Protein AF-A0A1S1T1Z3-F1 (afdb_monomer)

Secondary structure (DSSP, 8-state):
-EEEEEES-SS-SSTT-GGGGS---S----EEEEEETTEEEEEEEHHHHH--TT--S--HHHHHHHHHHHT--TTTEEEEEESS-HHHHHHHHHHHHHHTT-S----HHHHHHHHHHHHHTSPPPGGGEEE--HHHHHHHHHHHHHT-SEEEEEEE-S-SSSEEEEEEEEETTEEEEEEEEEGGG-HHHHHHHHHHHTT--TT-HHHHHHHGGGS-GGGTHHHHHTTEEE-TTS-EEE--TTHHHHHHHTT--S---TT-TTHHHHHHHHHHHHHHHHHHHHHHHHHHHHHH---EEEEESGGGG-HHHHHHHHHS-SSSEEEE-S--STHHHHHHHHHHHHHHHSS--S-------S--SPBP--HHHHHHHHHTSTTTEEEE--S-HHHHHHHHHHTT--EEEE-SBPPSSSS--SSEEEEE-SSSTTHHHHHIIIII---TT-PPEEEEEGGGHHHHBPPPTT---GGGS-SEEEBPGGGTTTTTTT--TTSEEE-EEE-TTT-HHHHHHHHHHHHHHS--EEEEEESS-TTSPPP-SHHHHHHHHHTS--SEEEETTEEEEE-S-GGGTGGGSEEEE-TTEEEEEEE-SS-EEEEEEETTTEEEE-S-HHHHHHHHHHTTS-EETHHHHTTS-HHHHHHHHHHHHHHHHTTSEEEE-HHHHT--

Radius of gyration: 25.04 Å; Cα contacts (8 Å, |Δi|>4): 1498; chains: 1; bounding box: 64×62×78 Å

Foldseek 3Di:
DKEKFWEAFLAALDCDDPCVLQDLPPAWFTKMWMDDLLFTQFIATLQQVQLFHRHRHHSLVRSVQRCVSVVDDPVPHQAYEYQADQVLVLVVQVVRCVVSVPPDGDGPLVSVQVSNCVSNVHHDDSVRYHYHFNVLLLQQLFLLQVLDQWAWEWEAAQDTSFFRIFTWIRHQLDTHGDDTHGNQQHLHVLLQVLCVQLVHDPVCSVVLLLLQVLEDQVVCLVVLVVQWDADPVLYIGGNSVCVNVSSVVLVNGYHDAPPDPSSHSVNNSSNSSVVNSLVSVLSSLLVVCVVPVGQEYTYAYPCLLSQASVQSNLQPNSHLAYEYRLARYSSSSSSSSRSSVSSVVDDRDGRSNHNDAQLRADFEDDPVVLVVQQCLLPQFKDWDDDPFLLLVVLVCQLVFAWEQAAHTGAGHHQWGQQHLKTKHQQFPLCSLVCCCVFFAVDGPQDAFAKEFEQVCDVVFWPDRNSRYQLQNLSHKTATDPVCCNRRNRAAHPNRIGSYHYDYCVRPVSSQSNLVSNCVVPVGSIMGIGANHYNQGGGHGYSLSQVLSCLLTNHQWYDHHNIIMGTNDNCLVVLQQWWKAFRSQKDKDWDDDPVDIWIWIAGPPGDIDTDPDPLVVVCRVVPRVATDHSNVSPVPPDPVVVSVVSVSVSVCSSNRRMPIGHPVCRPVD

Sequence (668 aa):
MFIVGFSGGPQYSEINDEFAKLSPLYFHDAAAAIVKNGNPIFAIEEERLTRQKHTNRFPALAIRASIDAARCSIDEVEKFAFFFSETFFDVDLAKESAILGLKKREGVRDLLTKNISRALGAEINRQKIEFVPHHHAHAAATYFASGFPEALILVVDGNGESESLSIFSGVNGKINDVYSYPVSVSLGYFYRYATKLLGFSDFDEYKFMGLAPYGQAHKYFGLVSELYKFNVDGSYDLDITRLGDIAYNLGVLGQAEPPAPEWERKANFAAAIQQLLEVVIIDILSWWQSKLDLKHLCLAGGVAQNCVMNGVIAETKIFEKIFVHPSSHDAGAALGAAIYTASRQKSAIASFAVPYTPLLGPKLPQNDDIRREIEAWEGGMSIVECDDIFEAAADKIAQGKIIGWARGRSEFGPRALGNRSILGDPRPRENWQRINLAIKQRESFRPFAPAVLAEDFEAYFIPLPSNPNMDHMVFVARVREEKRAELGAVTHVNGTARVQVVAKSANSDFWRLISAFKKKTGCPVLLNTSFNNRYEPIVDDVADAIRTYLTTDLDCLCVGDNMAEKSVDIRSLIGTYSLKLSDAAWMEEITTVKHQRAVLKRAPSYSRELNSWQLARYLREFGGEFSLVAHLTDSVAARDRDKLMDEVFVLWRERFIDVRPERLAHLI

pLDDT: mean 91.1, std 10.33, range [38.28, 98.81]

Nearest PDB structures (foldseek):
  7vzu-assembly1_A  TM=9.424E-01  e=5.089E-64  Streptomyces hygroscopicus
  7vzn-assembly1_A  TM=9.405E-01  e=9.452E-64  Streptomyces hygroscopicus
  7vzq-assembly1_A  TM=9.388E-01  e=6.255E-64  Streptomyces hygroscopicus
  3vex-assembly1_A  TM=8.674E-01  e=2.593E-43  Streptoalloteichus tenebrarius
  3veo-assembly1_A  TM=8.673E-01  e=5.921E-43  Streptoalloteichus tenebrarius

Structure (mmCIF, N/CA/C/O backbone):
data_AF-A0A1S1T1Z3-F1
#
_entry.id   AF-A0A1S1T1Z3-F1
#
loop_
_atom_site.group_PDB
_atom_site.id
_atom_site.type_symbol
_atom_site.label_atom_id
_atom_site.label_alt_id
_atom_site.label_comp_id
_atom_site.label_asym_id
_atom_site.label_entity_id
_atom_site.label_seq_id
_atom_site.pdbx_PDB_ins_code
_atom_site.Cartn_x
_atom_site.Cartn_y
_atom_site.Cartn_z
_atom_site.occupancy
_atom_site.B_iso_or_equiv
_atom_site.auth_seq_id
_atom_site.auth_comp_id
_atom_site.auth_asym_id
_atom_site.auth_atom_id
_atom_site.pdbx_PDB_model_num
ATOM 1 N N . MET A 1 1 ? -4.651 -26.264 -11.229 1.00 85.38 1 MET A N 1
ATOM 2 C CA . MET A 1 1 ? -3.333 -25.674 -10.984 1.00 85.38 1 MET A CA 1
ATOM 3 C C . MET A 1 1 ? -3.396 -24.580 -9.950 1.00 85.38 1 MET A C 1
ATOM 5 O O . MET A 1 1 ? -3.870 -23.491 -10.264 1.00 85.38 1 MET A O 1
ATOM 9 N N . PHE A 1 2 ? -2.965 -24.892 -8.726 1.00 96.12 2 PHE A N 1
ATOM 10 C CA . PHE A 1 2 ? -2.717 -23.900 -7.683 1.00 96.12 2 PHE A CA 1
ATOM 11 C C . PHE A 1 2 ? -1.240 -23.515 -7.684 1.00 96.12 2 PHE A C 1
ATOM 13 O O . PHE A 1 2 ? -0.372 -24.387 -7.698 1.00 96.12 2 PHE A O 1
ATOM 20 N N . ILE A 1 3 ? -0.968 -22.215 -7.676 1.00 97.81 3 ILE A N 1
ATOM 21 C CA . ILE A 1 3 ? 0.382 -21.671 -7.529 1.00 97.81 3 ILE A CA 1
ATOM 22 C C . ILE A 1 3 ? 0.339 -20.648 -6.407 1.00 97.81 3 ILE A C 1
ATOM 24 O O . ILE A 1 3 ? -0.512 -19.757 -6.423 1.00 97.81 3 ILE A O 1
ATOM 28 N N . VAL A 1 4 ? 1.258 -20.782 -5.457 1.00 98.56 4 VAL A N 1
ATOM 29 C CA . VAL A 1 4 ? 1.488 -19.786 -4.410 1.00 98.56 4 VAL A CA 1
ATOM 30 C C . VAL A 1 4 ? 2.664 -18.931 -4.845 1.00 98.56 4 VAL A C 1
ATOM 32 O O . VAL A 1 4 ? 3.748 -19.461 -5.042 1.00 98.56 4 VAL A O 1
ATOM 35 N N . GLY A 1 5 ? 2.475 -17.631 -5.013 1.00 98.44 5 GLY A N 1
ATOM 36 C CA . GLY A 1 5 ? 3.575 -16.690 -5.186 1.00 98.44 5 GLY A CA 1
ATOM 37 C C . GLY A 1 5 ? 3.847 -15.949 -3.886 1.00 98.44 5 GLY A C 1
ATOM 38 O O . GLY A 1 5 ? 2.921 -15.711 -3.111 1.00 98.44 5 GLY A O 1
ATOM 39 N N . PHE A 1 6 ? 5.106 -15.623 -3.613 1.00 97.94 6 PHE A N 1
ATOM 40 C CA . PHE A 1 6 ? 5.491 -14.997 -2.352 1.00 97.94 6 PHE A CA 1
ATOM 41 C C . PHE A 1 6 ? 6.707 -14.076 -2.494 1.00 97.94 6 PHE A C 1
ATOM 43 O O . PHE A 1 6 ? 7.565 -14.275 -3.360 1.00 97.94 6 PHE A O 1
ATOM 50 N N . SER A 1 7 ? 6.755 -13.069 -1.624 1.00 95.00 7 SER A N 1
ATOM 51 C CA . SER A 1 7 ? 7.818 -12.071 -1.508 1.00 95.00 7 SER A CA 1
ATOM 52 C C . SER A 1 7 ? 8.289 -11.913 -0.063 1.00 95.00 7 SER A C 1
ATOM 54 O O . SER A 1 7 ? 7.624 -12.360 0.870 1.00 95.00 7 SER A O 1
ATOM 56 N N . GLY A 1 8 ? 9.440 -11.271 0.133 1.00 89.25 8 GLY A N 1
ATOM 57 C CA . GLY A 1 8 ? 10.066 -11.082 1.443 1.00 89.25 8 GLY A CA 1
ATOM 58 C C . GLY A 1 8 ? 11.417 -11.779 1.570 1.00 89.25 8 GLY A C 1
ATOM 59 O O . GLY A 1 8 ? 11.862 -12.500 0.675 1.00 89.25 8 GLY A O 1
ATOM 60 N N . GLY A 1 9 ? 12.094 -11.535 2.690 1.00 82.38 9 GLY A N 1
ATOM 61 C CA . GLY A 1 9 ? 13.409 -12.099 2.959 1.00 82.38 9 GLY A CA 1
ATOM 62 C C . GLY A 1 9 ? 13.365 -13.563 3.413 1.00 82.38 9 GLY A C 1
ATOM 63 O O . GLY A 1 9 ? 12.310 -14.115 3.722 1.00 82.38 9 GLY A O 1
ATOM 64 N N . PRO A 1 10 ? 14.531 -14.219 3.500 1.00 75.81 10 PRO A N 1
ATOM 65 C CA . PRO A 1 10 ? 14.637 -15.628 3.848 1.00 75.81 10 PRO A CA 1
ATOM 66 C C . PRO A 1 10 ? 14.724 -15.845 5.368 1.00 75.81 10 PRO A C 1
ATOM 68 O O . PRO A 1 10 ? 14.703 -16.985 5.828 1.00 75.81 10 PRO A O 1
ATOM 71 N N . GLN A 1 11 ? 14.838 -14.768 6.152 1.00 76.12 11 GLN A N 1
ATOM 72 C CA . GLN A 1 11 ? 14.891 -14.826 7.607 1.00 76.12 11 GLN A CA 1
ATOM 73 C C . GLN A 1 11 ? 13.515 -15.212 8.150 1.00 76.12 11 GLN A C 1
ATOM 75 O O . GLN A 1 11 ? 12.552 -14.453 8.024 1.00 76.12 11 GLN A O 1
ATOM 80 N N . TYR A 1 12 ? 13.421 -16.394 8.756 1.00 74.88 12 TYR A N 1
ATOM 81 C CA . TYR A 1 12 ? 12.183 -16.854 9.372 1.00 74.88 12 TYR A CA 1
ATOM 82 C C . TYR A 1 12 ? 11.794 -15.964 10.561 1.00 74.88 12 TYR A C 1
ATOM 84 O O . TYR A 1 12 ? 12.639 -15.341 11.201 1.00 74.88 12 TYR A O 1
ATOM 92 N N . SER A 1 13 ? 10.501 -15.877 10.859 1.00 57.56 13 SER A N 1
ATOM 93 C CA . SER A 1 13 ? 9.948 -14.901 11.803 1.00 57.56 13 SER A CA 1
ATOM 94 C C . SER A 1 13 ? 10.181 -15.205 13.292 1.00 57.56 13 SER A C 1
ATOM 96 O O . SER A 1 13 ? 9.807 -14.388 14.133 1.00 57.56 13 SER A O 1
ATOM 98 N N . GLU A 1 14 ? 10.837 -16.315 13.640 1.00 57.56 14 GLU A N 1
ATOM 99 C CA . GLU A 1 14 ? 11.122 -16.714 15.025 1.00 57.56 14 GLU A CA 1
ATOM 100 C C . GLU A 1 14 ? 12.556 -16.344 15.454 1.00 57.56 14 GLU A C 1
ATOM 102 O O . GLU A 1 14 ? 13.510 -16.475 14.693 1.00 57.56 14 GLU A O 1
ATOM 107 N N . ILE A 1 15 ? 12.713 -15.904 16.708 1.00 45.50 15 ILE A N 1
ATOM 108 C CA . ILE A 1 15 ? 13.933 -15.266 17.249 1.00 45.50 15 ILE A CA 1
ATOM 109 C C . ILE A 1 15 ? 15.144 -16.225 17.381 1.00 45.50 15 ILE A C 1
ATOM 111 O O . ILE A 1 15 ? 16.274 -15.760 17.490 1.00 45.50 15 ILE A O 1
ATOM 115 N N . ASN A 1 16 ? 14.952 -17.548 17.303 1.00 41.66 16 ASN A N 1
ATOM 116 C CA . ASN A 1 16 ? 15.995 -18.552 17.591 1.00 41.66 16 ASN A CA 1
ATOM 117 C C . ASN A 1 16 ? 16.470 -19.374 16.376 1.00 41.66 16 ASN A C 1
ATOM 119 O O . ASN A 1 16 ? 16.948 -20.496 16.536 1.00 41.66 16 ASN A O 1
ATOM 123 N N . ASP A 1 17 ? 16.345 -18.846 15.161 1.00 51.06 17 ASP A N 1
ATOM 124 C CA . ASP A 1 17 ? 16.834 -19.528 13.958 1.00 51.06 17 ASP A CA 1
ATOM 125 C C . ASP A 1 17 ? 18.362 -19.363 13.775 1.00 51.06 17 ASP A C 1
ATOM 127 O O . ASP A 1 17 ? 18.908 -18.289 14.028 1.00 51.06 17 ASP A O 1
ATOM 131 N N . GLU A 1 18 ? 19.080 -20.380 13.280 1.00 45.53 18 GLU A N 1
ATOM 132 C CA . GLU A 1 18 ? 20.489 -20.231 12.861 1.00 45.53 18 GLU A CA 1
ATOM 133 C C . GLU A 1 18 ? 20.636 -19.157 11.765 1.00 45.53 18 GLU A C 1
ATOM 135 O O . GLU A 1 18 ? 21.662 -18.472 11.691 1.00 45.53 18 GLU A O 1
ATOM 140 N N . PHE A 1 19 ? 19.576 -18.950 10.974 1.00 48.47 19 PHE A N 1
ATOM 141 C CA . PHE A 1 19 ? 19.462 -17.885 9.977 1.00 48.47 19 PHE A CA 1
ATOM 142 C C . PHE A 1 19 ? 19.113 -16.510 10.564 1.00 48.47 19 PHE A C 1
ATOM 144 O O . PHE A 1 19 ? 19.176 -15.521 9.839 1.00 48.47 19 PHE A O 1
ATOM 151 N N . ALA A 1 20 ? 18.832 -16.394 11.871 1.00 51.81 20 ALA A N 1
ATOM 152 C CA . ALA A 1 20 ? 18.641 -15.104 12.543 1.00 51.81 20 ALA A CA 1
ATOM 153 C C . ALA A 1 20 ? 19.915 -14.240 12.556 1.00 51.81 20 ALA A C 1
ATOM 155 O O . ALA A 1 20 ? 19.853 -13.052 12.864 1.00 51.81 20 ALA A O 1
ATOM 156 N N . LYS A 1 21 ? 21.068 -14.836 12.218 1.00 54.66 21 LYS A N 1
ATOM 157 C CA . LYS A 1 21 ? 22.338 -14.128 12.027 1.00 54.66 21 LYS A CA 1
ATOM 158 C C . LYS A 1 21 ? 22.448 -13.432 10.679 1.00 54.66 21 LYS A C 1
ATOM 160 O O . LYS A 1 21 ? 23.292 -12.549 10.570 1.00 54.66 21 LYS A O 1
ATOM 165 N N . LEU A 1 22 ? 21.673 -13.843 9.668 1.00 60.34 22 LEU A N 1
ATOM 166 C CA . LEU A 1 22 ? 21.665 -13.136 8.392 1.00 60.34 22 LEU A CA 1
ATOM 167 C C . LEU A 1 22 ? 21.220 -11.703 8.666 1.00 60.34 22 LEU A C 1
ATOM 169 O O . LEU A 1 22 ? 20.194 -11.496 9.319 1.00 60.34 22 LEU A O 1
ATOM 173 N N . SER A 1 23 ? 22.000 -10.726 8.188 1.00 59.88 23 SER A N 1
ATOM 174 C CA . SER A 1 23 ? 21.492 -9.361 8.132 1.00 59.88 23 SER A CA 1
ATOM 175 C C . SER A 1 23 ? 20.153 -9.428 7.406 1.00 59.88 23 SER A C 1
ATOM 177 O O . SER A 1 23 ? 20.045 -10.188 6.433 1.00 59.88 23 SER A O 1
ATOM 179 N N . PRO A 1 24 ? 19.133 -8.679 7.849 1.00 57.16 24 PRO A N 1
ATOM 180 C CA . PRO A 1 24 ? 17.937 -8.555 7.053 1.00 57.16 24 PRO A CA 1
ATOM 181 C C . PRO A 1 24 ? 18.395 -8.094 5.670 1.00 57.16 24 PRO A C 1
ATOM 183 O O . PRO A 1 24 ? 19.002 -7.028 5.536 1.00 57.16 24 PRO A O 1
ATOM 186 N N . LEU A 1 25 ? 18.222 -8.963 4.671 1.00 58.16 25 LEU A N 1
ATOM 187 C CA . LEU A 1 25 ? 18.532 -8.627 3.288 1.00 58.16 25 LEU A CA 1
ATOM 188 C C . LEU A 1 25 ? 17.715 -7.377 2.925 1.00 58.16 25 LEU A C 1
ATOM 190 O O . LEU A 1 25 ? 16.730 -7.064 3.600 1.00 58.16 25 LEU A O 1
ATOM 194 N N . TYR A 1 26 ? 18.110 -6.663 1.872 1.00 61.03 26 TYR A N 1
ATOM 195 C CA . TYR A 1 26 ? 17.449 -5.434 1.408 1.00 61.03 26 TYR A CA 1
ATOM 196 C C . TYR A 1 26 ? 16.024 -5.660 0.849 1.00 61.03 26 TYR A C 1
ATOM 198 O O . TYR A 1 26 ? 15.626 -5.008 -0.106 1.00 61.03 26 TYR A O 1
ATOM 206 N N . PHE A 1 27 ? 15.256 -6.587 1.417 1.00 75.62 27 PHE A N 1
ATOM 207 C CA . PHE A 1 27 ? 13.852 -6.825 1.124 1.00 75.62 27 PHE A CA 1
ATOM 208 C C . PHE A 1 27 ? 12.968 -6.089 2.125 1.00 75.62 27 PHE A C 1
ATOM 210 O O . PHE A 1 27 ? 13.391 -5.728 3.225 1.00 75.62 27 PHE A O 1
ATOM 217 N N . HIS A 1 28 ? 11.717 -5.907 1.738 1.00 85.12 28 HIS A N 1
ATOM 218 C CA . HIS A 1 28 ? 10.619 -5.413 2.555 1.00 85.12 28 HIS A CA 1
ATOM 219 C C . HIS A 1 28 ? 9.308 -5.936 1.961 1.00 85.12 28 HIS A C 1
ATOM 221 O O . HIS A 1 28 ? 9.316 -6.676 0.977 1.00 85.12 28 HIS A O 1
ATOM 227 N N . ASP A 1 29 ? 8.190 -5.577 2.591 1.00 91.62 29 ASP A N 1
ATOM 228 C CA . ASP A 1 29 ? 6.836 -5.851 2.099 1.00 91.62 29 ASP A CA 1
ATOM 229 C C . ASP A 1 29 ? 6.590 -7.335 1.776 1.00 91.62 29 ASP A C 1
ATOM 231 O O . ASP A 1 29 ? 6.059 -7.694 0.720 1.00 91.62 29 ASP A O 1
ATOM 235 N N . ALA A 1 30 ? 6.991 -8.209 2.706 1.00 94.88 30 ALA A N 1
ATOM 236 C CA . ALA A 1 30 ? 6.753 -9.639 2.587 1.00 94.88 30 ALA A CA 1
ATOM 237 C C . ALA A 1 30 ? 5.254 -9.931 2.423 1.00 94.88 30 ALA A C 1
ATOM 239 O O . ALA A 1 30 ? 4.413 -9.379 3.139 1.00 94.88 30 ALA A O 1
ATOM 240 N N . ALA A 1 31 ? 4.915 -10.803 1.481 1.00 97.69 31 ALA A N 1
ATOM 241 C CA . ALA A 1 31 ? 3.537 -11.120 1.131 1.00 97.69 31 ALA A CA 1
ATOM 242 C C . ALA A 1 31 ? 3.427 -12.516 0.520 1.00 97.69 31 ALA A C 1
ATOM 244 O O . ALA A 1 31 ? 4.413 -13.104 0.071 1.00 97.69 31 ALA A O 1
ATOM 245 N N . ALA A 1 32 ? 2.203 -13.031 0.454 1.00 98.44 32 ALA A N 1
ATOM 246 C CA . ALA A 1 32 ? 1.893 -14.222 -0.321 1.00 98.44 32 ALA A CA 1
ATOM 247 C C . ALA A 1 32 ? 0.545 -14.083 -1.025 1.00 98.44 32 ALA A C 1
ATOM 249 O O . ALA A 1 32 ? -0.369 -13.404 -0.550 1.00 98.44 32 ALA A O 1
ATOM 250 N N . ALA A 1 33 ? 0.432 -14.752 -2.164 1.00 98.31 33 ALA A N 1
ATOM 251 C CA . ALA A 1 33 ? -0.777 -14.832 -2.955 1.00 98.31 33 ALA A CA 1
ATOM 252 C C . ALA A 1 33 ? -0.939 -16.234 -3.532 1.00 98.31 33 ALA A C 1
ATOM 254 O O . ALA A 1 33 ? 0.038 -16.900 -3.862 1.00 98.31 33 ALA A O 1
ATOM 255 N N . ILE A 1 34 ? -2.180 -16.668 -3.719 1.00 98.12 34 ILE A N 1
ATOM 256 C CA . ILE A 1 34 ? -2.500 -17.935 -4.374 1.00 98.12 34 ILE A CA 1
ATOM 257 C C . ILE A 1 34 ? -3.430 -17.704 -5.555 1.00 98.12 34 ILE A C 1
ATOM 259 O O . ILE A 1 34 ? -4.445 -17.002 -5.470 1.00 98.12 34 ILE A O 1
ATOM 263 N N . VAL A 1 35 ? -3.081 -18.333 -6.673 1.00 96.06 35 VAL A N 1
ATOM 264 C CA . VAL A 1 35 ? -3.870 -18.321 -7.902 1.00 96.06 35 VAL A CA 1
ATOM 265 C C . VAL A 1 35 ? -4.316 -19.733 -8.253 1.00 96.06 35 VAL A C 1
ATOM 267 O O . VAL A 1 35 ? -3.571 -20.694 -8.066 1.00 96.06 35 VAL A O 1
ATOM 270 N N . LYS A 1 36 ? -5.515 -19.862 -8.830 1.00 93.44 36 LYS A N 1
ATOM 271 C CA . LYS A 1 36 ? -5.992 -21.102 -9.452 1.00 93.44 36 LYS A CA 1
ATOM 272 C C . LYS A 1 36 ? -6.181 -20.899 -10.938 1.00 93.44 36 LYS A C 1
ATOM 274 O O . LYS A 1 36 ? -7.017 -20.113 -11.380 1.00 93.44 36 LYS A O 1
ATOM 279 N N . ASN A 1 37 ? -5.413 -21.649 -11.721 1.00 87.38 37 ASN A N 1
ATOM 280 C CA . ASN A 1 37 ? -5.412 -21.592 -13.179 1.00 87.38 37 ASN A CA 1
ATOM 281 C C . ASN A 1 37 ? -5.132 -20.180 -13.729 1.00 87.38 37 ASN A C 1
ATOM 283 O O . ASN A 1 37 ? -5.546 -19.900 -14.856 1.00 87.38 37 ASN A O 1
ATOM 287 N N . GLY A 1 38 ? -4.443 -19.333 -12.954 1.00 87.56 38 GLY A N 1
ATOM 288 C CA . GLY A 1 38 ? -4.188 -17.931 -13.283 1.00 87.56 38 GLY A CA 1
ATOM 289 C C . GLY A 1 38 ? -5.036 -16.901 -12.549 1.00 87.56 38 GLY A C 1
ATOM 290 O O . GLY A 1 38 ? -4.647 -15.743 -12.481 1.00 87.56 38 GLY A O 1
ATOM 291 N N . ASN A 1 39 ? -6.171 -17.314 -11.984 1.00 90.94 39 ASN A N 1
ATOM 292 C CA . ASN A 1 39 ? -7.091 -16.403 -11.313 1.00 90.94 39 ASN A CA 1
ATOM 293 C C . ASN A 1 39 ? -6.707 -16.251 -9.832 1.00 90.94 39 ASN A C 1
ATOM 295 O O . ASN A 1 39 ? -6.635 -17.274 -9.143 1.00 90.94 39 ASN A O 1
ATOM 299 N N . PRO A 1 40 ? -6.489 -15.026 -9.326 1.00 94.12 40 PRO A N 1
ATOM 300 C CA . PRO A 1 40 ? -6.252 -14.752 -7.915 1.00 94.12 40 PRO A CA 1
ATOM 301 C C . PRO A 1 40 ? -7.415 -15.238 -7.053 1.00 94.12 40 PRO A C 1
ATOM 303 O O . PRO A 1 40 ? -8.576 -14.948 -7.337 1.00 94.12 40 PRO A O 1
ATOM 306 N N . ILE A 1 41 ? -7.098 -15.979 -5.993 1.00 95.44 41 ILE A N 1
ATOM 307 C CA . ILE A 1 41 ? -8.068 -16.412 -4.976 1.00 95.44 41 ILE A CA 1
ATOM 308 C C . ILE A 1 41 ? -7.890 -15.606 -3.694 1.00 95.44 41 ILE A C 1
ATOM 310 O O . ILE A 1 41 ? -8.871 -15.241 -3.034 1.00 95.44 41 ILE A O 1
ATOM 314 N N . PHE A 1 42 ? -6.635 -15.376 -3.317 1.00 97.69 42 PHE A N 1
ATOM 315 C CA . PHE A 1 42 ? -6.263 -14.739 -2.066 1.00 97.69 42 PHE A CA 1
ATOM 316 C C . PHE A 1 42 ? -4.882 -14.097 -2.192 1.00 97.69 42 PHE A C 1
ATOM 318 O O . PHE A 1 42 ? -4.023 -14.621 -2.902 1.00 97.69 42 PHE A O 1
ATOM 325 N N . ALA A 1 43 ? -4.691 -12.972 -1.513 1.00 98.06 43 ALA A N 1
ATOM 326 C CA . ALA A 1 43 ? -3.408 -12.302 -1.366 1.00 98.06 43 ALA A CA 1
ATOM 327 C C . ALA A 1 43 ? -3.411 -11.495 -0.068 1.00 98.06 43 ALA A C 1
ATOM 329 O O . ALA A 1 43 ? -4.406 -10.837 0.243 1.00 98.06 43 ALA A O 1
ATOM 330 N N . ILE A 1 44 ? -2.310 -11.537 0.677 1.00 98.19 44 ILE A N 1
ATOM 331 C CA . ILE A 1 44 ? -2.154 -10.765 1.908 1.00 98.19 44 ILE A CA 1
ATOM 332 C C . ILE A 1 44 ? -0.686 -10.404 2.142 1.00 98.19 44 ILE A C 1
ATOM 334 O O . ILE A 1 44 ? 0.223 -11.159 1.794 1.00 98.19 44 ILE A O 1
ATOM 338 N N . GLU A 1 45 ? -0.466 -9.239 2.741 1.00 97.75 45 GLU A N 1
ATOM 339 C CA . GLU A 1 45 ? 0.845 -8.802 3.219 1.00 97.75 45 GLU A CA 1
ATOM 340 C C . GLU A 1 45 ? 1.099 -9.373 4.622 1.00 97.75 45 GLU A C 1
ATOM 342 O O . GLU A 1 45 ? 0.235 -9.295 5.496 1.00 97.75 45 GLU A O 1
ATOM 347 N N . GLU A 1 46 ? 2.298 -9.896 4.867 1.00 95.69 46 GLU A N 1
ATOM 348 C CA . GLU A 1 46 ? 2.716 -10.475 6.150 1.00 95.69 46 GLU A CA 1
ATOM 349 C C . GLU A 1 46 ? 2.628 -9.442 7.287 1.00 95.69 46 GLU A C 1
ATOM 351 O O . GLU A 1 46 ? 2.358 -9.791 8.438 1.00 95.69 46 GLU A O 1
ATOM 356 N N . GLU A 1 47 ? 2.785 -8.146 6.984 1.00 93.69 47 GLU A N 1
ATOM 357 C CA . GLU A 1 47 ? 2.609 -7.076 7.972 1.00 93.69 47 GLU A CA 1
ATOM 358 C C . GLU A 1 47 ? 1.192 -7.044 8.559 1.00 93.69 47 GLU A C 1
ATOM 360 O O . GLU A 1 47 ? 1.029 -6.731 9.737 1.00 93.69 47 GLU A O 1
ATOM 365 N N . ARG A 1 48 ? 0.162 -7.414 7.783 1.00 95.31 48 ARG A N 1
ATOM 366 C CA . ARG A 1 48 ? -1.233 -7.442 8.254 1.00 95.31 48 ARG A CA 1
ATOM 367 C C . ARG A 1 48 ? -1.427 -8.495 9.347 1.00 95.31 48 ARG A C 1
ATOM 369 O O . ARG A 1 48 ? -2.229 -8.269 10.244 1.00 95.31 48 ARG A O 1
ATOM 376 N N . LEU A 1 49 ? -0.653 -9.582 9.307 1.00 93.75 49 LEU A N 1
ATOM 377 C CA . LEU A 1 49 ? -0.739 -10.708 10.242 1.00 93.75 49 LEU A CA 1
ATOM 378 C C . LEU A 1 49 ? 0.227 -10.548 11.421 1.00 93.75 49 LEU A C 1
ATOM 380 O O . LEU A 1 49 ? -0.155 -10.693 12.575 1.00 93.75 49 LEU A O 1
ATOM 384 N N . THR A 1 50 ? 1.480 -10.187 11.144 1.00 90.00 50 THR A N 1
ATOM 385 C CA . THR A 1 50 ? 2.524 -10.000 12.172 1.00 90.00 50 THR A CA 1
ATOM 386 C C . THR A 1 50 ? 2.391 -8.689 12.941 1.00 90.00 50 THR A C 1
ATOM 388 O O . THR A 1 50 ? 3.042 -8.500 13.967 1.00 90.00 50 THR A O 1
ATOM 391 N N . ARG A 1 51 ? 1.607 -7.744 12.407 1.00 90.62 51 ARG A N 1
ATOM 392 C CA . ARG A 1 51 ? 1.479 -6.360 12.884 1.00 90.62 51 ARG A CA 1
ATOM 393 C C . ARG A 1 51 ? 2.804 -5.575 12.857 1.00 90.62 51 ARG A C 1
ATOM 395 O O . ARG A 1 51 ? 2.900 -4.495 13.445 1.00 90.62 51 ARG A O 1
ATOM 402 N N . GLN A 1 52 ? 3.806 -6.076 12.125 1.00 86.94 52 GLN A N 1
ATOM 403 C CA . GLN A 1 52 ? 5.111 -5.448 11.901 1.00 86.94 52 GLN A CA 1
ATOM 404 C C . GLN A 1 52 ? 5.135 -4.768 10.532 1.00 86.94 52 GLN A C 1
ATOM 406 O O . GLN A 1 52 ? 5.226 -5.436 9.504 1.00 86.94 52 GLN A O 1
ATOM 411 N N . LYS A 1 53 ? 5.054 -3.433 10.522 1.00 87.19 53 LYS A N 1
ATOM 412 C CA . LYS A 1 53 ? 5.064 -2.645 9.280 1.00 87.19 53 LYS A CA 1
ATOM 413 C C . LYS A 1 53 ? 6.325 -2.905 8.456 1.00 87.19 53 LYS A C 1
ATOM 415 O O . LYS A 1 53 ? 7.418 -2.878 9.021 1.00 87.19 53 LYS A O 1
ATOM 420 N N . HIS A 1 54 ? 6.161 -3.063 7.144 1.00 87.06 54 HIS A N 1
ATOM 421 C CA . HIS A 1 54 ? 7.244 -3.290 6.180 1.00 87.06 54 HIS A CA 1
ATOM 422 C C . HIS A 1 54 ? 8.138 -4.478 6.553 1.00 87.06 54 HIS A C 1
ATOM 424 O O . HIS A 1 54 ? 9.349 -4.447 6.331 1.00 87.06 54 HIS A O 1
ATOM 430 N N . THR A 1 55 ? 7.556 -5.514 7.171 1.00 86.69 55 THR A N 1
ATOM 431 C CA . THR A 1 55 ? 8.313 -6.702 7.568 1.00 86.69 55 THR A CA 1
ATOM 432 C C . THR A 1 55 ? 9.044 -7.295 6.368 1.00 86.69 55 THR A C 1
ATOM 434 O O . THR A 1 55 ? 8.479 -7.501 5.294 1.00 86.69 55 THR A O 1
ATOM 437 N N . ASN A 1 56 ? 10.328 -7.559 6.571 1.00 83.69 56 ASN A N 1
ATOM 438 C CA . ASN A 1 56 ? 11.217 -8.182 5.601 1.00 83.69 56 ASN A CA 1
ATOM 439 C C . ASN A 1 56 ? 11.510 -9.647 5.932 1.00 83.69 56 ASN A C 1
ATOM 441 O O . ASN A 1 56 ? 12.398 -10.260 5.341 1.00 83.69 56 ASN A O 1
ATOM 445 N N . ARG A 1 57 ? 10.767 -10.206 6.890 1.00 85.31 57 ARG A N 1
ATOM 446 C CA . ARG A 1 57 ? 10.837 -11.616 7.270 1.00 85.31 57 ARG A CA 1
ATOM 447 C C . ARG A 1 57 ? 10.199 -12.495 6.197 1.00 85.31 57 ARG A C 1
ATOM 449 O O . ARG A 1 57 ? 9.475 -12.024 5.324 1.00 85.31 57 ARG A O 1
ATOM 456 N N . PHE A 1 58 ? 10.450 -13.790 6.302 1.00 91.44 58 PHE A N 1
ATOM 457 C CA . PHE A 1 58 ? 9.802 -14.799 5.483 1.00 91.44 58 PHE A CA 1
ATOM 458 C C . PHE A 1 58 ? 8.276 -14.781 5.717 1.00 91.44 58 PHE A C 1
ATOM 460 O O . PHE A 1 58 ? 7.859 -14.775 6.880 1.00 91.44 58 PHE A O 1
ATOM 467 N N . PRO A 1 59 ? 7.443 -14.801 4.656 1.00 95.00 59 PRO A N 1
ATOM 468 C CA . PRO A 1 59 ? 5.988 -14.636 4.741 1.00 95.00 59 PRO A CA 1
ATOM 469 C C . PRO A 1 59 ? 5.267 -15.923 5.192 1.00 95.00 59 PRO A C 1
ATOM 471 O O . PRO A 1 59 ? 4.421 -16.473 4.482 1.00 95.00 59 PRO A O 1
ATOM 474 N N . ALA A 1 60 ? 5.639 -16.466 6.353 1.00 94.81 60 ALA A N 1
ATOM 475 C CA . ALA A 1 60 ? 5.128 -17.748 6.836 1.00 94.81 60 ALA A CA 1
ATOM 476 C C . ALA A 1 60 ? 3.610 -17.722 7.071 1.00 94.81 60 ALA A C 1
ATOM 478 O O . ALA A 1 60 ? 2.911 -18.667 6.691 1.00 94.81 60 ALA A O 1
ATOM 479 N N . LEU A 1 61 ? 3.098 -16.650 7.689 1.00 95.38 61 LEU A N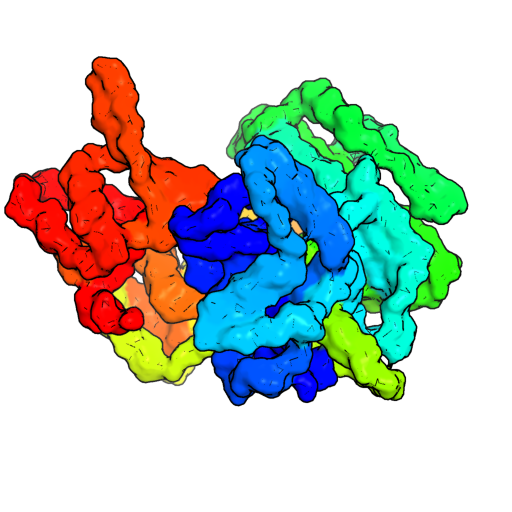 1
ATOM 480 C CA . LEU A 1 61 ? 1.678 -16.535 8.014 1.00 95.38 61 LEU A CA 1
ATOM 481 C C . LEU A 1 61 ? 0.848 -16.298 6.748 1.00 95.38 61 LEU A C 1
ATOM 483 O O . LEU A 1 61 ? -0.201 -16.918 6.579 1.00 95.38 61 LEU A O 1
ATOM 487 N N . ALA A 1 62 ? 1.338 -15.472 5.823 1.00 97.69 62 ALA A N 1
ATOM 488 C CA . ALA A 1 62 ? 0.671 -15.186 4.561 1.00 97.69 62 ALA A CA 1
ATOM 489 C C . ALA A 1 62 ? 0.607 -16.423 3.649 1.00 97.69 62 ALA A C 1
ATOM 491 O O . ALA A 1 62 ? -0.424 -16.664 3.012 1.00 97.69 62 ALA A O 1
ATOM 492 N N . ILE A 1 63 ? 1.670 -17.241 3.603 1.00 98.12 63 ILE A N 1
ATOM 493 C CA . ILE A 1 63 ? 1.667 -18.514 2.862 1.00 98.12 63 ILE A CA 1
ATOM 494 C C . ILE A 1 63 ? 0.608 -19.458 3.439 1.00 98.12 63 ILE A C 1
ATOM 496 O O . ILE A 1 63 ? -0.190 -20.009 2.679 1.00 98.12 63 ILE A O 1
ATOM 500 N N . ARG A 1 64 ? 0.546 -19.608 4.767 1.00 97.25 64 ARG A N 1
ATOM 501 C CA . ARG A 1 64 ? -0.466 -20.449 5.426 1.00 97.25 64 ARG A CA 1
ATOM 502 C C . ARG A 1 64 ? -1.883 -19.957 5.137 1.00 97.25 64 ARG A C 1
ATOM 504 O O . ARG A 1 64 ? -2.701 -20.722 4.633 1.00 97.25 64 ARG A O 1
ATOM 511 N N . ALA A 1 65 ? -2.124 -18.660 5.328 1.00 97.50 65 ALA A N 1
ATOM 512 C CA . ALA A 1 65 ? -3.411 -18.030 5.047 1.00 97.50 65 ALA A CA 1
ATOM 513 C C . ALA A 1 65 ? -3.845 -18.211 3.582 1.00 97.50 65 ALA A C 1
ATOM 515 O O . ALA A 1 65 ? -5.031 -18.382 3.304 1.00 97.50 65 ALA A O 1
ATOM 516 N N . SER A 1 66 ? -2.893 -18.231 2.643 1.00 98.00 66 SER A N 1
ATOM 517 C CA . SER A 1 66 ? -3.167 -18.496 1.228 1.00 98.00 66 SER A CA 1
ATOM 518 C C . SER A 1 66 ? -3.700 -19.914 0.999 1.00 98.00 66 SER A C 1
ATOM 520 O O . SER A 1 66 ? -4.712 -20.082 0.316 1.00 98.00 66 SER A O 1
ATOM 522 N N . ILE A 1 67 ? -3.066 -20.930 1.591 1.00 97.19 67 ILE A N 1
ATOM 523 C CA . ILE A 1 67 ? -3.526 -22.325 1.497 1.00 97.19 67 ILE A CA 1
ATOM 524 C C . ILE A 1 67 ? -4.905 -22.488 2.147 1.00 97.19 67 ILE A C 1
ATOM 526 O O . ILE A 1 67 ? -5.824 -23.021 1.516 1.00 97.19 67 ILE A O 1
ATOM 530 N N . ASP A 1 68 ? -5.080 -21.951 3.356 1.00 96.12 68 ASP A N 1
ATOM 531 C CA . ASP A 1 68 ? -6.333 -22.033 4.112 1.00 96.12 68 ASP A CA 1
ATOM 532 C C . ASP A 1 68 ? -7.496 -21.377 3.351 1.00 96.12 68 ASP A C 1
ATOM 534 O O . ASP A 1 68 ? -8.581 -21.952 3.215 1.00 96.12 68 ASP A O 1
ATOM 538 N N . ALA A 1 69 ? -7.263 -20.192 2.777 1.00 95.75 69 ALA A N 1
ATOM 539 C CA . ALA A 1 69 ? -8.263 -19.468 2.001 1.00 95.75 69 ALA A CA 1
ATOM 540 C C . ALA A 1 69 ? -8.638 -20.184 0.695 1.00 95.75 69 ALA A C 1
ATOM 542 O O . ALA A 1 69 ? -9.801 -20.145 0.283 1.00 95.75 69 ALA A O 1
ATOM 543 N N . ALA A 1 70 ? -7.677 -20.845 0.041 1.00 95.88 70 ALA A N 1
ATOM 544 C CA . ALA A 1 70 ? -7.925 -21.628 -1.166 1.00 95.88 70 ALA A CA 1
ATOM 545 C C . ALA A 1 70 ? -8.605 -22.976 -0.891 1.00 95.88 70 ALA A C 1
ATOM 547 O O . ALA A 1 70 ? -9.169 -23.558 -1.823 1.00 95.88 70 ALA A O 1
ATOM 548 N N . ARG A 1 71 ? -8.583 -23.448 0.367 1.00 95.75 71 ARG A N 1
ATOM 549 C CA . ARG A 1 71 ? -9.096 -24.760 0.790 1.00 95.75 71 ARG A CA 1
ATOM 550 C C . ARG A 1 71 ? -8.517 -25.903 -0.052 1.00 95.75 71 ARG A C 1
ATOM 552 O O . ARG A 1 71 ? -9.245 -26.822 -0.423 1.00 95.75 71 ARG A O 1
ATOM 559 N N . CYS A 1 72 ? -7.234 -25.809 -0.391 1.00 95.06 72 CYS A N 1
ATOM 560 C CA . CYS A 1 72 ? -6.508 -26.846 -1.118 1.00 95.06 72 CYS A CA 1
ATOM 561 C C . CYS A 1 72 ? -5.521 -27.559 -0.193 1.00 95.06 72 CYS A C 1
ATOM 563 O O . CYS A 1 72 ? -5.019 -26.971 0.764 1.00 95.06 72 CYS A O 1
ATOM 565 N N . SER A 1 73 ? -5.213 -28.817 -0.489 1.00 93.88 73 SER A N 1
ATOM 566 C CA . SER A 1 73 ? -4.111 -29.510 0.171 1.00 93.88 73 SER A CA 1
ATOM 567 C C . SER A 1 73 ? -2.760 -29.009 -0.352 1.00 93.88 73 SER A C 1
ATOM 569 O O . SER A 1 73 ? -2.650 -28.435 -1.437 1.00 93.88 73 SER A O 1
ATOM 571 N N . ILE A 1 74 ? -1.700 -29.260 0.414 1.00 94.00 74 ILE A N 1
ATOM 572 C CA . ILE A 1 74 ? -0.320 -28.924 0.028 1.00 94.00 74 ILE A CA 1
ATOM 573 C C . ILE A 1 74 ? 0.097 -29.678 -1.250 1.00 94.00 74 ILE A C 1
ATOM 575 O O . ILE A 1 74 ? 0.850 -29.157 -2.078 1.00 94.00 74 ILE A O 1
ATOM 579 N N . ASP A 1 75 ? -0.427 -30.889 -1.450 1.00 92.94 75 ASP A N 1
ATOM 580 C CA . ASP A 1 75 ? -0.145 -31.703 -2.634 1.00 92.94 75 ASP A CA 1
ATOM 581 C C . ASP A 1 75 ? -0.753 -31.113 -3.910 1.00 92.94 75 ASP A C 1
ATOM 583 O O . ASP A 1 75 ? -0.140 -31.220 -4.974 1.00 92.94 75 ASP A O 1
ATOM 587 N N . GLU A 1 76 ? -1.896 -30.426 -3.801 1.00 95.56 76 GLU A N 1
ATOM 588 C CA . GLU A 1 76 ? -2.556 -29.727 -4.912 1.00 95.56 76 GLU A CA 1
ATOM 589 C C . GLU A 1 76 ? -1.819 -28.452 -5.361 1.00 95.56 76 GLU A C 1
ATOM 591 O O . GLU A 1 76 ? -2.091 -27.932 -6.449 1.00 95.56 76 GLU A O 1
ATOM 596 N N . VAL A 1 77 ? -0.884 -27.942 -4.549 1.00 97.12 77 VAL A N 1
ATOM 597 C CA . VAL A 1 77 ? -0.021 -26.815 -4.922 1.00 97.12 77 VAL A CA 1
ATOM 598 C C . VAL A 1 77 ? 1.072 -27.310 -5.859 1.00 97.12 77 VAL A C 1
ATOM 600 O O . VAL A 1 77 ? 1.935 -28.101 -5.473 1.00 97.12 77 VAL A O 1
ATOM 603 N N . GLU A 1 78 ? 1.063 -26.828 -7.098 1.00 96.50 78 GLU A N 1
ATOM 604 C CA . GLU A 1 78 ? 2.013 -27.263 -8.125 1.00 96.50 78 GLU A CA 1
ATOM 605 C C . GLU A 1 78 ? 3.360 -26.551 -7.988 1.00 96.50 78 GLU A C 1
ATOM 607 O O . GLU A 1 78 ? 4.410 -27.184 -8.119 1.00 96.50 78 GLU A O 1
ATOM 612 N N . LYS A 1 79 ? 3.334 -25.243 -7.698 1.00 97.94 79 LYS A N 1
ATOM 613 C CA . LYS A 1 79 ? 4.531 -24.410 -7.545 1.00 97.94 79 LYS A CA 1
ATOM 614 C C . LYS A 1 79 ? 4.402 -23.390 -6.415 1.00 97.94 79 LYS A C 1
ATOM 616 O O . LYS A 1 79 ? 3.324 -22.842 -6.180 1.00 97.94 79 LYS A O 1
ATOM 621 N N . PHE A 1 80 ? 5.541 -23.103 -5.793 1.00 98.38 80 PHE A N 1
ATOM 622 C CA . PHE A 1 80 ? 5.782 -21.956 -4.925 1.00 98.38 80 PHE A CA 1
ATOM 623 C C . PHE A 1 80 ? 6.731 -21.000 -5.658 1.00 98.38 80 PHE A C 1
ATOM 625 O O . PHE A 1 80 ? 7.908 -21.313 -5.818 1.00 98.38 80 PHE A O 1
ATOM 632 N N . ALA A 1 81 ? 6.216 -19.877 -6.149 1.00 98.19 81 ALA A N 1
ATOM 633 C CA . ALA A 1 81 ? 6.928 -18.920 -6.984 1.00 98.19 81 ALA A CA 1
ATOM 634 C C . ALA A 1 81 ? 7.505 -17.768 -6.151 1.00 98.19 81 ALA A C 1
ATOM 636 O O . ALA A 1 81 ? 6.766 -16.948 -5.609 1.00 98.19 81 ALA A O 1
ATOM 637 N N . PHE A 1 82 ? 8.827 -17.703 -6.068 1.00 97.25 82 PHE A N 1
ATOM 638 C CA . PHE A 1 82 ? 9.553 -16.626 -5.417 1.00 97.25 82 PHE A CA 1
ATOM 639 C C . PHE A 1 82 ? 9.875 -15.511 -6.416 1.00 97.25 82 PHE A C 1
ATOM 641 O O . PHE A 1 82 ? 10.308 -15.782 -7.534 1.00 97.25 82 PHE A O 1
ATOM 648 N N . PHE A 1 83 ? 9.664 -14.264 -6.007 1.00 94.56 83 PHE A N 1
ATOM 649 C CA . PHE A 1 83 ? 9.742 -13.056 -6.839 1.00 94.56 83 PHE A CA 1
ATOM 650 C C . PHE A 1 83 ? 11.154 -12.561 -7.216 1.00 94.56 83 PHE A C 1
ATOM 652 O O . PHE A 1 83 ? 11.283 -11.438 -7.679 1.00 94.56 83 PHE A O 1
ATOM 659 N N . PHE A 1 84 ? 12.201 -13.365 -7.028 1.00 94.44 84 PHE A N 1
ATOM 660 C CA . PHE A 1 84 ? 13.565 -13.034 -7.459 1.00 94.44 84 PHE A CA 1
ATOM 661 C C . PHE A 1 84 ? 14.213 -14.214 -8.179 1.00 94.44 84 PHE A C 1
ATOM 663 O O . PHE A 1 84 ? 13.820 -15.362 -7.966 1.00 94.44 84 PHE A O 1
ATOM 670 N N . SER A 1 85 ? 15.243 -13.961 -8.992 1.00 94.00 85 SER A N 1
ATOM 671 C CA . SER A 1 85 ? 16.040 -15.043 -9.584 1.00 94.00 85 SER A CA 1
ATOM 672 C C . SER A 1 85 ? 16.874 -15.823 -8.550 1.00 94.00 85 SER A C 1
ATOM 674 O O . SER A 1 85 ? 17.450 -15.258 -7.618 1.00 94.00 85 SER A O 1
ATOM 676 N N . GLU A 1 86 ? 16.989 -17.142 -8.749 1.00 94.69 86 GLU A N 1
ATOM 677 C CA . GLU A 1 86 ? 17.767 -18.044 -7.878 1.00 94.69 86 GLU A CA 1
ATOM 678 C C . GLU A 1 86 ? 19.240 -17.624 -7.803 1.00 94.69 86 GLU A C 1
ATOM 680 O O . GLU A 1 86 ? 19.816 -17.514 -6.724 1.00 94.69 86 GLU A O 1
ATOM 685 N N . THR A 1 87 ? 19.835 -17.313 -8.957 1.00 93.19 87 THR A N 1
ATOM 686 C CA . THR A 1 87 ? 21.254 -16.965 -9.081 1.00 93.19 87 THR A CA 1
ATOM 687 C C . THR A 1 87 ? 21.615 -15.668 -8.373 1.00 93.19 87 THR A C 1
ATOM 689 O O . THR A 1 87 ? 22.660 -15.604 -7.730 1.00 93.19 87 THR A O 1
ATOM 692 N N . PHE A 1 88 ? 20.775 -14.635 -8.490 1.00 90.12 88 PHE A N 1
ATOM 693 C CA . PHE A 1 88 ? 21.001 -13.365 -7.800 1.00 90.12 88 PHE A CA 1
ATOM 694 C C . PHE A 1 88 ? 21.025 -13.585 -6.288 1.00 90.12 88 PHE A C 1
ATOM 696 O O . PHE A 1 88 ? 21.956 -13.177 -5.593 1.00 90.12 88 PHE A O 1
ATOM 703 N N . PHE A 1 89 ? 20.034 -14.323 -5.796 1.00 86.19 89 PHE A N 1
ATOM 704 C CA . PHE A 1 89 ? 19.859 -14.533 -4.373 1.00 86.19 89 PHE A CA 1
ATOM 705 C C . PHE A 1 89 ? 20.929 -15.451 -3.771 1.00 86.19 89 PHE A C 1
ATOM 707 O O . PHE A 1 89 ? 21.405 -15.193 -2.668 1.00 86.19 89 PHE A O 1
ATOM 714 N N . ASP A 1 90 ? 21.362 -16.486 -4.495 1.00 90.19 90 ASP A N 1
ATOM 715 C CA . ASP A 1 90 ? 22.484 -17.334 -4.076 1.00 90.19 90 ASP A CA 1
ATOM 716 C C . ASP A 1 90 ? 23.785 -16.533 -3.938 1.00 90.19 90 ASP A C 1
ATOM 718 O O . ASP A 1 90 ? 24.557 -16.748 -2.998 1.00 90.19 90 ASP A O 1
ATOM 722 N N . VAL A 1 91 ? 24.030 -15.584 -4.849 1.00 89.19 91 VAL A N 1
ATOM 723 C CA . VAL A 1 91 ? 25.198 -14.697 -4.779 1.00 89.19 91 VAL A CA 1
ATOM 724 C C . VAL A 1 91 ? 25.124 -13.796 -3.548 1.00 89.19 91 VAL A C 1
ATOM 726 O O . VAL A 1 91 ? 26.120 -13.675 -2.829 1.00 89.19 91 VAL A O 1
ATOM 729 N N . ASP A 1 92 ? 23.972 -13.193 -3.270 1.00 84.69 92 ASP A N 1
ATOM 730 C CA . ASP A 1 92 ? 23.811 -12.307 -2.115 1.00 84.69 92 ASP A CA 1
ATOM 731 C C . ASP A 1 92 ? 23.857 -13.067 -0.783 1.00 84.69 92 ASP A C 1
ATOM 733 O O . ASP A 1 92 ? 24.596 -12.668 0.120 1.00 84.69 92 ASP A O 1
ATOM 737 N N . LEU A 1 93 ? 23.214 -14.235 -0.685 1.00 83.31 93 LEU A N 1
ATOM 738 C CA . LEU A 1 93 ? 23.365 -15.127 0.470 1.00 83.31 93 LEU A CA 1
ATOM 739 C C . LEU A 1 93 ? 24.822 -15.546 0.684 1.00 83.31 93 LEU A C 1
ATOM 741 O O . LEU A 1 93 ? 25.275 -15.636 1.829 1.00 83.31 93 LEU A O 1
ATOM 745 N N . ALA A 1 94 ? 25.578 -15.804 -0.387 1.00 85.94 94 ALA A N 1
ATOM 746 C CA . ALA A 1 94 ? 26.986 -16.168 -0.282 1.00 85.94 94 ALA A CA 1
ATOM 747 C C . ALA A 1 94 ? 27.852 -15.016 0.250 1.00 85.94 94 ALA A C 1
ATOM 749 O O . ALA A 1 94 ? 28.766 -15.278 1.041 1.00 85.94 94 ALA A O 1
ATOM 750 N N . LYS A 1 95 ? 27.570 -13.766 -0.150 1.00 85.31 95 LYS A N 1
ATOM 751 C CA . LYS A 1 95 ? 28.242 -12.566 0.378 1.00 85.31 95 LYS A CA 1
ATOM 752 C C . LYS A 1 95 ? 27.937 -12.381 1.862 1.00 85.31 95 LYS A C 1
ATOM 754 O O . LYS A 1 95 ? 28.871 -12.307 2.657 1.00 85.31 95 LYS A O 1
ATOM 759 N N . GLU A 1 96 ? 26.662 -12.398 2.241 1.00 81.69 96 GLU A N 1
ATOM 760 C CA . GLU A 1 96 ? 26.230 -12.257 3.638 1.00 81.69 96 GLU A CA 1
ATOM 761 C C . GLU A 1 96 ? 26.818 -13.359 4.524 1.00 81.69 96 GLU A C 1
ATOM 763 O O . GLU A 1 96 ? 27.419 -13.094 5.565 1.00 81.69 96 GLU A O 1
ATOM 768 N N . SER A 1 97 ? 26.755 -14.610 4.064 1.00 81.81 97 SER A N 1
ATOM 769 C CA . SER A 1 97 ? 27.351 -15.745 4.775 1.00 81.81 97 SER A CA 1
ATOM 770 C C . SER A 1 97 ? 28.855 -15.564 4.997 1.00 81.81 97 SER A C 1
ATOM 772 O O . SER A 1 97 ? 29.375 -15.971 6.036 1.00 81.81 97 SER A O 1
ATOM 774 N N . ALA A 1 98 ? 29.566 -14.968 4.032 1.00 85.50 98 ALA A N 1
ATOM 775 C CA . ALA A 1 98 ? 30.989 -14.674 4.161 1.00 85.50 98 ALA A CA 1
ATOM 776 C C . ALA A 1 98 ? 31.256 -13.550 5.173 1.00 85.50 98 ALA A C 1
ATOM 778 O O . ALA A 1 98 ? 32.142 -13.708 6.012 1.00 85.50 98 ALA A O 1
ATOM 779 N N . ILE A 1 99 ? 30.472 -12.465 5.136 1.00 84.44 99 ILE A N 1
ATOM 780 C CA . ILE A 1 99 ? 30.551 -11.345 6.092 1.00 84.44 99 ILE A CA 1
ATOM 781 C C . ILE A 1 99 ? 30.339 -11.843 7.528 1.00 84.44 99 ILE A C 1
ATOM 783 O O . ILE A 1 99 ? 31.056 -11.447 8.444 1.00 84.44 99 ILE A O 1
ATOM 787 N N . LEU A 1 100 ? 29.397 -12.767 7.715 1.00 81.94 100 LEU A N 1
ATOM 788 C CA . LEU A 1 100 ? 29.040 -13.332 9.017 1.00 81.94 100 LEU A CA 1
ATOM 789 C C . LEU A 1 100 ? 29.941 -14.494 9.465 1.00 81.94 100 LEU A C 1
ATOM 791 O O . LEU A 1 100 ? 29.765 -15.025 10.563 1.00 81.94 100 LEU A O 1
ATOM 795 N N . GLY A 1 101 ? 30.893 -14.923 8.629 1.00 84.38 101 GLY A N 1
ATOM 796 C CA . GLY A 1 101 ? 31.805 -16.026 8.940 1.00 84.38 101 GLY A CA 1
ATOM 797 C C . GLY A 1 101 ? 31.126 -17.398 9.045 1.00 84.38 101 GLY A C 1
ATOM 798 O O . GLY A 1 101 ? 31.602 -18.270 9.780 1.00 84.38 101 GLY A O 1
ATOM 799 N N . LEU A 1 102 ? 30.012 -17.615 8.337 1.00 80.69 102 LEU A N 1
ATOM 800 C CA . LEU A 1 102 ? 29.296 -18.891 8.348 1.00 80.69 102 LEU A CA 1
ATOM 801 C C . LEU A 1 102 ? 30.107 -19.979 7.627 1.00 80.69 102 LEU A C 1
ATOM 803 O O . LEU A 1 102 ? 30.562 -19.810 6.496 1.00 80.69 102 LEU A O 1
ATOM 807 N N . LYS A 1 103 ? 30.273 -21.133 8.287 1.00 76.75 103 LYS A N 1
ATOM 808 C CA . LYS A 1 103 ? 31.060 -22.270 7.768 1.00 76.75 103 LYS A CA 1
ATOM 809 C C . LYS A 1 103 ? 30.311 -23.125 6.747 1.00 76.75 103 LYS A C 1
ATOM 811 O O . LYS A 1 103 ? 30.941 -23.839 5.973 1.00 76.75 103 LYS A O 1
ATOM 816 N N . LYS A 1 104 ? 28.979 -23.082 6.769 1.00 74.56 104 LYS A N 1
ATOM 817 C CA . LYS A 1 104 ? 28.101 -23.810 5.853 1.00 74.56 104 LYS A CA 1
ATOM 818 C C . LYS A 1 104 ? 27.294 -22.794 5.058 1.00 74.56 104 LYS A C 1
ATOM 820 O O . LYS A 1 104 ? 26.776 -21.844 5.635 1.00 74.56 104 LYS A O 1
ATOM 825 N N . ARG A 1 105 ? 27.204 -23.013 3.748 1.00 74.94 105 ARG A N 1
ATOM 826 C CA . ARG A 1 105 ? 26.350 -22.241 2.845 1.00 74.94 105 ARG A CA 1
ATOM 827 C C . ARG A 1 105 ? 25.224 -23.140 2.375 1.00 74.94 105 ARG A C 1
ATOM 829 O O . ARG A 1 105 ? 25.476 -24.268 1.954 1.00 74.94 105 ARG A O 1
ATOM 836 N N . GLU A 1 106 ? 24.007 -22.645 2.488 1.00 79.50 106 GLU A N 1
ATOM 837 C CA . GLU A 1 106 ? 22.822 -23.275 1.926 1.00 79.50 106 GLU A CA 1
ATOM 838 C C . GLU A 1 106 ? 22.345 -22.426 0.750 1.00 79.50 106 GLU A C 1
ATOM 840 O O . GLU A 1 106 ? 22.369 -21.200 0.840 1.00 79.50 106 GLU A O 1
ATOM 845 N N . GLY A 1 107 ? 21.972 -23.074 -0.356 1.00 87.88 107 GLY A N 1
ATOM 846 C CA . GLY A 1 107 ? 21.393 -22.372 -1.498 1.00 87.88 107 GLY A CA 1
ATOM 847 C C . GLY A 1 107 ? 19.985 -21.883 -1.175 1.00 87.88 107 GLY A C 1
ATOM 848 O O . GLY A 1 107 ? 19.263 -22.512 -0.392 1.00 87.88 107 GLY A O 1
ATOM 849 N N . VAL A 1 108 ? 19.566 -20.788 -1.805 1.00 90.25 108 VAL A N 1
ATOM 850 C CA . VAL A 1 108 ? 18.265 -20.152 -1.574 1.00 90.25 108 VAL A CA 1
ATOM 851 C C . VAL A 1 108 ? 17.112 -21.134 -1.745 1.00 90.25 108 VAL A C 1
ATOM 853 O O . VAL A 1 108 ? 16.190 -21.145 -0.936 1.00 90.25 108 VAL A O 1
ATOM 856 N N . ARG A 1 109 ? 17.169 -22.024 -2.741 1.00 94.38 109 ARG A N 1
ATOM 857 C CA . ARG A 1 109 ? 16.127 -23.033 -2.967 1.00 94.38 109 ARG A CA 1
ATOM 858 C C . ARG A 1 109 ? 15.935 -23.945 -1.767 1.00 94.38 109 ARG A C 1
ATOM 860 O O . ARG A 1 109 ? 14.797 -24.246 -1.417 1.00 94.38 109 ARG A O 1
ATOM 867 N N . ASP A 1 110 ? 17.018 -24.381 -1.137 1.00 91.94 110 ASP A N 1
ATOM 868 C CA . ASP A 1 110 ? 16.950 -25.278 0.017 1.00 91.94 110 ASP A CA 1
ATOM 869 C C . ASP A 1 110 ? 16.457 -24.532 1.257 1.00 91.94 110 ASP A C 1
ATOM 871 O O . ASP A 1 110 ? 15.598 -25.041 1.978 1.00 91.94 110 ASP A O 1
ATOM 875 N N . LEU A 1 111 ? 16.910 -23.289 1.440 1.00 89.75 111 LEU A N 1
ATOM 876 C CA . LEU A 1 111 ? 16.445 -22.401 2.502 1.00 89.75 111 LEU A CA 1
ATOM 877 C C . LEU A 1 111 ? 14.938 -22.122 2.397 1.00 89.75 111 LEU A C 1
ATOM 879 O O . LEU A 1 111 ? 14.193 -22.336 3.352 1.00 89.75 111 LEU A O 1
ATOM 883 N N . LEU A 1 112 ? 14.460 -21.724 1.215 1.00 92.94 112 LEU A N 1
ATOM 884 C CA . LEU A 1 112 ? 13.038 -21.494 0.959 1.00 92.94 112 LEU A CA 1
ATOM 885 C C . LEU A 1 112 ? 12.226 -22.784 1.112 1.00 92.94 112 LEU A C 1
ATOM 887 O O . LEU A 1 112 ? 11.162 -22.760 1.723 1.00 92.94 112 LEU A O 1
ATOM 891 N N . THR A 1 113 ? 12.736 -23.923 0.631 1.00 95.12 113 THR A N 1
ATOM 892 C CA . THR A 1 113 ? 12.066 -25.225 0.795 1.00 95.12 113 THR A CA 1
ATOM 893 C C . THR A 1 113 ? 11.860 -25.558 2.272 1.00 95.12 113 THR A C 1
ATOM 895 O O . THR A 1 113 ? 10.760 -25.952 2.662 1.00 95.12 113 THR A O 1
ATOM 898 N N . LYS A 1 114 ? 12.882 -25.361 3.114 1.00 92.50 114 LYS A N 1
ATOM 899 C CA . LYS A 1 114 ? 12.778 -25.571 4.564 1.00 92.50 114 LYS A CA 1
ATOM 900 C C . LYS A 1 114 ? 11.800 -24.606 5.216 1.00 92.50 114 LYS A C 1
ATOM 902 O O . LYS A 1 114 ? 10.967 -25.045 6.004 1.00 92.50 114 LYS A O 1
ATOM 907 N N . ASN A 1 115 ? 11.869 -23.324 4.870 1.00 92.50 115 ASN A N 1
ATOM 908 C CA . ASN A 1 115 ? 10.986 -22.306 5.432 1.00 92.50 115 ASN A CA 1
ATOM 909 C C . ASN A 1 115 ? 9.518 -22.571 5.086 1.00 92.50 115 ASN A C 1
ATOM 911 O O . ASN A 1 115 ? 8.668 -22.512 5.970 1.00 92.50 115 ASN A O 1
ATOM 915 N N . ILE A 1 116 ? 9.214 -22.935 3.836 1.00 95.62 116 ILE A N 1
ATOM 916 C CA . ILE A 1 116 ? 7.853 -23.316 3.431 1.00 95.62 116 ILE A CA 1
ATOM 917 C C . ILE A 1 116 ? 7.436 -24.604 4.152 1.00 95.62 116 ILE A C 1
ATOM 919 O O . ILE A 1 116 ? 6.327 -24.671 4.679 1.00 95.62 116 ILE A O 1
ATOM 923 N N . SER A 1 117 ? 8.327 -25.601 4.238 1.00 95.44 117 SER A N 1
ATOM 924 C CA . SER A 1 117 ? 8.026 -26.859 4.934 1.00 95.44 117 SER A CA 1
ATOM 925 C C . SER A 1 117 ? 7.690 -26.631 6.409 1.00 95.44 117 SER A C 1
ATOM 927 O O . SER A 1 117 ? 6.723 -27.185 6.927 1.00 95.44 117 SER A O 1
ATOM 929 N N . ARG A 1 118 ? 8.444 -25.751 7.078 1.00 93.19 118 ARG A N 1
ATOM 930 C CA . ARG A 1 118 ? 8.187 -25.319 8.457 1.00 93.19 118 ARG A CA 1
ATOM 931 C C . ARG A 1 118 ? 6.875 -24.549 8.570 1.00 93.19 118 ARG A C 1
ATOM 933 O O . ARG A 1 118 ? 6.076 -24.849 9.451 1.00 93.19 118 ARG A O 1
ATOM 940 N N . ALA A 1 119 ? 6.635 -23.588 7.678 1.00 93.44 119 ALA A N 1
ATOM 941 C CA . ALA A 1 119 ? 5.427 -22.766 7.692 1.00 93.44 119 ALA A CA 1
ATOM 942 C C . ALA A 1 119 ? 4.148 -23.593 7.513 1.00 93.44 119 ALA A C 1
ATOM 944 O O . ALA A 1 119 ? 3.126 -23.257 8.116 1.00 93.44 119 ALA A O 1
ATOM 945 N N . LEU A 1 120 ? 4.210 -24.667 6.722 1.00 94.69 120 LEU A N 1
ATOM 946 C CA . LEU A 1 120 ? 3.075 -25.541 6.425 1.00 94.69 120 LEU A CA 1
ATOM 947 C C . LEU A 1 120 ? 3.025 -26.821 7.275 1.00 94.69 120 LEU A C 1
ATOM 949 O O . LEU A 1 120 ? 2.029 -27.535 7.223 1.00 94.69 120 LEU A O 1
ATOM 953 N N . GLY A 1 121 ? 4.073 -27.129 8.044 1.00 94.19 121 GLY A N 1
ATOM 954 C CA . GLY A 1 121 ? 4.153 -28.359 8.837 1.00 94.19 121 GLY A CA 1
ATOM 955 C C . GLY A 1 121 ? 4.208 -29.641 7.995 1.00 94.19 121 GLY A C 1
ATOM 956 O O . GLY A 1 121 ? 3.787 -30.694 8.467 1.00 94.19 121 GLY A O 1
ATOM 957 N N . ALA A 1 122 ? 4.700 -29.564 6.755 1.00 93.81 122 ALA A N 1
ATOM 958 C CA . ALA A 1 122 ? 4.787 -30.693 5.828 1.00 93.81 122 ALA A CA 1
ATOM 959 C C . ALA A 1 122 ? 6.042 -30.601 4.956 1.00 93.81 122 ALA A C 1
ATOM 961 O O . ALA A 1 122 ? 6.506 -29.508 4.648 1.00 93.81 122 ALA A O 1
ATOM 962 N N . GLU A 1 123 ? 6.585 -31.738 4.526 1.00 95.06 123 GLU A N 1
ATOM 963 C CA . GLU A 1 123 ? 7.760 -31.761 3.654 1.00 95.06 123 GLU A CA 1
ATOM 964 C C . GLU A 1 123 ? 7.410 -31.289 2.235 1.00 95.06 123 GLU A C 1
ATOM 966 O O . GLU A 1 123 ? 6.526 -31.838 1.576 1.00 95.06 123 GLU A O 1
ATOM 971 N N . ILE A 1 124 ? 8.125 -30.274 1.744 1.00 96.19 124 ILE A N 1
ATOM 972 C CA . ILE A 1 124 ? 7.947 -29.740 0.392 1.00 96.19 124 ILE A CA 1
ATOM 973 C C . ILE A 1 124 ? 9.049 -30.250 -0.529 1.00 96.19 124 ILE A C 1
ATOM 975 O O . ILE A 1 124 ? 10.240 -30.139 -0.246 1.00 96.19 124 ILE A O 1
ATOM 979 N N . ASN A 1 125 ? 8.658 -30.745 -1.703 1.00 95.75 125 ASN A N 1
ATOM 980 C CA . ASN A 1 125 ? 9.614 -31.066 -2.753 1.00 95.75 125 ASN A CA 1
ATOM 981 C C . ASN A 1 125 ? 10.256 -29.776 -3.296 1.00 95.75 125 ASN A C 1
ATOM 983 O O . ASN A 1 125 ? 9.570 -28.944 -3.890 1.00 95.75 125 ASN A O 1
ATOM 987 N N . ARG A 1 126 ? 11.584 -29.651 -3.183 1.00 96.00 126 ARG A N 1
ATOM 988 C CA . ARG A 1 126 ? 12.364 -28.496 -3.674 1.00 96.00 126 ARG A CA 1
ATOM 989 C C . ARG A 1 126 ? 12.173 -28.164 -5.164 1.00 96.00 126 ARG A C 1
ATOM 991 O O . ARG A 1 126 ? 12.430 -27.037 -5.586 1.00 96.00 126 ARG A O 1
ATOM 998 N N . GLN A 1 127 ? 11.714 -29.122 -5.974 1.00 96.56 127 GLN A N 1
ATOM 999 C CA . GLN A 1 127 ? 11.378 -28.920 -7.394 1.00 96.56 127 GLN A CA 1
ATOM 1000 C C . GLN A 1 127 ? 10.081 -28.114 -7.597 1.00 96.56 127 GLN A C 1
ATOM 1002 O O . GLN A 1 127 ? 9.842 -27.575 -8.683 1.00 96.56 127 GLN A O 1
ATOM 1007 N N . LYS A 1 128 ? 9.245 -27.998 -6.554 1.00 96.88 128 LYS A N 1
ATOM 1008 C CA . LYS A 1 128 ? 8.077 -27.110 -6.550 1.00 96.88 128 LYS A CA 1
ATOM 1009 C C . LYS A 1 128 ? 8.466 -25.636 -6.397 1.00 96.88 128 LYS A C 1
ATOM 1011 O O . LYS A 1 128 ? 7.632 -24.784 -6.677 1.00 96.88 128 LYS A O 1
ATOM 1016 N N . ILE A 1 129 ? 9.699 -25.314 -5.996 1.00 97.62 129 ILE A N 1
ATOM 1017 C CA . ILE A 1 129 ? 10.151 -23.920 -5.924 1.00 97.62 129 ILE A CA 1
ATOM 1018 C C . ILE A 1 129 ? 10.416 -23.403 -7.342 1.00 97.62 129 ILE A C 1
ATOM 1020 O O . ILE A 1 129 ? 11.163 -24.015 -8.108 1.00 97.62 129 ILE A O 1
ATOM 1024 N N . GLU A 1 130 ? 9.796 -22.287 -7.690 1.00 97.50 130 GLU A N 1
ATOM 1025 C CA . GLU A 1 130 ? 10.000 -21.561 -8.939 1.00 97.50 130 GLU A CA 1
ATOM 1026 C C . GLU A 1 130 ? 10.571 -20.182 -8.613 1.00 97.50 130 GLU A C 1
ATOM 1028 O O . GLU A 1 130 ? 10.192 -19.584 -7.611 1.00 97.50 130 GLU A O 1
ATOM 1033 N N . PHE A 1 131 ? 11.470 -19.677 -9.451 1.00 97.56 131 PHE A N 1
ATOM 1034 C CA . PHE A 1 131 ? 12.070 -18.355 -9.294 1.00 97.56 131 PHE A CA 1
ATOM 1035 C C . PHE A 1 131 ? 11.652 -17.490 -10.479 1.00 97.56 131 PHE A C 1
ATOM 1037 O O . PHE A 1 131 ? 11.793 -17.900 -11.633 1.00 97.56 131 PHE A O 1
ATOM 1044 N N . VAL A 1 132 ? 11.116 -16.311 -10.194 1.00 97.50 132 VAL A N 1
ATOM 1045 C CA . VAL A 1 132 ? 10.620 -15.354 -11.183 1.00 97.50 132 VAL A CA 1
ATOM 1046 C C . VAL A 1 132 ? 11.453 -14.085 -11.054 1.00 97.50 132 VAL A C 1
ATOM 1048 O O . VAL A 1 132 ? 11.553 -13.587 -9.940 1.00 97.50 132 VAL A O 1
ATOM 1051 N N . PRO A 1 133 ? 12.042 -13.549 -12.138 1.00 97.00 133 PRO A N 1
ATOM 1052 C CA . PRO A 1 133 ? 12.774 -12.289 -12.044 1.00 97.00 133 PRO A CA 1
ATOM 1053 C C . PRO A 1 133 ? 11.887 -11.153 -11.516 1.00 97.00 133 PRO A C 1
ATOM 1055 O O . PRO A 1 133 ? 10.700 -11.089 -11.862 1.00 97.00 133 PRO A O 1
ATOM 1058 N N . HIS A 1 134 ? 12.454 -10.252 -10.712 1.00 96.94 134 HIS A N 1
ATOM 1059 C CA . HIS A 1 134 ? 11.692 -9.260 -9.936 1.00 96.94 134 HIS A CA 1
ATOM 1060 C C . HIS A 1 134 ? 10.809 -8.368 -10.807 1.00 96.94 134 HIS A C 1
ATOM 1062 O O . HIS A 1 134 ? 9.592 -8.271 -10.609 1.00 96.94 134 HIS A O 1
ATOM 1068 N N . HIS A 1 135 ? 11.382 -7.778 -11.856 1.00 98.25 135 HIS A N 1
ATOM 1069 C CA . HIS A 1 135 ? 10.615 -6.925 -12.761 1.00 98.25 135 HIS A CA 1
ATOM 1070 C C . HIS A 1 135 ? 9.614 -7.705 -13.626 1.00 98.25 135 HIS A C 1
ATOM 1072 O O . HIS A 1 135 ? 8.567 -7.156 -13.970 1.00 98.25 135 HIS A O 1
ATOM 1078 N N . HIS A 1 136 ? 9.843 -8.992 -13.923 1.00 98.12 136 HIS A N 1
ATOM 1079 C CA . HIS A 1 136 ? 8.834 -9.828 -14.593 1.00 98.12 136 HIS A CA 1
ATOM 1080 C C . HIS A 1 136 ? 7.647 -10.132 -13.678 1.00 98.12 136 HIS A C 1
ATOM 1082 O O . HIS A 1 136 ? 6.513 -10.178 -14.161 1.00 98.12 136 HIS A O 1
ATOM 1088 N N . ALA A 1 137 ? 7.877 -10.306 -12.373 1.00 97.88 137 ALA A N 1
ATOM 1089 C CA . ALA A 1 137 ? 6.801 -10.443 -11.399 1.00 97.88 137 ALA A CA 1
ATOM 1090 C C . ALA A 1 137 ? 5.952 -9.160 -11.351 1.00 97.88 137 ALA A C 1
ATOM 1092 O O . ALA A 1 137 ? 4.736 -9.222 -11.547 1.00 97.88 137 ALA A O 1
ATOM 1093 N N . HIS A 1 138 ? 6.581 -7.989 -11.209 1.00 98.38 138 HIS A N 1
ATOM 1094 C CA . HIS A 1 138 ? 5.891 -6.691 -11.277 1.00 98.38 138 HIS A CA 1
ATOM 1095 C C . HIS A 1 138 ? 5.115 -6.501 -12.587 1.00 98.38 138 HIS A C 1
ATOM 1097 O O . HIS A 1 138 ? 3.927 -6.165 -12.567 1.00 98.38 138 HIS A O 1
ATOM 1103 N N . ALA A 1 139 ? 5.748 -6.782 -13.730 1.00 98.25 139 ALA A N 1
ATOM 1104 C CA . ALA A 1 139 ? 5.123 -6.677 -15.046 1.00 98.25 139 ALA A CA 1
ATOM 1105 C C . ALA A 1 139 ? 3.897 -7.596 -15.181 1.00 98.25 139 ALA A C 1
ATOM 1107 O O . ALA A 1 139 ? 2.864 -7.180 -15.710 1.00 98.25 139 ALA A O 1
ATOM 1108 N N . ALA A 1 140 ? 3.979 -8.827 -14.668 1.00 96.44 140 ALA A N 1
ATOM 1109 C CA . ALA A 1 140 ? 2.867 -9.771 -14.682 1.00 96.44 140 ALA A CA 1
ATOM 1110 C C . ALA A 1 140 ? 1.699 -9.313 -13.802 1.00 96.44 140 ALA A C 1
ATOM 1112 O O . ALA A 1 140 ? 0.551 -9.385 -14.245 1.00 96.44 140 ALA A O 1
ATOM 1113 N N . ALA A 1 141 ? 1.968 -8.804 -12.596 1.00 95.06 141 ALA A N 1
ATOM 1114 C CA . ALA A 1 141 ? 0.918 -8.316 -11.704 1.00 95.06 141 ALA A CA 1
ATOM 1115 C C . ALA A 1 141 ? 0.061 -7.232 -12.380 1.00 95.06 141 ALA A C 1
ATOM 1117 O O . ALA A 1 141 ? -1.165 -7.289 -12.323 1.00 95.06 141 ALA A O 1
ATOM 1118 N N . THR A 1 142 ? 0.694 -6.282 -13.074 1.00 96.19 142 THR A N 1
ATOM 1119 C CA . THR A 1 142 ? -0.016 -5.169 -13.723 1.00 96.19 142 THR A CA 1
ATOM 1120 C C . THR A 1 142 ? -0.642 -5.546 -15.071 1.00 96.19 142 THR A C 1
ATOM 1122 O O . THR A 1 142 ? -1.830 -5.299 -15.285 1.00 96.19 142 THR A O 1
ATOM 1125 N N . TYR A 1 143 ? 0.087 -6.224 -15.967 1.00 96.25 143 TYR A N 1
ATOM 1126 C CA . TYR A 1 143 ? -0.399 -6.511 -17.323 1.00 96.25 143 TYR A CA 1
ATOM 1127 C C . TYR A 1 143 ? -1.614 -7.440 -17.325 1.00 96.25 143 TYR A C 1
ATOM 1129 O O . TYR A 1 143 ? -2.627 -7.128 -17.952 1.00 96.25 143 TYR A O 1
ATOM 1137 N N . PHE A 1 144 ? -1.564 -8.548 -16.582 1.00 93.81 144 PHE A N 1
ATOM 1138 C CA . PHE A 1 144 ? -2.665 -9.516 -16.567 1.00 93.81 144 PHE A CA 1
ATOM 1139 C C . PHE A 1 144 ? -3.904 -9.001 -15.816 1.00 93.81 144 PHE A C 1
ATOM 1141 O O . PHE A 1 144 ? -5.024 -9.391 -16.155 1.00 93.81 144 PHE A O 1
ATOM 1148 N N . ALA A 1 145 ? -3.722 -8.102 -14.842 1.00 92.62 145 ALA A N 1
ATOM 1149 C CA . ALA A 1 145 ? -4.818 -7.433 -14.139 1.00 92.62 145 ALA A CA 1
ATOM 1150 C C . ALA A 1 145 ? -5.490 -6.335 -14.983 1.00 92.62 145 ALA A C 1
ATOM 1152 O O . ALA A 1 145 ? -6.681 -6.082 -14.814 1.00 92.62 145 ALA A O 1
ATOM 1153 N N . SER A 1 146 ? -4.756 -5.710 -15.913 1.00 94.25 146 SER A N 1
ATOM 1154 C CA . SER A 1 146 ? -5.288 -4.635 -16.766 1.00 94.25 146 SER A CA 1
ATOM 1155 C C . SER A 1 146 ? -6.398 -5.093 -17.720 1.00 94.25 146 SER A C 1
ATOM 1157 O O . SER A 1 146 ? -7.228 -4.293 -18.153 1.00 94.25 146 SER A O 1
ATOM 1159 N N . GLY A 1 147 ? -6.391 -6.377 -18.096 1.00 90.56 147 GLY A N 1
ATOM 1160 C CA . GLY A 1 147 ? -7.257 -6.918 -19.143 1.00 90.56 147 GLY A CA 1
ATOM 1161 C C . GLY A 1 147 ? -6.948 -6.392 -20.552 1.00 90.56 147 GLY A C 1
ATOM 1162 O O . GLY A 1 147 ? -7.719 -6.656 -21.477 1.00 90.56 147 GLY A O 1
ATOM 1163 N N . PHE A 1 148 ? -5.851 -5.654 -20.746 1.00 93.62 148 PHE A N 1
ATOM 1164 C CA . PHE A 1 148 ? -5.470 -5.136 -22.056 1.00 93.62 148 PHE A CA 1
ATOM 1165 C C . PHE A 1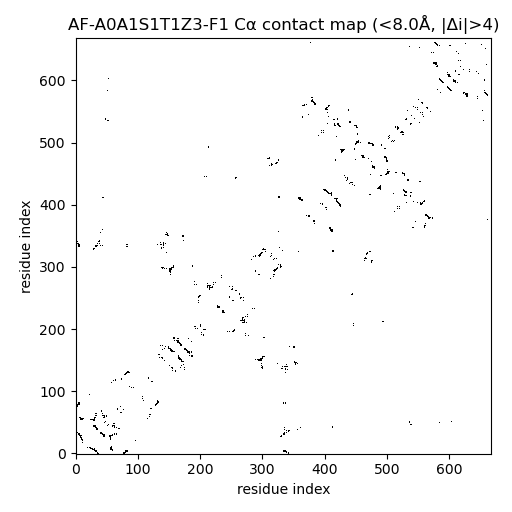 148 ? -4.911 -6.254 -22.954 1.00 93.62 148 PHE A C 1
ATOM 1167 O O . PHE A 1 148 ? -4.095 -7.060 -22.504 1.00 93.62 148 PHE A O 1
ATOM 1174 N N . PRO A 1 149 ? -5.307 -6.314 -24.241 1.00 91.69 149 PRO A N 1
ATOM 1175 C CA . PRO A 1 149 ? -4.751 -7.294 -25.176 1.00 91.69 149 PRO A CA 1
ATOM 1176 C C . PRO A 1 149 ? -3.275 -7.004 -25.476 1.00 91.69 149 PRO A C 1
ATOM 1178 O O . PRO A 1 149 ? -2.467 -7.927 -25.601 1.00 91.69 149 PRO A O 1
ATOM 1181 N N . GLU A 1 150 ? -2.927 -5.720 -25.528 1.00 95.56 150 GLU A N 1
ATOM 1182 C CA . GLU A 1 150 ? -1.574 -5.221 -25.704 1.00 95.56 150 GLU A CA 1
ATOM 1183 C C . GLU A 1 150 ? -1.339 -3.963 -24.862 1.00 95.56 150 GLU A C 1
ATOM 1185 O O . GLU A 1 150 ? -2.263 -3.162 -24.674 1.00 95.56 150 GLU A O 1
ATOM 1190 N N . ALA A 1 151 ? -0.121 -3.809 -24.345 1.00 97.94 151 ALA A N 1
ATOM 1191 C CA . ALA A 1 151 ? 0.299 -2.642 -23.580 1.00 97.94 151 ALA A CA 1
ATOM 1192 C C . ALA A 1 151 ? 1.826 -2.509 -23.547 1.00 97.94 151 ALA A C 1
ATOM 1194 O O . ALA A 1 151 ? 2.548 -3.509 -23.485 1.00 97.94 151 ALA A O 1
ATOM 1195 N N . LEU A 1 152 ? 2.313 -1.270 -23.511 1.00 98.75 152 LEU A N 1
ATOM 1196 C CA . LEU A 1 152 ? 3.640 -0.978 -22.984 1.00 98.75 152 LEU A CA 1
ATOM 1197 C C . LEU A 1 152 ? 3.578 -1.207 -21.475 1.00 98.75 152 LEU A C 1
ATOM 1199 O O . LEU A 1 152 ? 2.689 -0.681 -20.807 1.00 98.75 152 LEU A O 1
ATOM 1203 N N . ILE A 1 153 ? 4.494 -2.001 -20.934 1.00 98.81 153 ILE A N 1
ATOM 1204 C CA . ILE A 1 153 ? 4.582 -2.234 -19.494 1.00 98.81 153 ILE A CA 1
ATOM 1205 C C . ILE A 1 153 ? 5.845 -1.546 -18.999 1.00 98.81 153 ILE A C 1
ATOM 1207 O O . ILE A 1 153 ? 6.944 -1.860 -19.454 1.00 98.81 153 ILE A O 1
ATOM 1211 N N . LEU A 1 154 ? 5.673 -0.607 -18.078 1.00 98.69 154 LEU A N 1
ATOM 1212 C CA . LEU A 1 154 ? 6.755 0.117 -17.437 1.00 98.69 154 LEU A CA 1
ATOM 1213 C C . LEU A 1 154 ? 6.801 -0.289 -15.958 1.00 98.69 154 LEU A C 1
ATOM 1215 O O . LEU A 1 154 ? 5.882 0.001 -15.191 1.00 98.69 154 LEU A O 1
ATOM 1219 N N . VAL A 1 155 ? 7.880 -0.962 -15.567 1.00 98.75 155 VAL A N 1
ATOM 1220 C CA . VAL A 1 155 ? 8.207 -1.219 -14.159 1.00 98.75 155 VAL A CA 1
ATOM 1221 C C . VAL A 1 155 ? 9.216 -0.166 -13.725 1.00 98.75 155 VAL A C 1
ATOM 1223 O O . VAL A 1 155 ? 10.276 -0.071 -14.339 1.00 98.75 155 VAL A O 1
ATOM 1226 N N . VAL A 1 156 ? 8.884 0.635 -12.709 1.00 98.12 156 VAL A N 1
ATOM 1227 C CA . VAL A 1 156 ? 9.756 1.686 -12.156 1.00 98.12 156 VAL A CA 1
ATOM 1228 C C . VAL A 1 156 ? 9.917 1.468 -10.661 1.00 98.12 156 VAL A C 1
ATOM 1230 O O . VAL A 1 156 ? 8.965 1.645 -9.896 1.00 98.12 156 VAL A O 1
ATOM 1233 N N . ASP A 1 157 ? 11.119 1.102 -10.235 1.00 95.56 157 ASP A N 1
ATOM 1234 C CA . ASP A 1 157 ? 11.367 0.625 -8.880 1.00 95.56 157 ASP A CA 1
ATOM 1235 C C . ASP A 1 157 ? 12.627 1.234 -8.243 1.00 95.56 157 ASP A C 1
ATOM 1237 O O . ASP A 1 157 ? 13.343 2.040 -8.845 1.00 95.56 157 ASP A O 1
ATOM 1241 N N . GLY A 1 158 ? 12.890 0.872 -6.985 1.00 93.19 158 GLY A N 1
ATOM 1242 C CA . GLY A 1 158 ? 14.184 1.108 -6.346 1.00 93.19 158 GLY A CA 1
ATOM 1243 C C . GLY A 1 158 ? 15.280 0.289 -7.026 1.00 93.19 158 GLY A C 1
ATOM 1244 O O . GLY A 1 158 ? 16.243 0.855 -7.556 1.00 93.19 158 GLY A O 1
ATOM 1245 N N . ASN A 1 159 ? 15.099 -1.032 -7.036 1.00 93.00 159 ASN A N 1
ATOM 1246 C CA . ASN A 1 159 ? 15.994 -2.008 -7.646 1.00 93.00 159 ASN A CA 1
ATOM 1247 C C . ASN A 1 159 ? 15.296 -3.369 -7.821 1.00 93.00 159 ASN A C 1
ATOM 1249 O O . ASN A 1 159 ? 14.577 -3.809 -6.932 1.00 93.00 159 ASN A O 1
ATOM 1253 N N . GLY A 1 160 ? 15.596 -4.063 -8.915 1.00 92.88 160 GLY A N 1
ATOM 1254 C CA . GLY A 1 160 ? 15.473 -5.514 -9.041 1.00 92.88 160 GLY A CA 1
ATOM 1255 C C . GLY A 1 160 ? 16.821 -6.185 -8.810 1.00 92.88 160 GLY A C 1
ATOM 1256 O O . GLY A 1 160 ? 17.555 -5.825 -7.884 1.00 92.88 160 GLY A O 1
ATOM 1257 N N . GLU A 1 161 ? 17.166 -7.142 -9.668 1.00 93.31 161 GLU A N 1
ATOM 1258 C CA . GLU A 1 161 ? 18.455 -7.834 -9.629 1.00 93.31 161 GLU A CA 1
ATOM 1259 C C . GLU A 1 161 ? 19.631 -6.927 -10.030 1.00 93.31 161 GLU A C 1
ATOM 1261 O O . 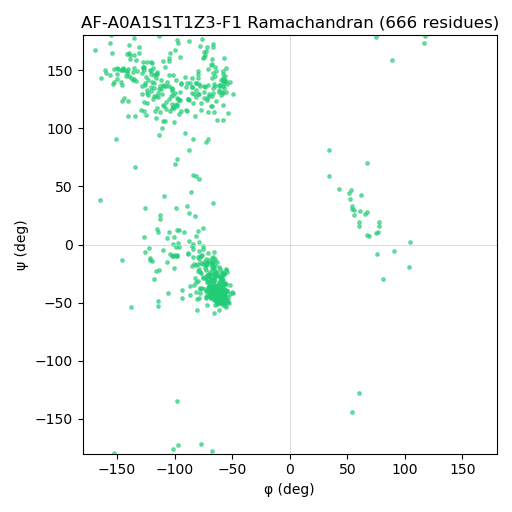GLU A 1 161 ? 20.694 -6.945 -9.407 1.00 93.31 161 GLU A O 1
ATOM 1266 N N . SER A 1 162 ? 19.470 -6.142 -11.095 1.00 94.44 162 SER A N 1
ATOM 1267 C CA . SER A 1 162 ? 20.525 -5.266 -11.641 1.00 94.44 162 SER A CA 1
ATOM 1268 C C . SER A 1 162 ? 20.004 -3.953 -12.231 1.00 94.44 162 SER A C 1
ATOM 1270 O O . SER A 1 162 ? 20.757 -3.006 -12.487 1.00 94.44 162 SER A O 1
ATOM 1272 N N . GLU A 1 163 ? 18.697 -3.893 -12.417 1.00 96.06 163 GLU A N 1
ATOM 1273 C CA . GLU A 1 163 ? 17.934 -2.844 -13.051 1.00 96.06 163 GLU A CA 1
ATOM 1274 C C . GLU A 1 163 ? 17.081 -2.085 -12.027 1.00 96.06 163 GLU A C 1
ATOM 1276 O O . GLU A 1 163 ? 16.781 -2.584 -10.948 1.00 96.06 163 GLU A O 1
ATOM 1281 N N . SER A 1 164 ? 16.692 -0.858 -12.353 1.00 97.00 164 SER A N 1
ATOM 1282 C CA . SER A 1 164 ? 15.743 -0.054 -11.563 1.00 97.00 164 SER A CA 1
ATOM 1283 C C . SER A 1 164 ? 14.507 0.357 -12.353 1.00 97.00 164 SER A C 1
ATOM 1285 O O . SER A 1 164 ? 13.508 0.790 -11.786 1.00 97.00 164 SER A O 1
ATOM 1287 N N . LEU A 1 165 ? 14.556 0.197 -13.674 1.00 98.19 165 LEU A N 1
ATOM 1288 C CA . LEU A 1 165 ? 13.436 0.445 -14.561 1.00 98.19 165 LEU A CA 1
ATOM 1289 C C . LEU A 1 165 ? 13.490 -0.558 -15.709 1.00 98.19 165 LEU A C 1
ATOM 1291 O O . LEU A 1 165 ? 14.564 -0.793 -16.262 1.00 98.19 165 LEU A O 1
ATOM 1295 N N . SER A 1 166 ? 12.347 -1.126 -16.081 1.00 98.62 166 SER A N 1
ATOM 1296 C CA . SER A 1 166 ? 12.232 -2.018 -17.238 1.00 98.62 166 SER A CA 1
ATOM 1297 C C . SER A 1 166 ? 11.040 -1.669 -18.116 1.00 98.62 166 SER A C 1
ATOM 1299 O O . SER A 1 166 ? 9.951 -1.357 -17.631 1.00 98.62 166 SER A O 1
ATOM 1301 N N . ILE A 1 167 ? 11.268 -1.763 -19.421 1.00 98.69 167 ILE A N 1
ATOM 1302 C CA . ILE A 1 167 ? 10.278 -1.651 -20.483 1.00 98.69 167 ILE A CA 1
ATOM 1303 C C . ILE A 1 167 ? 10.021 -3.053 -21.015 1.00 98.69 167 ILE A C 1
ATOM 1305 O O . ILE A 1 167 ? 10.943 -3.740 -21.465 1.00 98.69 167 ILE A O 1
ATOM 1309 N N . PHE A 1 168 ? 8.753 -3.445 -21.019 1.00 98.75 168 PHE A N 1
ATOM 1310 C CA . PHE A 1 168 ? 8.288 -4.655 -21.678 1.00 98.75 168 PHE A CA 1
ATOM 1311 C C . PHE A 1 168 ? 7.191 -4.330 -22.687 1.00 98.75 168 PHE A C 1
ATOM 1313 O O . PHE A 1 168 ? 6.464 -3.341 -22.564 1.00 98.75 168 PHE A O 1
ATOM 1320 N N . SER A 1 169 ? 7.028 -5.221 -23.659 1.00 98.38 169 SER A N 1
ATOM 1321 C CA . SER A 1 169 ? 5.826 -5.285 -24.486 1.00 98.38 169 SER A CA 1
ATOM 1322 C C . SER A 1 169 ? 4.952 -6.440 -24.006 1.00 98.38 169 SER A C 1
ATOM 1324 O O . SER A 1 169 ? 5.358 -7.604 -24.032 1.00 98.38 169 SER A O 1
ATOM 1326 N N . GLY A 1 170 ? 3.750 -6.114 -23.539 1.00 96.31 170 GLY A N 1
ATOM 1327 C CA . GLY A 1 170 ? 2.699 -7.084 -23.272 1.00 96.31 170 GLY A CA 1
ATOM 1328 C C . GLY A 1 170 ? 1.873 -7.267 -24.533 1.00 96.31 170 GLY A C 1
ATOM 1329 O O . GLY A 1 170 ? 1.238 -6.307 -24.952 1.00 96.31 170 GLY A O 1
ATOM 1330 N N . VAL A 1 171 ? 1.871 -8.447 -25.154 1.00 93.62 171 VAL A N 1
ATOM 1331 C CA . VAL A 1 171 ? 1.049 -8.729 -26.343 1.00 93.62 171 VAL A CA 1
ATOM 1332 C C . VAL A 1 171 ? 0.475 -10.137 -26.260 1.00 93.62 171 VAL A C 1
ATOM 1334 O O . VAL A 1 171 ? 1.213 -11.118 -26.156 1.00 93.62 171 VAL A O 1
ATOM 1337 N N . ASN A 1 172 ? -0.854 -10.250 -26.342 1.00 87.19 172 ASN A N 1
ATOM 1338 C CA . ASN A 1 172 ? -1.584 -11.521 -26.344 1.00 87.19 172 ASN A CA 1
ATOM 1339 C C . ASN A 1 172 ? -1.203 -12.450 -25.174 1.00 87.19 172 ASN A C 1
ATOM 1341 O O . ASN A 1 172 ? -0.989 -13.649 -25.360 1.00 87.19 172 ASN A O 1
ATOM 1345 N N . GLY A 1 173 ? -1.099 -11.891 -23.965 1.00 86.50 173 GLY A N 1
ATOM 1346 C CA . GLY A 1 173 ? -0.782 -12.652 -22.754 1.00 86.50 173 GLY A CA 1
ATOM 1347 C C . GLY A 1 173 ? 0.693 -13.043 -22.617 1.00 86.50 173 GLY A C 1
ATOM 1348 O O . GLY A 1 173 ? 1.024 -13.849 -21.751 1.00 86.50 173 GLY A O 1
ATOM 1349 N N . LYS A 1 174 ? 1.583 -12.489 -23.449 1.00 91.62 174 LYS A N 1
ATOM 1350 C CA . LYS A 1 174 ? 3.038 -12.652 -23.342 1.00 91.62 174 LYS A CA 1
ATOM 1351 C C . LYS A 1 174 ? 3.689 -11.336 -22.953 1.00 91.62 174 LYS A C 1
ATOM 1353 O O . LYS A 1 174 ? 3.289 -10.293 -23.455 1.00 91.62 174 LYS A O 1
ATOM 1358 N N . ILE A 1 175 ? 4.706 -11.414 -22.103 1.00 95.56 175 ILE A N 1
ATOM 1359 C CA . ILE A 1 175 ? 5.542 -10.285 -21.691 1.00 95.56 175 ILE A CA 1
ATOM 1360 C C . ILE A 1 175 ? 6.906 -10.492 -22.342 1.00 95.56 175 ILE A C 1
ATOM 1362 O O . ILE A 1 175 ? 7.540 -11.516 -22.086 1.00 95.56 175 ILE A O 1
ATOM 1366 N N . ASN A 1 176 ? 7.329 -9.557 -23.192 1.00 97.19 176 ASN A N 1
ATOM 1367 C CA . ASN A 1 176 ? 8.636 -9.596 -23.846 1.00 97.19 176 ASN A CA 1
ATOM 1368 C C . ASN A 1 176 ? 9.492 -8.425 -23.369 1.00 97.19 176 ASN A C 1
ATOM 1370 O O . ASN A 1 176 ? 9.043 -7.277 -23.404 1.00 97.19 176 ASN A O 1
ATOM 1374 N N . ASP A 1 177 ? 10.722 -8.724 -22.971 1.00 98.12 177 ASP A N 1
ATOM 1375 C CA . ASP A 1 177 ? 11.747 -7.746 -22.625 1.00 98.12 177 ASP A CA 1
ATOM 1376 C C . ASP A 1 177 ? 12.044 -6.811 -23.807 1.00 98.12 177 ASP A C 1
ATOM 1378 O O . ASP A 1 177 ? 12.246 -7.266 -24.935 1.00 98.12 177 ASP A O 1
ATOM 1382 N N . VAL A 1 178 ? 12.063 -5.501 -23.549 1.00 98.19 178 VAL A N 1
ATOM 1383 C CA . VAL A 1 178 ? 12.433 -4.481 -24.544 1.00 98.19 178 VAL A CA 1
ATOM 1384 C C . VAL A 1 178 ? 13.716 -3.779 -24.121 1.00 98.19 178 VAL A C 1
ATOM 1386 O O . VAL A 1 178 ? 14.662 -3.709 -24.903 1.00 98.19 178 VAL A O 1
ATOM 1389 N N . TYR A 1 179 ? 13.755 -3.256 -22.894 1.00 97.88 179 TYR A N 1
ATOM 1390 C CA . TYR A 1 179 ? 14.904 -2.510 -22.387 1.00 97.88 179 TYR A CA 1
ATOM 1391 C C . TYR A 1 179 ? 14.902 -2.454 -20.858 1.00 97.88 179 TYR A C 1
ATOM 1393 O O . TYR A 1 179 ? 13.835 -2.417 -20.250 1.00 97.88 179 TYR A O 1
ATOM 1401 N N . SER A 1 180 ? 16.080 -2.379 -20.239 1.00 97.75 180 SER A N 1
ATOM 1402 C CA . SER A 1 180 ? 16.231 -2.194 -18.792 1.00 97.75 180 SER A CA 1
ATOM 1403 C C . SER A 1 180 ? 17.292 -1.140 -18.496 1.00 97.75 180 SER A C 1
ATOM 1405 O O . SER A 1 180 ? 18.320 -1.073 -19.168 1.00 97.75 180 SER A O 1
ATOM 1407 N N . TYR A 1 181 ? 17.048 -0.327 -17.472 1.00 98.12 181 TYR A N 1
ATOM 1408 C CA . TYR A 1 181 ? 17.943 0.729 -17.012 1.00 98.12 181 TYR A CA 1
ATOM 1409 C C . TYR A 1 181 ? 18.626 0.278 -15.721 1.00 98.12 181 TYR A C 1
ATOM 1411 O O . TYR A 1 181 ? 17.952 -0.266 -14.841 1.00 98.12 181 TYR A O 1
ATOM 1419 N N . PRO A 1 182 ? 19.939 0.507 -15.569 1.00 97.12 182 PRO A N 1
ATOM 1420 C CA . PRO A 1 182 ? 20.687 0.028 -14.414 1.00 97.12 182 PRO A CA 1
ATOM 1421 C C . PRO A 1 182 ? 20.264 0.733 -13.119 1.00 97.12 182 PRO A C 1
ATOM 1423 O O . PRO A 1 182 ? 19.741 1.848 -13.127 1.00 97.12 182 PRO A O 1
ATOM 1426 N N . VAL A 1 183 ? 20.551 0.113 -11.972 1.00 95.88 183 VAL A N 1
ATOM 1427 C CA . VAL A 1 183 ? 20.279 0.697 -10.641 1.00 95.88 183 VAL A CA 1
ATOM 1428 C C . VAL A 1 183 ? 20.965 2.055 -10.418 1.00 95.88 183 VAL A C 1
ATOM 1430 O O . VAL A 1 183 ? 20.462 2.881 -9.657 1.00 95.88 183 VAL A O 1
ATOM 1433 N N . SER A 1 184 ? 22.075 2.337 -11.105 1.00 95.19 184 SER A N 1
ATOM 1434 C CA . SER A 1 184 ? 22.812 3.604 -10.972 1.00 95.19 184 SER A CA 1
ATOM 1435 C C . SER A 1 184 ? 22.002 4.847 -11.350 1.00 95.19 184 SER A C 1
ATOM 1437 O O . SER A 1 184 ? 22.344 5.936 -10.902 1.00 95.19 184 SER A O 1
ATOM 1439 N N . VAL A 1 185 ? 20.936 4.695 -12.142 1.00 96.38 185 VAL A N 1
ATOM 1440 C CA . VAL A 1 185 ? 20.039 5.789 -12.555 1.00 96.38 185 VAL A CA 1
ATOM 1441 C C . VAL A 1 185 ? 18.630 5.646 -11.963 1.00 96.38 185 VAL A C 1
ATOM 1443 O O . VAL A 1 185 ? 17.666 6.199 -12.492 1.00 96.38 185 VAL A O 1
ATOM 1446 N N . SER A 1 186 ? 18.499 4.903 -10.859 1.00 97.94 186 SER A N 1
ATOM 1447 C CA . SER A 1 186 ? 17.218 4.591 -10.215 1.00 97.94 186 SER A CA 1
ATOM 1448 C C . SER A 1 186 ? 16.427 5.832 -9.806 1.00 97.94 186 SER A C 1
ATOM 1450 O O . SER A 1 186 ? 16.849 6.618 -8.952 1.00 97.94 186 SER A O 1
ATOM 1452 N N . LEU A 1 187 ? 15.219 5.957 -10.362 1.00 98.25 187 LEU A N 1
ATOM 1453 C CA . LEU A 1 187 ? 14.257 6.986 -9.967 1.00 98.25 187 LEU A CA 1
ATOM 1454 C C . LEU A 1 187 ? 13.712 6.746 -8.554 1.00 98.25 187 LEU A C 1
ATOM 1456 O O . LEU A 1 187 ? 13.440 7.711 -7.836 1.00 98.25 187 LEU A O 1
ATOM 1460 N N . GLY A 1 188 ? 13.624 5.484 -8.119 1.00 97.19 188 GLY A N 1
ATOM 1461 C CA . GLY A 1 188 ? 13.280 5.142 -6.741 1.00 97.19 188 GLY A CA 1
ATOM 1462 C C . GLY A 1 188 ? 14.335 5.639 -5.755 1.00 97.19 188 GLY A C 1
ATOM 1463 O O . GLY A 1 188 ? 14.005 6.300 -4.769 1.00 97.19 188 GLY A O 1
ATOM 1464 N N . TYR A 1 189 ? 15.622 5.415 -6.040 1.00 96.88 189 TYR A N 1
ATOM 1465 C CA . TYR A 1 189 ? 16.705 5.914 -5.188 1.00 96.88 189 TYR A CA 1
ATOM 1466 C C . TYR A 1 189 ? 16.868 7.428 -5.243 1.00 96.88 189 TYR A C 1
ATOM 1468 O O . TYR A 1 189 ? 17.124 8.029 -4.200 1.00 96.88 189 TYR A O 1
ATOM 1476 N N . PHE A 1 190 ? 16.660 8.050 -6.402 1.00 98.00 190 PHE A N 1
ATOM 1477 C CA . PHE A 1 190 ? 16.614 9.504 -6.528 1.00 98.00 190 PHE A CA 1
ATOM 1478 C C . PHE A 1 190 ? 15.548 10.115 -5.603 1.00 98.00 190 PHE A C 1
ATOM 1480 O O . PHE A 1 190 ? 15.856 10.980 -4.779 1.00 98.00 190 PHE A O 1
ATOM 1487 N N . TYR A 1 191 ? 14.311 9.615 -5.672 1.00 98.12 191 TYR A N 1
ATOM 1488 C CA . TYR A 1 191 ? 13.198 10.137 -4.877 1.00 98.12 191 TYR A CA 1
ATOM 1489 C C . TYR A 1 191 ? 13.361 9.847 -3.377 1.00 98.12 191 TYR A C 1
ATOM 1491 O O . TYR A 1 191 ? 13.120 10.716 -2.532 1.00 98.12 191 TYR A O 1
ATOM 1499 N N . ARG A 1 192 ? 13.847 8.648 -3.029 1.00 96.12 192 ARG A N 1
ATOM 1500 C CA . ARG A 1 192 ? 14.172 8.265 -1.647 1.00 96.12 192 ARG A CA 1
ATOM 1501 C C . ARG A 1 192 ? 15.293 9.125 -1.067 1.00 96.12 192 ARG A C 1
ATOM 1503 O O . ARG A 1 192 ? 15.207 9.555 0.082 1.00 96.12 192 ARG A O 1
ATOM 1510 N N . TYR A 1 193 ? 16.337 9.419 -1.845 1.00 97.12 193 TYR A N 1
ATOM 1511 C CA . TYR A 1 193 ? 17.435 10.266 -1.384 1.00 97.12 193 TYR A CA 1
ATOM 1512 C C . TYR A 1 193 ? 16.965 11.704 -1.135 1.00 97.12 193 TYR A C 1
ATOM 1514 O O . TYR A 1 193 ? 17.227 12.247 -0.062 1.00 97.12 193 TYR A O 1
ATOM 1522 N N . ALA A 1 194 ? 16.173 12.278 -2.049 1.00 97.56 194 ALA A N 1
ATOM 1523 C CA . ALA A 1 194 ? 15.535 13.581 -1.847 1.00 97.56 194 ALA A CA 1
ATOM 1524 C C . ALA A 1 194 ? 14.665 13.618 -0.576 1.00 97.56 194 ALA A C 1
ATOM 1526 O O . ALA A 1 194 ? 14.726 14.571 0.202 1.00 97.56 194 ALA A O 1
ATOM 1527 N N . THR A 1 195 ? 13.904 12.546 -0.338 1.00 96.19 195 THR A N 1
ATOM 1528 C CA . THR A 1 195 ? 13.064 12.368 0.855 1.00 96.19 195 THR A CA 1
ATOM 1529 C C . THR A 1 195 ? 13.900 12.406 2.139 1.00 96.19 195 THR A C 1
ATOM 1531 O O . THR A 1 195 ? 13.593 13.173 3.055 1.00 96.19 195 THR A O 1
ATOM 1534 N N . LYS A 1 196 ? 15.016 11.667 2.182 1.00 95.94 196 LYS A N 1
ATOM 1535 C CA . LYS A 1 196 ? 15.939 11.648 3.330 1.00 95.94 196 LYS A CA 1
ATOM 1536 C C . LYS A 1 196 ? 16.648 12.977 3.569 1.00 95.94 196 LYS A C 1
ATOM 1538 O O . LYS A 1 196 ? 16.870 13.341 4.722 1.00 95.94 196 LYS A O 1
ATOM 1543 N N . LEU A 1 197 ? 16.979 13.726 2.515 1.00 96.56 197 LEU A N 1
ATOM 1544 C CA . LEU A 1 197 ? 17.605 15.048 2.651 1.00 96.56 197 LEU A CA 1
ATOM 1545 C C . LEU A 1 197 ? 16.697 16.029 3.410 1.00 96.56 197 LEU A C 1
ATOM 1547 O O . LEU A 1 197 ? 17.195 16.800 4.227 1.00 96.56 197 LEU A O 1
ATOM 1551 N N . LEU A 1 198 ? 15.372 15.928 3.245 1.00 95.25 198 LEU A N 1
ATOM 1552 C CA . LEU A 1 198 ? 14.385 16.683 4.037 1.00 95.25 198 LEU A CA 1
ATOM 1553 C C . LEU A 1 198 ? 14.116 16.079 5.431 1.00 95.25 198 LEU A C 1
ATOM 1555 O O . LEU A 1 198 ? 13.172 16.467 6.117 1.00 95.25 198 LEU A O 1
ATOM 1559 N N . GLY A 1 199 ? 14.931 15.119 5.871 1.00 92.38 199 GLY A N 1
ATOM 1560 C CA . GLY A 1 199 ? 14.849 14.492 7.188 1.00 92.38 199 GLY A CA 1
ATOM 1561 C C . GLY A 1 199 ? 13.704 13.491 7.361 1.00 92.38 199 GLY A C 1
ATOM 1562 O O . GLY A 1 199 ? 13.441 13.078 8.490 1.00 92.38 199 GLY A O 1
ATOM 1563 N N . PHE A 1 200 ? 13.005 13.097 6.296 1.00 91.94 200 PHE A N 1
ATOM 1564 C CA . PHE A 1 200 ? 12.033 12.003 6.356 1.00 91.94 200 PHE A CA 1
ATOM 1565 C C . PHE A 1 200 ? 12.732 10.63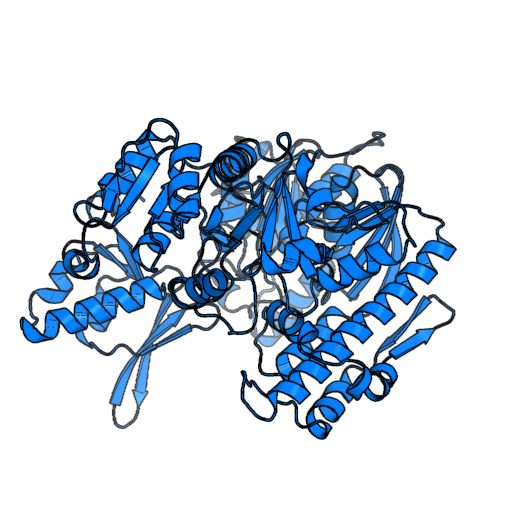3 6.416 1.00 91.94 200 PHE A C 1
ATOM 1567 O O . PHE A 1 200 ? 13.917 10.509 6.104 1.00 91.94 200 PHE A O 1
ATOM 1574 N N . SER A 1 201 ? 12.006 9.605 6.862 1.00 88.44 201 SER A N 1
ATOM 1575 C CA . SER A 1 201 ? 12.537 8.236 6.984 1.00 88.44 201 SER A CA 1
ATOM 1576 C C . SER A 1 201 ? 12.381 7.434 5.683 1.00 88.44 201 SER A C 1
ATOM 1578 O O . SER A 1 201 ? 11.781 7.905 4.721 1.00 88.44 201 SER A O 1
ATOM 1580 N N . ASP A 1 202 ? 12.909 6.208 5.640 1.00 85.50 202 ASP A N 1
ATOM 1581 C CA . ASP A 1 202 ? 12.496 5.243 4.611 1.00 85.50 202 ASP A CA 1
ATOM 1582 C C . ASP A 1 202 ? 10.974 5.003 4.688 1.00 85.50 202 ASP A C 1
ATOM 1584 O O . ASP A 1 202 ? 10.400 5.044 5.782 1.00 85.50 202 ASP A O 1
ATOM 1588 N N . PHE A 1 203 ? 10.330 4.766 3.539 1.00 87.31 203 PHE A N 1
ATOM 1589 C CA . PHE A 1 203 ? 8.872 4.607 3.384 1.00 87.31 203 PHE A CA 1
ATOM 1590 C C . PHE A 1 203 ? 8.040 5.886 3.617 1.00 87.31 203 PHE A C 1
ATOM 1592 O O . PHE A 1 203 ? 6.806 5.843 3.617 1.00 87.31 203 PHE A O 1
ATOM 1599 N N . ASP A 1 204 ? 8.688 7.045 3.794 1.00 90.88 204 ASP A N 1
ATOM 1600 C CA . ASP A 1 204 ? 8.041 8.355 3.926 1.00 90.88 204 ASP A CA 1
ATOM 1601 C C . ASP A 1 204 ? 7.965 9.146 2.602 1.00 90.88 204 ASP A C 1
ATOM 1603 O O . ASP A 1 204 ? 7.583 10.318 2.598 1.00 90.88 204 ASP A O 1
ATOM 1607 N N . GLU A 1 205 ? 8.235 8.531 1.449 1.00 93.75 205 GLU A N 1
ATOM 1608 C CA . GLU A 1 205 ? 8.181 9.169 0.121 1.00 93.75 205 GLU A CA 1
ATOM 1609 C C . GLU A 1 205 ? 6.799 9.790 -0.150 1.00 93.75 205 GLU A C 1
ATOM 1611 O O . GLU A 1 205 ? 6.667 10.864 -0.734 1.00 93.75 205 GLU A O 1
ATOM 1616 N N . TYR A 1 206 ? 5.735 9.177 0.371 1.00 90.44 206 TYR A N 1
ATOM 1617 C CA . TYR A 1 206 ? 4.372 9.708 0.302 1.00 90.44 206 TYR A CA 1
ATOM 1618 C C . TYR A 1 206 ? 4.155 11.003 1.119 1.00 90.44 206 TYR A C 1
ATOM 1620 O O . TYR A 1 206 ? 3.161 11.708 0.913 1.00 90.44 206 TYR A O 1
ATOM 1628 N N . LYS A 1 207 ? 5.031 11.324 2.083 1.00 91.62 207 LYS A N 1
ATOM 1629 C CA . LYS A 1 207 ? 5.063 12.624 2.782 1.00 91.62 207 LYS A CA 1
ATOM 1630 C C . LYS A 1 207 ? 5.728 13.677 1.919 1.00 91.62 207 LYS A C 1
ATOM 1632 O O . LYS A 1 207 ? 5.156 14.751 1.762 1.00 91.62 207 LYS A O 1
ATOM 1637 N N . PHE A 1 208 ? 6.863 13.334 1.314 1.00 94.38 208 PHE A N 1
ATOM 1638 C CA . PHE A 1 208 ? 7.558 14.186 0.355 1.00 94.38 208 PHE A CA 1
ATOM 1639 C C . PHE A 1 208 ? 6.643 14.553 -0.825 1.00 94.38 208 PHE A C 1
ATOM 1641 O O . PHE A 1 208 ? 6.471 15.729 -1.140 1.00 94.38 208 PHE A O 1
ATOM 1648 N N . MET A 1 209 ? 5.932 13.566 -1.380 1.00 95.19 209 MET A N 1
ATOM 1649 C CA . MET A 1 209 ? 4.913 13.780 -2.413 1.00 95.19 209 MET A CA 1
ATOM 1650 C C . MET A 1 209 ? 3.790 14.722 -1.948 1.00 95.19 209 MET A C 1
ATOM 1652 O O . MET A 1 209 ? 3.328 15.559 -2.717 1.00 95.19 209 MET A O 1
ATOM 1656 N N . GLY A 1 210 ? 3.345 14.614 -0.690 1.00 92.69 210 GLY A N 1
ATOM 1657 C CA . GLY A 1 210 ? 2.320 15.498 -0.116 1.00 92.69 210 GLY A CA 1
ATOM 1658 C C . GLY A 1 210 ? 2.814 16.916 0.197 1.00 92.69 210 GLY A C 1
ATOM 1659 O O . GLY A 1 210 ? 2.006 17.833 0.311 1.00 92.69 210 GLY A O 1
ATOM 1660 N N . LEU A 1 211 ? 4.128 17.107 0.324 1.00 93.88 211 LEU A N 1
ATOM 1661 C CA . LEU A 1 211 ? 4.756 18.411 0.526 1.00 93.88 211 LEU A CA 1
ATOM 1662 C C . LEU A 1 211 ? 4.846 19.201 -0.787 1.00 93.88 211 LEU A C 1
ATOM 1664 O O . LEU A 1 211 ? 4.633 20.413 -0.789 1.00 93.88 211 LEU A O 1
ATOM 1668 N N . ALA A 1 212 ? 5.118 18.522 -1.903 1.00 95.31 212 ALA A N 1
ATOM 1669 C CA . ALA A 1 212 ? 5.356 19.148 -3.205 1.00 95.31 212 ALA A CA 1
ATOM 1670 C C . ALA A 1 212 ? 4.293 20.192 -3.632 1.00 95.31 212 ALA A C 1
ATOM 1672 O O . ALA A 1 212 ? 4.687 21.265 -4.086 1.00 95.31 212 ALA A O 1
ATOM 1673 N N . PRO A 1 213 ? 2.971 19.995 -3.434 1.00 94.69 213 PRO A N 1
ATOM 1674 C CA . PRO A 1 213 ? 1.973 20.990 -3.843 1.00 94.69 213 PRO A CA 1
ATOM 1675 C C . PRO A 1 213 ? 2.001 22.317 -3.068 1.00 94.69 213 PRO A C 1
ATOM 1677 O O . PRO A 1 213 ? 1.312 23.253 -3.466 1.00 94.69 213 PRO A O 1
ATOM 1680 N N . TYR A 1 214 ? 2.735 22.399 -1.954 1.00 94.44 214 TYR A N 1
ATOM 1681 C CA . TYR A 1 214 ? 2.948 23.649 -1.215 1.00 94.44 214 TYR A CA 1
ATOM 1682 C C . TYR A 1 214 ? 4.093 24.488 -1.790 1.00 94.44 214 TYR A C 1
ATOM 1684 O O . TYR A 1 214 ? 4.277 25.632 -1.379 1.00 94.44 214 TYR A O 1
ATOM 1692 N N . GLY A 1 215 ? 4.880 23.918 -2.704 1.00 95.31 215 GLY A N 1
ATOM 1693 C CA . GLY A 1 215 ? 6.034 24.562 -3.301 1.00 95.31 215 GLY A CA 1
ATOM 1694 C C . GLY A 1 215 ? 5.774 25.155 -4.678 1.00 95.31 215 GLY A C 1
ATOM 1695 O O . GLY A 1 215 ? 4.798 24.868 -5.365 1.00 95.31 215 GLY A O 1
ATOM 1696 N N . GLN A 1 216 ? 6.730 25.965 -5.103 1.00 96.62 216 GLN A N 1
ATOM 1697 C CA . GLN A 1 216 ? 6.832 26.576 -6.414 1.00 96.62 216 GLN A CA 1
ATOM 1698 C C . GLN A 1 216 ? 8.050 25.995 -7.135 1.00 96.62 216 GLN A C 1
ATOM 1700 O O . GLN A 1 216 ? 9.171 26.482 -6.977 1.00 96.62 216 GLN A O 1
ATOM 1705 N N . ALA A 1 217 ? 7.831 24.954 -7.941 1.00 97.75 217 ALA A N 1
ATOM 1706 C CA . ALA A 1 217 ? 8.907 24.197 -8.583 1.00 97.75 217 ALA A CA 1
ATOM 1707 C C . ALA A 1 217 ? 9.878 25.079 -9.395 1.00 97.75 217 ALA A C 1
ATOM 1709 O O . ALA A 1 217 ? 11.093 24.918 -9.291 1.00 97.75 217 ALA A O 1
ATOM 1710 N N . HIS A 1 218 ? 9.364 26.089 -10.113 1.00 97.75 218 HIS A N 1
ATOM 1711 C CA . HIS A 1 218 ? 10.159 27.007 -10.943 1.00 97.75 218 HIS A CA 1
ATOM 1712 C C . HIS A 1 218 ? 11.294 27.729 -10.194 1.00 97.75 218 HIS A C 1
ATOM 1714 O O . HIS A 1 218 ? 12.249 28.166 -10.830 1.00 97.75 218 HIS A O 1
ATOM 1720 N N . LYS A 1 219 ? 11.223 27.848 -8.859 1.00 97.75 219 LYS A N 1
ATOM 1721 C CA . LYS A 1 219 ? 12.289 28.457 -8.049 1.00 97.75 219 LYS A CA 1
ATOM 1722 C C . LYS A 1 219 ? 13.593 27.664 -8.112 1.00 97.75 219 LYS A C 1
ATOM 1724 O O . LYS A 1 219 ? 14.656 28.276 -8.097 1.00 97.75 219 LYS A O 1
ATOM 1729 N N . TYR A 1 220 ? 13.513 26.332 -8.172 1.00 98.19 220 TYR A N 1
ATOM 1730 C CA . TYR A 1 220 ? 14.679 25.437 -8.115 1.00 98.19 220 TYR A CA 1
ATOM 1731 C C . TYR A 1 220 ? 14.775 24.461 -9.289 1.00 98.19 220 TYR A C 1
ATOM 1733 O O . TYR A 1 220 ? 15.795 23.789 -9.426 1.00 98.19 220 TYR A O 1
ATOM 1741 N N . PHE A 1 221 ? 13.764 24.406 -10.162 1.00 98.19 221 PHE A N 1
ATOM 1742 C CA . PHE A 1 221 ? 13.743 23.478 -11.290 1.00 98.19 221 PHE A CA 1
ATOM 1743 C C . PHE A 1 221 ? 14.947 23.649 -12.220 1.00 98.19 221 PHE A C 1
ATOM 1745 O O . PHE A 1 221 ? 15.502 22.648 -12.646 1.00 98.19 221 PHE A O 1
ATOM 1752 N N . GLY A 1 222 ? 15.420 24.880 -12.462 1.00 97.38 222 GLY A N 1
ATOM 1753 C CA . GLY A 1 222 ? 16.629 25.113 -13.265 1.00 97.38 222 GLY A CA 1
ATOM 1754 C C . GLY A 1 222 ? 17.844 24.335 -12.744 1.00 97.38 222 GLY A C 1
ATOM 1755 O O . GLY A 1 222 ? 18.446 23.584 -13.499 1.00 97.38 222 GLY A O 1
ATOM 1756 N N . LEU A 1 223 ? 18.123 24.419 -11.437 1.00 96.56 223 LEU A N 1
ATOM 1757 C CA . LEU A 1 223 ? 19.236 23.707 -10.791 1.00 96.56 223 LEU A CA 1
ATOM 1758 C C . LEU A 1 223 ? 19.031 22.189 -10.781 1.00 96.56 223 LEU A C 1
ATOM 1760 O O . LEU A 1 223 ? 19.955 21.430 -11.049 1.00 96.56 223 LEU A O 1
ATOM 1764 N N . VAL A 1 224 ? 17.818 21.742 -10.450 1.00 97.19 224 VAL A N 1
ATOM 1765 C CA . VAL A 1 224 ? 17.495 20.313 -10.347 1.00 97.19 224 VAL A CA 1
ATOM 1766 C C . VAL A 1 224 ? 17.504 19.649 -11.728 1.00 97.19 224 VAL A C 1
ATOM 1768 O O . VAL A 1 224 ? 17.971 18.524 -11.855 1.00 97.19 224 VAL A O 1
ATOM 1771 N N . SER A 1 225 ? 17.059 20.344 -12.777 1.00 97.44 225 SER A N 1
ATOM 1772 C CA . SER A 1 225 ? 17.025 19.814 -14.145 1.00 97.44 225 SER A CA 1
ATOM 1773 C C . SER A 1 225 ? 18.411 19.499 -14.717 1.00 97.44 225 SER A C 1
ATOM 1775 O O . SER A 1 225 ? 18.524 18.607 -15.549 1.00 97.44 225 SER A O 1
ATOM 1777 N N . GLU A 1 226 ? 19.477 20.140 -14.220 1.00 97.19 226 GLU A N 1
ATOM 1778 C CA . GLU A 1 226 ? 20.863 19.830 -14.609 1.00 97.19 226 GLU A CA 1
ATOM 1779 C C . GLU A 1 226 ? 21.327 18.431 -14.185 1.00 97.19 226 GLU A C 1
ATOM 1781 O O . GLU A 1 226 ? 22.378 17.972 -14.637 1.00 97.19 226 GLU A O 1
ATOM 1786 N N . LEU A 1 227 ? 20.592 17.767 -13.290 1.00 97.69 227 LEU A N 1
ATOM 1787 C CA . LEU A 1 227 ? 20.892 16.398 -12.880 1.00 97.69 227 LEU A CA 1
ATOM 1788 C C . LEU A 1 227 ? 20.552 15.382 -13.969 1.00 97.69 227 LEU A C 1
ATOM 1790 O O . LEU A 1 227 ? 21.008 14.248 -13.880 1.00 97.69 227 LEU A O 1
ATOM 1794 N N . TYR A 1 228 ? 19.740 15.762 -14.954 1.00 98.38 228 TYR A N 1
ATOM 1795 C CA . TYR A 1 228 ? 19.122 14.850 -15.902 1.00 98.38 228 TYR A CA 1
ATOM 1796 C C . TYR A 1 228 ? 19.466 15.197 -17.347 1.00 98.38 228 TYR A C 1
ATOM 1798 O O . TYR A 1 228 ? 19.474 16.361 -17.751 1.00 98.38 228 TYR A O 1
ATOM 1806 N N . LYS A 1 229 ? 19.678 14.157 -18.152 1.00 98.19 229 LYS A N 1
ATOM 1807 C CA . LYS A 1 229 ? 19.802 14.276 -19.601 1.00 98.19 229 LYS A CA 1
ATOM 1808 C C . LYS A 1 229 ? 19.220 13.045 -20.286 1.00 98.19 229 LYS A C 1
ATOM 1810 O O . LYS A 1 229 ? 19.677 11.932 -20.043 1.00 98.19 229 LYS A O 1
ATOM 1815 N N . PHE A 1 230 ? 18.263 13.253 -21.186 1.00 98.06 230 PHE A N 1
ATOM 1816 C CA . PHE A 1 230 ? 17.751 12.191 -22.051 1.00 98.06 230 PHE A CA 1
ATOM 1817 C C . PHE A 1 230 ? 18.674 11.961 -23.253 1.00 98.06 230 PHE A C 1
ATOM 1819 O O . PHE A 1 230 ? 19.156 12.918 -23.870 1.00 98.06 230 PHE A O 1
ATOM 1826 N N . ASN A 1 231 ? 18.899 10.699 -23.607 1.00 97.44 231 ASN A N 1
ATOM 1827 C CA . ASN A 1 231 ? 19.772 10.307 -24.707 1.00 97.44 231 ASN A CA 1
ATOM 1828 C C . ASN A 1 231 ? 18.966 9.861 -25.936 1.00 97.44 231 ASN A C 1
ATOM 1830 O O . ASN A 1 231 ? 17.811 9.451 -25.860 1.00 97.44 231 ASN A O 1
ATOM 1834 N N . VAL A 1 232 ? 19.601 9.921 -27.109 1.00 94.06 232 VAL A N 1
ATOM 1835 C CA . VAL A 1 232 ? 18.963 9.623 -28.408 1.00 94.06 232 VAL A CA 1
ATOM 1836 C C . VAL A 1 232 ? 18.640 8.142 -28.630 1.00 94.06 232 VAL A C 1
ATOM 1838 O O . VAL A 1 232 ? 18.034 7.797 -29.640 1.00 94.06 232 VAL A O 1
ATOM 1841 N N . ASP A 1 233 ? 19.074 7.260 -27.734 1.00 92.25 233 ASP A N 1
ATOM 1842 C CA . ASP A 1 233 ? 18.779 5.826 -27.748 1.00 92.25 233 ASP A CA 1
ATOM 1843 C C . ASP A 1 233 ? 17.635 5.445 -26.792 1.00 92.25 233 ASP A C 1
ATOM 1845 O O . ASP A 1 233 ? 17.221 4.287 -26.758 1.00 92.25 233 ASP A O 1
ATOM 1849 N N . GLY A 1 234 ? 17.082 6.415 -26.057 1.00 93.44 234 GLY A N 1
ATOM 1850 C CA . GLY A 1 234 ? 16.067 6.196 -25.030 1.00 93.44 234 GLY A CA 1
ATOM 1851 C C . GLY A 1 234 ? 16.632 5.970 -23.631 1.00 93.44 234 GLY A C 1
ATOM 1852 O O . GLY A 1 234 ? 15.852 5.882 -22.682 1.00 93.44 234 GLY A O 1
ATOM 1853 N N . SER A 1 235 ? 17.956 5.879 -23.473 1.00 96.38 235 SER A N 1
ATOM 1854 C CA . SER A 1 235 ? 18.596 5.905 -22.156 1.00 96.38 235 SER A CA 1
ATOM 1855 C C . SER A 1 235 ? 18.548 7.315 -21.544 1.00 96.38 235 SER A C 1
ATOM 1857 O O . SER A 1 235 ? 18.191 8.289 -22.211 1.00 96.38 235 SER A O 1
ATOM 1859 N N . TYR A 1 236 ? 18.909 7.444 -20.269 1.00 97.81 236 TYR A N 1
ATOM 1860 C CA . TYR A 1 236 ? 19.110 8.748 -19.643 1.00 97.81 236 TYR A CA 1
ATOM 1861 C C . TYR A 1 236 ? 20.250 8.715 -18.632 1.00 97.81 236 TYR A C 1
ATOM 1863 O O . TYR A 1 236 ? 20.511 7.687 -18.003 1.00 97.81 236 TYR A O 1
ATOM 1871 N N . ASP A 1 237 ? 20.882 9.870 -18.458 1.00 97.69 237 ASP A N 1
ATOM 1872 C CA . ASP A 1 237 ? 21.820 10.131 -17.377 1.00 97.69 237 ASP A CA 1
ATOM 1873 C C . ASP A 1 237 ? 21.068 10.790 -16.214 1.00 97.69 237 ASP A C 1
ATOM 1875 O O . ASP A 1 237 ? 20.223 11.667 -16.426 1.00 97.69 237 ASP A O 1
ATOM 1879 N N . LEU A 1 238 ? 21.380 10.373 -14.986 1.00 97.56 238 LEU A N 1
ATOM 1880 C CA . LEU A 1 238 ? 20.856 10.979 -13.765 1.00 97.56 238 LEU A CA 1
ATOM 1881 C C . LEU A 1 238 ? 21.948 11.057 -12.694 1.00 97.56 238 LEU A C 1
ATOM 1883 O O . LEU A 1 238 ? 22.353 10.038 -12.135 1.00 97.56 238 LEU A O 1
ATOM 1887 N N . ASP A 1 239 ? 22.407 12.265 -12.378 1.00 95.81 239 ASP A N 1
ATOM 1888 C CA . ASP A 1 239 ? 23.431 12.488 -11.356 1.00 95.81 239 ASP A CA 1
ATOM 1889 C C . ASP A 1 239 ? 22.806 12.642 -9.963 1.00 95.81 239 ASP A C 1
ATOM 1891 O O . ASP A 1 239 ? 22.618 13.737 -9.433 1.00 95.81 239 ASP A O 1
ATOM 1895 N N . ILE A 1 240 ? 22.486 11.510 -9.339 1.00 94.25 240 ILE A N 1
ATOM 1896 C CA . ILE A 1 240 ? 21.926 11.482 -7.979 1.00 94.25 240 ILE A CA 1
ATOM 1897 C C . ILE A 1 240 ? 22.933 12.036 -6.953 1.00 94.25 240 ILE A C 1
ATOM 1899 O O . ILE A 1 240 ? 22.533 12.558 -5.912 1.00 94.25 240 ILE A O 1
ATOM 1903 N N . THR A 1 241 ? 24.239 11.964 -7.233 1.00 91.62 241 THR A N 1
ATOM 1904 C CA . THR A 1 241 ? 25.285 12.334 -6.267 1.00 91.62 241 THR A CA 1
ATOM 1905 C C . THR A 1 241 ? 25.336 13.839 -6.010 1.00 91.62 241 THR A C 1
ATOM 1907 O O . THR A 1 241 ? 25.474 14.257 -4.860 1.00 91.62 241 THR A O 1
ATOM 1910 N N . ARG A 1 242 ? 25.101 14.661 -7.043 1.00 95.62 242 ARG A N 1
ATOM 1911 C CA . ARG A 1 242 ? 25.020 16.131 -6.932 1.00 95.62 242 ARG A CA 1
ATOM 1912 C C . ARG A 1 242 ? 23.805 16.629 -6.146 1.00 95.62 242 ARG A C 1
ATOM 1914 O O . ARG A 1 242 ? 23.777 17.788 -5.729 1.00 95.62 242 ARG A O 1
ATOM 1921 N N . LEU A 1 243 ? 22.793 15.787 -5.926 1.00 95.81 243 LEU A N 1
ATOM 1922 C CA . LEU A 1 243 ? 21.564 16.194 -5.244 1.00 95.81 243 LEU A CA 1
ATOM 1923 C C . LEU A 1 243 ? 21.818 16.655 -3.798 1.00 95.81 243 LEU A C 1
ATOM 1925 O O . LEU A 1 243 ? 21.172 17.596 -3.333 1.00 95.81 243 LEU A O 1
ATOM 1929 N N . GLY A 1 244 ? 22.771 16.024 -3.105 1.00 95.81 244 GLY A N 1
ATOM 1930 C CA . GLY A 1 244 ? 23.156 16.401 -1.744 1.00 95.81 244 GLY A CA 1
ATOM 1931 C C . GLY A 1 244 ? 23.706 17.827 -1.668 1.00 95.81 244 GLY A C 1
ATOM 1932 O O . GLY A 1 244 ? 23.271 18.607 -0.819 1.00 95.81 244 GLY A O 1
ATOM 1933 N N . ASP A 1 245 ? 24.583 18.197 -2.604 1.00 96.25 245 ASP A N 1
ATOM 1934 C CA . ASP A 1 245 ? 25.164 19.541 -2.686 1.00 96.25 245 ASP A CA 1
ATOM 1935 C C . ASP A 1 245 ? 24.102 20.596 -3.008 1.00 96.25 245 ASP A C 1
ATOM 1937 O O . ASP A 1 245 ? 24.079 21.667 -2.398 1.00 96.25 245 ASP A O 1
ATOM 1941 N N . ILE A 1 246 ? 23.176 20.290 -3.925 1.00 97.12 246 ILE A N 1
ATOM 1942 C CA . ILE A 1 246 ? 22.036 21.169 -4.227 1.00 97.12 246 ILE A CA 1
ATOM 1943 C C . ILE A 1 246 ? 21.205 21.396 -2.960 1.00 97.12 246 ILE A C 1
ATOM 1945 O O . ILE A 1 246 ? 20.925 22.540 -2.600 1.00 97.12 246 ILE A O 1
ATOM 1949 N N . ALA A 1 247 ? 20.838 20.327 -2.250 1.00 96.75 247 ALA A N 1
ATOM 1950 C CA . ALA A 1 247 ? 20.032 20.427 -1.038 1.00 96.75 247 ALA A CA 1
ATOM 1951 C C . ALA A 1 247 ? 20.747 21.199 0.089 1.00 96.75 247 ALA A C 1
ATOM 1953 O O . ALA A 1 247 ? 20.121 21.998 0.795 1.00 96.75 247 ALA A O 1
ATOM 1954 N N . TYR A 1 248 ? 22.060 21.007 0.237 1.00 96.12 248 TYR A N 1
ATOM 1955 C CA . TYR A 1 248 ? 22.882 21.755 1.186 1.00 96.12 248 TYR A CA 1
ATOM 1956 C C . TYR A 1 248 ? 22.909 23.251 0.846 1.00 96.12 248 TYR A C 1
ATOM 1958 O O . TYR A 1 248 ? 22.583 24.081 1.695 1.00 96.12 248 TYR A O 1
ATOM 1966 N N . ASN A 1 249 ? 23.207 23.601 -0.408 1.00 96.38 249 ASN A N 1
ATOM 1967 C CA . ASN A 1 249 ? 23.314 24.990 -0.864 1.00 96.38 249 ASN A CA 1
ATOM 1968 C C . ASN A 1 249 ? 21.978 25.745 -0.810 1.00 96.38 249 ASN A C 1
ATOM 1970 O O . ASN A 1 249 ? 21.952 26.948 -0.556 1.00 96.38 249 ASN A O 1
ATOM 1974 N N . LEU A 1 250 ? 20.858 25.044 -1.001 1.00 95.69 250 LEU A N 1
ATOM 1975 C CA . LEU A 1 250 ? 19.516 25.610 -0.838 1.00 95.69 250 LEU A CA 1
ATOM 1976 C C . LEU A 1 250 ? 19.085 25.740 0.635 1.00 95.69 250 LEU A C 1
ATOM 1978 O O . LEU A 1 250 ? 18.055 26.357 0.926 1.00 95.69 250 LEU A O 1
ATOM 1982 N N . GLY A 1 251 ? 19.842 25.161 1.574 1.00 95.00 251 GLY A N 1
ATOM 1983 C CA . GLY A 1 251 ? 19.517 25.168 2.998 1.00 95.00 251 GLY A CA 1
ATOM 1984 C C . GLY A 1 251 ? 18.197 24.456 3.301 1.00 95.00 251 GLY A C 1
ATOM 1985 O O . GLY A 1 251 ? 17.379 24.986 4.059 1.00 95.00 251 GLY A O 1
ATOM 1986 N N . VAL A 1 252 ? 17.967 23.298 2.666 1.00 95.38 252 VAL A N 1
ATOM 1987 C CA . VAL A 1 252 ? 16.731 22.498 2.805 1.00 95.38 252 VAL A CA 1
ATOM 1988 C C . VAL A 1 252 ? 16.914 21.223 3.633 1.00 95.38 252 VAL A C 1
ATOM 1990 O O . VAL A 1 252 ? 15.973 20.448 3.763 1.00 95.38 252 VAL A O 1
ATOM 1993 N N . LEU A 1 253 ? 18.088 21.010 4.232 1.00 94.81 253 LEU A N 1
ATOM 1994 C CA . LEU A 1 253 ? 18.368 19.796 5.001 1.00 94.81 253 LEU A CA 1
ATOM 1995 C C . LEU A 1 253 ? 17.526 19.677 6.289 1.00 94.81 253 LEU A C 1
ATOM 1997 O O . LEU A 1 253 ? 17.196 20.673 6.944 1.00 94.81 253 LEU A O 1
ATOM 2001 N N . GLY A 1 254 ? 17.211 18.434 6.662 1.00 90.94 254 GLY A N 1
ATOM 2002 C CA . GLY A 1 254 ? 16.473 18.079 7.880 1.00 90.94 254 GLY A CA 1
ATOM 2003 C C . GLY A 1 254 ? 14.972 18.369 7.802 1.00 90.94 254 GLY A C 1
ATOM 2004 O O . GLY A 1 254 ? 14.485 18.911 6.812 1.00 90.94 254 GLY A O 1
ATOM 2005 N N . GLN A 1 255 ? 14.220 18.045 8.857 1.00 81.75 255 GLN A N 1
ATOM 2006 C CA . GLN A 1 255 ? 12.770 18.287 8.899 1.00 81.75 255 GLN A CA 1
ATOM 2007 C C . GLN A 1 255 ? 12.436 19.740 9.241 1.00 81.75 255 GLN A C 1
ATOM 2009 O O . GLN A 1 255 ? 13.189 20.415 9.938 1.00 81.75 255 GLN A O 1
ATOM 2014 N N . ALA A 1 256 ? 11.310 20.227 8.727 1.00 81.94 256 ALA A N 1
ATOM 2015 C CA . ALA A 1 256 ? 10.631 21.419 9.223 1.00 81.94 256 ALA A CA 1
ATOM 2016 C C . ALA A 1 256 ? 9.137 21.307 8.912 1.00 81.94 256 ALA A C 1
ATOM 2018 O O . ALA A 1 256 ? 8.772 20.687 7.918 1.00 81.94 256 ALA A O 1
ATOM 2019 N N . GLU A 1 257 ? 8.299 21.929 9.736 1.00 80.25 257 GLU A N 1
ATOM 2020 C CA . GLU A 1 257 ? 6.846 22.040 9.548 1.00 80.25 257 GLU A CA 1
ATOM 2021 C C . GLU A 1 257 ? 6.461 23.528 9.482 1.00 80.25 257 GLU A C 1
ATOM 2023 O O . GLU A 1 257 ? 7.196 24.373 10.008 1.00 80.25 257 GLU A O 1
ATOM 2028 N N . PRO A 1 258 ? 5.318 23.895 8.877 1.00 78.06 258 PRO A N 1
ATOM 2029 C CA . PRO A 1 258 ? 4.822 25.263 8.952 1.00 78.06 258 PRO A CA 1
ATOM 2030 C C . PRO A 1 258 ? 4.641 25.701 10.419 1.00 78.06 258 PRO A C 1
ATOM 2032 O O . PRO A 1 258 ? 4.158 24.905 11.228 1.00 78.06 258 PRO A O 1
ATOM 2035 N N . PRO A 1 259 ? 4.956 26.960 10.784 1.00 82.38 259 PRO A N 1
ATOM 2036 C CA . PRO A 1 259 ? 5.370 28.075 9.926 1.00 82.38 259 PRO A CA 1
ATOM 2037 C C . PRO A 1 259 ? 6.898 28.302 9.888 1.00 82.38 259 PRO A C 1
ATOM 2039 O O . PRO A 1 259 ? 7.335 29.447 9.775 1.00 82.38 259 PRO A O 1
ATOM 2042 N N . ALA A 1 260 ? 7.725 27.258 10.033 1.00 83.94 260 ALA A N 1
ATOM 2043 C CA . ALA A 1 260 ? 9.182 27.414 10.081 1.00 83.94 260 ALA A CA 1
ATOM 2044 C C . ALA A 1 260 ? 9.735 28.162 8.842 1.00 83.94 260 ALA A C 1
ATOM 2046 O O . ALA A 1 260 ? 9.275 27.901 7.727 1.00 83.94 260 ALA A O 1
ATOM 2047 N N . PRO A 1 261 ? 10.735 29.057 8.981 1.00 80.50 261 PRO A N 1
ATOM 2048 C CA . PRO A 1 261 ? 11.245 29.866 7.864 1.00 80.50 261 PRO A CA 1
ATOM 2049 C C . PRO A 1 261 ? 11.780 29.054 6.674 1.00 80.50 261 PRO A C 1
ATOM 2051 O O . PRO A 1 261 ? 11.733 29.497 5.528 1.00 80.50 261 PRO A O 1
ATOM 2054 N N . GLU A 1 262 ? 12.321 27.866 6.927 1.00 88.19 262 GLU A N 1
ATOM 2055 C CA . GLU A 1 262 ? 12.831 26.950 5.909 1.00 88.19 262 GLU A CA 1
ATOM 2056 C C . GLU A 1 262 ? 11.740 26.129 5.207 1.00 88.19 262 GLU A C 1
ATOM 2058 O O . GLU A 1 262 ? 12.024 25.516 4.178 1.00 88.19 262 GLU A O 1
ATOM 2063 N N . TRP A 1 263 ? 10.500 26.139 5.714 1.00 92.12 263 TRP A N 1
ATOM 2064 C CA . TRP A 1 263 ? 9.379 25.375 5.162 1.00 92.12 263 TRP A CA 1
ATOM 2065 C C . TRP A 1 263 ? 9.155 25.658 3.675 1.00 92.12 263 TRP A C 1
ATOM 2067 O O . TRP A 1 263 ? 9.086 24.729 2.874 1.00 92.12 263 TRP A O 1
ATOM 2077 N N . GLU A 1 264 ? 9.101 26.936 3.285 1.00 93.69 264 GLU A N 1
ATOM 2078 C CA . GLU A 1 264 ? 8.866 27.327 1.889 1.00 93.69 264 GLU A CA 1
ATOM 2079 C C . GLU A 1 264 ? 9.979 26.805 0.970 1.00 93.69 264 GLU A C 1
ATOM 2081 O O . GLU A 1 264 ? 9.701 26.261 -0.097 1.00 93.69 264 GLU A O 1
ATOM 2086 N N . ARG A 1 265 ? 11.247 26.900 1.398 1.00 95.44 265 ARG A N 1
ATOM 2087 C CA . ARG A 1 265 ? 12.380 26.371 0.622 1.00 95.44 265 ARG A CA 1
ATOM 2088 C C . ARG A 1 265 ? 12.277 24.855 0.465 1.00 95.44 265 ARG A C 1
ATOM 2090 O O . ARG A 1 265 ? 12.464 24.342 -0.634 1.00 95.44 265 ARG A O 1
ATOM 2097 N N . LYS A 1 266 ? 11.918 24.133 1.529 1.00 95.88 266 LYS A N 1
ATOM 2098 C CA . LYS A 1 266 ? 11.734 22.673 1.482 1.00 95.88 266 LYS A CA 1
ATOM 2099 C C . LYS A 1 266 ? 10.573 22.274 0.572 1.00 95.88 266 LYS A C 1
ATOM 2101 O O . LYS A 1 266 ? 10.723 21.354 -0.227 1.00 95.88 266 LYS A O 1
ATOM 2106 N N . ALA A 1 267 ? 9.460 23.005 0.620 1.00 95.94 267 ALA A N 1
ATOM 2107 C CA . ALA A 1 267 ? 8.330 22.793 -0.276 1.00 95.94 267 ALA A CA 1
ATOM 2108 C C . ALA A 1 267 ? 8.705 23.058 -1.744 1.00 95.94 267 ALA A C 1
ATOM 2110 O O . ALA A 1 267 ? 8.421 22.230 -2.606 1.00 95.94 267 ALA A O 1
ATOM 2111 N N . ASN A 1 268 ? 9.407 24.161 -2.034 1.00 97.50 268 ASN A N 1
ATOM 2112 C CA . ASN A 1 268 ? 9.910 24.480 -3.376 1.00 97.50 268 ASN A CA 1
ATOM 2113 C C . ASN A 1 268 ? 10.860 23.392 -3.906 1.00 97.50 268 ASN A C 1
ATOM 2115 O O . ASN A 1 268 ? 10.781 23.028 -5.079 1.00 97.50 268 ASN A O 1
ATOM 2119 N N . PHE A 1 269 ? 11.730 22.849 -3.048 1.00 98.06 269 PHE A N 1
ATOM 2120 C CA . PHE A 1 269 ? 12.623 21.743 -3.400 1.00 98.06 269 PHE A CA 1
ATOM 2121 C C . PHE A 1 269 ? 11.841 20.463 -3.700 1.00 98.06 269 PHE A C 1
ATOM 2123 O O . PHE A 1 269 ? 12.046 19.866 -4.754 1.00 98.06 269 PHE A O 1
ATOM 2130 N N . ALA A 1 270 ? 10.885 20.089 -2.844 1.00 97.56 270 ALA A N 1
ATOM 2131 C CA . ALA A 1 270 ? 10.018 18.939 -3.091 1.00 97.56 270 ALA A CA 1
ATOM 2132 C C . ALA A 1 270 ? 9.242 19.072 -4.412 1.00 97.56 270 ALA A C 1
ATOM 2134 O O . ALA A 1 270 ? 9.176 18.118 -5.183 1.00 97.56 270 ALA A O 1
ATOM 2135 N N . ALA A 1 271 ? 8.727 20.268 -4.712 1.00 98.25 271 ALA A N 1
ATOM 2136 C CA . ALA A 1 271 ? 8.049 20.562 -5.971 1.00 98.25 271 ALA A CA 1
ATOM 2137 C C . ALA A 1 271 ? 8.974 20.408 -7.192 1.00 98.25 271 ALA A C 1
ATOM 2139 O O . ALA A 1 271 ? 8.571 19.814 -8.186 1.00 98.25 271 ALA A O 1
ATOM 2140 N N . ALA A 1 272 ? 10.216 20.900 -7.119 1.00 98.69 272 ALA A N 1
ATOM 2141 C CA . ALA A 1 272 ? 11.187 20.778 -8.209 1.00 98.69 272 ALA A CA 1
ATOM 2142 C C . ALA A 1 272 ? 11.622 19.323 -8.457 1.00 98.69 272 ALA A C 1
ATOM 2144 O O . ALA A 1 272 ? 11.732 18.905 -9.606 1.00 98.69 272 ALA A O 1
ATOM 2145 N N . ILE A 1 273 ? 11.826 18.538 -7.394 1.00 98.62 273 ILE A N 1
ATOM 2146 C CA . ILE A 1 273 ? 12.166 17.109 -7.489 1.00 98.62 273 ILE A CA 1
ATOM 2147 C C . ILE A 1 273 ? 11.001 16.295 -8.054 1.00 98.62 273 ILE A C 1
ATOM 2149 O O . ILE A 1 273 ? 11.208 15.461 -8.933 1.00 98.62 273 ILE A O 1
ATOM 2153 N N . GLN A 1 274 ? 9.780 16.557 -7.582 1.00 98.62 274 GLN A N 1
ATOM 2154 C CA . GLN A 1 274 ? 8.569 15.929 -8.106 1.00 98.62 274 GLN A CA 1
ATOM 2155 C C . GLN A 1 274 ? 8.392 16.238 -9.601 1.00 98.62 274 GLN A C 1
ATOM 2157 O O . GLN A 1 274 ? 8.158 1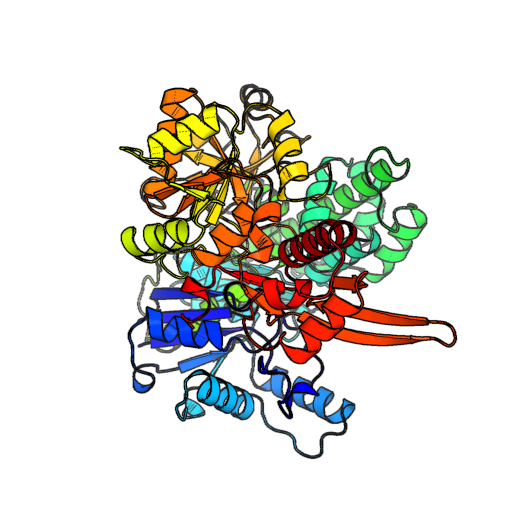5.322 -10.384 1.00 98.62 274 GLN A O 1
ATOM 2162 N N . GLN A 1 275 ? 8.596 17.495 -10.008 1.00 98.69 275 GLN A N 1
ATOM 2163 C CA . GLN A 1 275 ? 8.535 17.886 -11.415 1.00 98.69 275 GLN A CA 1
ATOM 2164 C C . GLN A 1 275 ? 9.633 17.216 -12.254 1.00 98.69 275 GLN A C 1
ATOM 2166 O O . GLN A 1 275 ? 9.378 16.832 -13.392 1.00 98.69 275 GLN A O 1
ATOM 2171 N N . LEU A 1 276 ? 10.851 17.049 -11.722 1.00 98.75 276 LEU A N 1
ATOM 2172 C CA . LEU A 1 276 ? 11.904 16.345 -12.455 1.00 98.75 276 LEU A CA 1
ATOM 2173 C C . LEU A 1 276 ? 11.539 14.873 -12.674 1.00 98.75 276 LEU A C 1
ATOM 2175 O O . LEU A 1 276 ? 11.666 14.395 -13.795 1.00 98.75 276 LEU A O 1
ATOM 2179 N N . LEU A 1 277 ? 11.032 14.178 -11.648 1.00 98.75 277 LEU A N 1
ATOM 2180 C CA . LEU A 1 277 ? 10.544 12.800 -11.793 1.00 98.75 277 LEU A CA 1
ATOM 2181 C C . LEU A 1 277 ? 9.506 12.686 -12.924 1.00 98.75 277 LEU A C 1
ATOM 2183 O O . LEU A 1 277 ? 9.588 11.778 -13.748 1.00 98.75 277 LEU A O 1
ATOM 2187 N N . GLU A 1 278 ? 8.552 13.619 -12.970 1.00 98.62 278 GLU A N 1
ATOM 2188 C CA . GLU A 1 278 ? 7.523 13.678 -14.012 1.00 98.62 278 GLU A CA 1
ATOM 2189 C C . GLU A 1 278 ? 8.131 13.864 -15.406 1.00 98.62 278 GLU A C 1
ATOM 2191 O O . GLU A 1 278 ? 7.769 13.131 -16.323 1.00 98.62 278 GLU A O 1
ATOM 2196 N N . VAL A 1 279 ? 9.087 14.786 -15.563 1.00 98.62 279 VAL A N 1
ATOM 2197 C CA . VAL A 1 279 ? 9.778 15.023 -16.841 1.00 98.62 279 VAL A CA 1
ATOM 2198 C C . VAL A 1 279 ? 10.508 13.773 -17.325 1.00 98.62 279 VAL A C 1
ATOM 2200 O O . VAL A 1 279 ? 10.290 13.358 -18.461 1.00 98.62 279 VAL A O 1
ATOM 2203 N N . VAL A 1 280 ? 11.308 13.133 -16.464 1.00 98.56 280 VAL A N 1
ATOM 2204 C CA . VAL A 1 280 ? 12.065 11.931 -16.853 1.00 98.56 280 VAL A CA 1
ATOM 2205 C C . VAL A 1 280 ? 11.128 10.820 -17.328 1.00 98.56 280 VAL A C 1
ATOM 2207 O O . VAL A 1 280 ? 11.357 10.202 -18.365 1.00 98.56 280 VAL A O 1
ATOM 2210 N N . ILE A 1 281 ? 10.038 10.579 -16.597 1.00 98.44 281 ILE A N 1
ATOM 2211 C CA . ILE A 1 281 ? 9.085 9.524 -16.951 1.00 98.44 281 ILE A CA 1
ATOM 2212 C C . ILE A 1 281 ? 8.336 9.839 -18.249 1.00 98.44 281 ILE A C 1
ATOM 2214 O O . ILE A 1 281 ? 8.127 8.934 -19.057 1.00 98.44 281 ILE A O 1
ATOM 2218 N N . ILE A 1 282 ? 7.954 11.096 -18.484 1.00 98.62 282 ILE A N 1
ATOM 2219 C CA . ILE A 1 282 ? 7.299 11.501 -19.735 1.00 98.62 282 ILE A CA 1
ATOM 2220 C C . ILE A 1 282 ? 8.234 11.311 -20.929 1.00 98.62 282 ILE A C 1
ATOM 2222 O O . ILE A 1 282 ? 7.779 10.803 -21.953 1.00 98.62 282 ILE A O 1
ATOM 2226 N N . ASP A 1 283 ? 9.516 11.664 -20.815 1.00 98.50 283 ASP A N 1
ATOM 2227 C CA . ASP A 1 283 ? 10.490 11.474 -21.898 1.00 98.50 283 ASP A CA 1
ATOM 2228 C C . ASP A 1 283 ? 10.659 9.987 -22.241 1.00 98.50 283 ASP A C 1
ATOM 2230 O O . ASP A 1 283 ? 10.557 9.601 -23.409 1.00 98.50 283 ASP A O 1
ATOM 2234 N N . ILE A 1 284 ? 10.819 9.133 -21.220 1.00 98.44 284 ILE A N 1
ATOM 2235 C CA . ILE A 1 284 ? 10.906 7.671 -21.376 1.00 98.44 284 ILE A CA 1
ATOM 2236 C C . ILE A 1 284 ? 9.652 7.135 -22.073 1.00 98.44 284 ILE A C 1
ATOM 2238 O O . ILE A 1 284 ? 9.747 6.419 -23.073 1.00 98.44 284 ILE A O 1
ATOM 2242 N N . LEU A 1 285 ? 8.469 7.480 -21.564 1.00 98.56 285 LEU A N 1
ATOM 2243 C CA . LEU A 1 285 ? 7.201 6.989 -22.098 1.00 98.56 285 LEU A CA 1
ATOM 2244 C C . LEU A 1 285 ? 6.940 7.484 -23.521 1.00 98.56 285 LEU A C 1
ATOM 2246 O O . LEU A 1 285 ? 6.522 6.691 -24.361 1.00 98.56 285 LEU A O 1
ATOM 2250 N N . SER A 1 286 ? 7.223 8.754 -23.812 1.00 98.12 286 SER A N 1
ATOM 2251 C CA . SER A 1 286 ? 7.078 9.331 -25.154 1.00 98.12 286 SER A CA 1
ATOM 2252 C C . SER A 1 286 ? 7.998 8.632 -26.151 1.00 98.12 286 SER A C 1
ATOM 2254 O O . SER A 1 286 ? 7.574 8.269 -27.250 1.00 98.12 286 SER A O 1
ATOM 2256 N N . TRP A 1 287 ? 9.254 8.392 -25.760 1.00 98.38 287 TRP A N 1
ATOM 2257 C CA . TRP A 1 287 ? 10.212 7.681 -26.594 1.00 98.38 287 TRP A CA 1
ATOM 2258 C C . TRP A 1 287 ? 9.741 6.261 -26.896 1.00 98.38 287 TRP A C 1
ATOM 2260 O O . TRP A 1 287 ? 9.589 5.903 -28.065 1.00 98.38 287 TRP A O 1
ATOM 2270 N N . TRP A 1 288 ? 9.458 5.456 -25.871 1.00 98.12 288 TRP A N 1
ATOM 2271 C CA . TRP A 1 288 ? 9.097 4.053 -26.069 1.00 98.12 288 TRP A CA 1
ATOM 2272 C C . TRP A 1 288 ? 7.727 3.867 -26.716 1.00 98.12 288 TRP A C 1
ATOM 2274 O O . TRP A 1 288 ? 7.576 2.952 -27.525 1.00 98.12 288 TRP A O 1
ATOM 2284 N N . GLN A 1 289 ? 6.764 4.756 -26.458 1.00 97.81 289 GLN A N 1
ATOM 2285 C CA . GLN A 1 289 ? 5.503 4.759 -27.196 1.00 97.81 289 GLN A CA 1
ATOM 2286 C C . GLN A 1 289 ? 5.756 4.998 -28.690 1.00 97.81 289 GLN A C 1
ATOM 2288 O O . GLN A 1 289 ? 5.248 4.233 -29.505 1.00 97.81 289 GLN A O 1
ATOM 2293 N N . SER A 1 290 ? 6.630 5.943 -29.061 1.00 97.25 290 SER A N 1
ATOM 2294 C CA . SER A 1 290 ? 6.968 6.189 -30.473 1.00 97.25 290 SER A CA 1
ATOM 2295 C C . SER A 1 290 ? 7.698 5.022 -31.157 1.00 97.25 290 SER A C 1
ATOM 2297 O O . SER A 1 290 ? 7.656 4.901 -32.381 1.00 97.25 290 SER A O 1
ATOM 2299 N N . LYS A 1 291 ? 8.394 4.166 -30.389 1.00 98.00 291 LYS A N 1
ATOM 2300 C CA . LYS A 1 291 ? 9.117 2.992 -30.913 1.00 98.00 291 LYS A CA 1
ATOM 2301 C C . LYS A 1 291 ? 8.248 1.748 -31.031 1.00 98.00 291 LYS A C 1
ATOM 2303 O O . LYS A 1 291 ? 8.476 0.951 -31.936 1.00 98.00 291 LYS A O 1
ATOM 2308 N N . LEU A 1 292 ? 7.320 1.559 -30.097 1.00 97.31 292 LEU A N 1
ATOM 2309 C CA . LEU A 1 292 ? 6.512 0.345 -29.992 1.00 97.31 292 LEU A CA 1
ATOM 2310 C C . LEU A 1 292 ? 5.103 0.509 -30.575 1.00 97.31 292 LEU A C 1
ATOM 2312 O O . LEU A 1 292 ? 4.473 -0.498 -30.876 1.00 97.31 292 LEU A O 1
ATOM 2316 N N . ASP A 1 293 ? 4.615 1.746 -30.712 1.00 96.56 293 ASP A N 1
ATOM 2317 C CA . ASP A 1 293 ? 3.260 2.093 -31.171 1.00 96.56 293 ASP A CA 1
ATOM 2318 C C . ASP A 1 293 ? 2.137 1.410 -30.360 1.00 96.56 293 ASP A C 1
ATOM 2320 O O . ASP A 1 293 ? 1.051 1.108 -30.850 1.00 96.56 293 ASP A O 1
ATOM 2324 N N . LEU A 1 294 ? 2.400 1.147 -29.074 1.00 97.44 294 LEU A N 1
ATOM 2325 C CA . LEU A 1 294 ? 1.435 0.538 -28.160 1.00 97.44 294 LEU A CA 1
ATOM 2326 C C . LEU A 1 294 ? 0.530 1.612 -27.553 1.00 97.44 294 LEU A C 1
ATOM 2328 O O . LEU A 1 294 ? 0.994 2.616 -27.014 1.00 97.44 294 LEU A O 1
ATOM 2332 N N . LYS A 1 295 ? -0.781 1.372 -27.611 1.00 96.56 295 LYS A N 1
ATOM 2333 C CA . LYS A 1 295 ? -1.816 2.353 -27.241 1.00 96.56 295 LYS A CA 1
ATOM 2334 C C . LYS A 1 295 ? -2.149 2.396 -25.757 1.00 96.56 295 LYS A C 1
ATOM 2336 O O . LYS A 1 295 ? -2.749 3.363 -25.290 1.00 96.56 295 LYS A O 1
ATOM 2341 N N . HIS A 1 296 ? -1.795 1.353 -25.015 1.00 98.31 296 HIS A N 1
ATOM 2342 C CA . HIS A 1 296 ? -2.085 1.245 -23.591 1.00 98.31 296 HIS A CA 1
ATOM 2343 C C . HIS A 1 296 ? -0.802 1.158 -22.772 1.00 98.31 296 HIS A C 1
ATOM 2345 O O . HIS A 1 296 ? 0.206 0.630 -23.242 1.00 98.31 296 HIS A O 1
ATOM 2351 N N . LEU A 1 297 ? -0.876 1.624 -21.530 1.00 98.69 297 LEU A N 1
ATOM 2352 C CA . LEU A 1 297 ? 0.222 1.596 -20.572 1.00 98.69 297 LEU A CA 1
ATOM 2353 C C . LEU A 1 297 ? -0.178 0.804 -19.325 1.00 98.69 297 LEU A C 1
ATOM 2355 O O . LEU A 1 297 ? -1.228 1.057 -18.738 1.00 98.69 297 LEU A O 1
ATOM 2359 N N . CYS A 1 298 ? 0.683 -0.113 -18.896 1.00 98.50 298 CYS A N 1
ATOM 2360 C CA . CYS A 1 298 ? 0.626 -0.740 -17.578 1.00 98.50 298 CYS A CA 1
ATOM 2361 C C . CYS A 1 298 ? 1.822 -0.280 -16.738 1.00 98.50 298 CYS A C 1
ATOM 2363 O O . CYS A 1 298 ? 2.954 -0.295 -17.219 1.00 98.50 298 CYS A O 1
ATOM 2365 N N . LEU A 1 299 ? 1.576 0.102 -15.487 1.00 98.25 299 LEU A N 1
ATOM 2366 C CA . LEU A 1 299 ? 2.592 0.584 -14.549 1.00 98.25 299 LEU A CA 1
ATOM 2367 C C . LEU A 1 299 ? 2.667 -0.315 -13.308 1.00 98.25 299 LEU A C 1
ATOM 2369 O O . LEU A 1 299 ? 1.630 -0.762 -12.802 1.00 98.25 299 LEU A O 1
ATOM 2373 N N . ALA A 1 300 ? 3.888 -0.567 -12.836 1.00 97.88 300 ALA A N 1
ATOM 2374 C CA . ALA A 1 300 ? 4.207 -1.273 -11.590 1.00 97.88 300 ALA A CA 1
ATOM 2375 C C . ALA A 1 300 ? 5.573 -0.820 -11.028 1.00 97.88 300 ALA A C 1
ATOM 2377 O O . ALA A 1 300 ? 6.239 0.030 -11.625 1.00 97.88 300 ALA A O 1
ATOM 2378 N N . GLY A 1 301 ? 5.991 -1.391 -9.895 1.00 96.94 301 GLY A N 1
ATOM 2379 C CA . GLY A 1 301 ? 7.181 -0.989 -9.139 1.00 96.94 301 GLY A CA 1
ATOM 2380 C C . GLY A 1 301 ? 6.879 0.112 -8.115 1.00 96.94 301 GLY A C 1
ATOM 2381 O O . GLY A 1 301 ? 5.875 0.828 -8.220 1.00 96.94 301 GLY A O 1
ATOM 2382 N N . GLY A 1 302 ? 7.730 0.259 -7.092 1.00 95.44 302 GLY A N 1
ATOM 2383 C CA . GLY A 1 302 ? 7.465 1.154 -5.960 1.00 95.44 302 GLY A CA 1
ATOM 2384 C C . GLY A 1 302 ? 7.182 2.609 -6.362 1.00 95.44 302 GLY A C 1
ATOM 2385 O O . GLY A 1 302 ? 6.317 3.263 -5.772 1.00 95.44 302 GLY A O 1
ATOM 2386 N N . VAL A 1 303 ? 7.829 3.106 -7.422 1.00 97.69 303 VAL A N 1
ATOM 2387 C CA . VAL A 1 303 ? 7.644 4.484 -7.913 1.00 97.69 303 VAL A CA 1
ATOM 2388 C C . VAL A 1 303 ? 6.269 4.678 -8.560 1.00 97.69 303 VAL A C 1
ATOM 2390 O O . VAL A 1 303 ? 5.709 5.773 -8.480 1.00 97.69 303 VAL A O 1
ATOM 2393 N N . ALA A 1 304 ? 5.650 3.623 -9.101 1.00 97.56 304 ALA A N 1
ATOM 2394 C CA . ALA A 1 304 ? 4.290 3.679 -9.644 1.00 97.56 304 ALA A CA 1
ATOM 2395 C C . ALA A 1 304 ? 3.213 3.940 -8.569 1.00 97.56 304 ALA A C 1
ATOM 2397 O O . ALA A 1 304 ? 2.057 4.197 -8.902 1.00 97.56 304 ALA A O 1
ATOM 2398 N N . GLN A 1 305 ? 3.563 3.955 -7.275 1.00 95.88 305 GLN A N 1
ATOM 2399 C CA . GLN A 1 305 ? 2.675 4.460 -6.221 1.00 95.88 305 GLN A CA 1
ATOM 2400 C C . GLN A 1 305 ? 2.587 5.993 -6.156 1.00 95.88 305 GLN A C 1
ATOM 2402 O O . GLN A 1 305 ? 1.742 6.526 -5.420 1.00 95.88 305 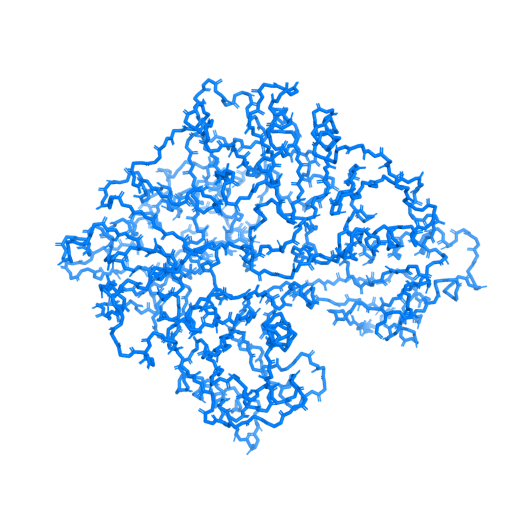GLN A O 1
ATOM 2407 N N . ASN A 1 306 ? 3.437 6.711 -6.897 1.00 97.56 306 ASN A N 1
ATOM 2408 C CA . ASN A 1 306 ? 3.389 8.162 -7.002 1.00 97.56 306 ASN A CA 1
ATOM 2409 C C . ASN A 1 306 ? 2.162 8.584 -7.827 1.00 97.56 306 ASN A C 1
ATOM 2411 O O . ASN A 1 306 ? 2.189 8.709 -9.049 1.00 97.56 306 ASN A O 1
ATOM 2415 N N . CYS A 1 307 ? 1.049 8.811 -7.132 1.00 96.38 307 CYS A N 1
ATOM 2416 C CA . CYS A 1 307 ? -0.225 9.143 -7.762 1.00 96.38 307 CYS A CA 1
ATOM 2417 C C . CYS A 1 307 ? -0.237 10.509 -8.463 1.00 96.38 307 CYS A C 1
ATOM 2419 O O . CYS A 1 307 ? -1.110 10.746 -9.298 1.00 96.38 307 CYS A O 1
ATOM 2421 N N . VAL A 1 308 ? 0.695 11.405 -8.111 1.00 97.12 308 VAL A N 1
ATOM 2422 C CA . VAL A 1 308 ? 0.869 12.696 -8.791 1.00 97.12 308 VAL A CA 1
ATOM 2423 C C . VAL A 1 308 ? 1.482 12.454 -10.167 1.00 97.12 308 VAL A C 1
ATOM 2425 O O . VAL A 1 308 ? 0.874 12.834 -11.163 1.00 97.12 308 VAL A O 1
ATOM 2428 N N . MET A 1 309 ? 2.594 11.715 -10.225 1.00 98.06 309 MET A N 1
ATOM 2429 C CA . MET A 1 309 ? 3.226 11.277 -11.473 1.00 98.06 309 MET A CA 1
ATOM 2430 C C . MET A 1 309 ? 2.219 10.549 -12.373 1.00 98.06 309 MET A C 1
ATOM 2432 O O . MET A 1 309 ? 2.063 10.912 -13.534 1.00 98.06 309 MET A O 1
ATOM 2436 N N . ASN A 1 310 ? 1.466 9.588 -11.831 1.00 98.19 310 ASN A N 1
ATOM 2437 C CA . ASN A 1 310 ? 0.449 8.859 -12.596 1.00 98.19 310 ASN A CA 1
ATOM 2438 C C . ASN A 1 310 ? -0.635 9.785 -13.174 1.00 98.19 310 ASN A C 1
ATOM 2440 O O . ASN A 1 310 ? -1.061 9.603 -14.316 1.00 98.19 310 ASN A O 1
ATOM 2444 N N . GLY A 1 311 ? -1.075 10.786 -12.402 1.00 97.38 311 GLY A N 1
ATOM 2445 C CA . GLY A 1 311 ? -2.018 11.805 -12.868 1.00 97.38 311 GLY A CA 1
ATOM 2446 C C . GLY A 1 311 ? -1.448 12.635 -14.019 1.00 97.38 311 GLY A C 1
ATOM 2447 O O . GLY A 1 311 ? -2.123 12.814 -15.029 1.00 97.38 311 GLY A O 1
ATOM 2448 N N . VAL A 1 312 ? -0.188 13.068 -13.908 1.00 97.50 312 VAL A N 1
ATOM 2449 C CA . VAL A 1 312 ? 0.507 13.818 -14.966 1.00 97.50 312 VAL A CA 1
ATOM 2450 C C . VAL A 1 312 ? 0.640 12.984 -16.240 1.00 97.50 312 VAL A C 1
ATOM 2452 O O . VAL A 1 312 ? 0.296 13.475 -17.313 1.00 97.50 312 VAL A O 1
ATOM 2455 N N . ILE A 1 313 ? 1.046 11.711 -16.142 1.00 98.31 313 ILE A N 1
ATOM 2456 C CA . ILE A 1 313 ? 1.115 10.801 -17.300 1.00 98.31 313 ILE A CA 1
ATOM 2457 C C . ILE A 1 313 ? -0.254 10.721 -17.989 1.00 98.31 313 ILE A C 1
ATOM 2459 O O . ILE A 1 313 ? -0.336 10.844 -19.211 1.00 98.31 313 ILE A O 1
ATOM 2463 N N . ALA A 1 314 ? -1.336 10.577 -17.220 1.00 97.75 314 ALA A N 1
ATOM 2464 C CA . ALA A 1 314 ? -2.693 10.486 -17.755 1.00 97.75 314 ALA A CA 1
ATOM 2465 C C . ALA A 1 314 ? -3.207 11.788 -18.407 1.00 97.75 314 ALA A C 1
ATOM 2467 O O . ALA A 1 314 ? -4.132 11.733 -19.221 1.00 97.75 314 ALA A O 1
ATOM 2468 N N . GLU A 1 315 ? -2.626 12.952 -18.085 1.00 97.06 315 GLU A N 1
ATOM 2469 C CA . GLU A 1 315 ? -2.921 14.230 -18.754 1.00 97.06 315 GLU A CA 1
ATOM 2470 C C . GLU A 1 315 ? -2.235 14.345 -20.135 1.00 97.06 315 GLU A C 1
ATOM 2472 O O . GLU A 1 315 ? -2.746 15.056 -21.004 1.00 97.06 315 GLU A O 1
ATOM 2477 N N . THR A 1 316 ? -1.129 13.624 -20.381 1.00 96.31 316 THR A N 1
ATOM 2478 C CA . THR A 1 316 ? -0.316 13.762 -21.613 1.00 96.31 316 THR A CA 1
ATOM 2479 C C . THR A 1 316 ? -0.990 13.269 -22.894 1.00 96.31 316 THR A C 1
ATOM 2481 O O . THR A 1 316 ? -0.630 13.722 -23.978 1.00 96.31 316 THR A O 1
ATOM 2484 N N . LYS A 1 317 ? -1.948 12.336 -22.788 1.00 95.06 317 LYS A N 1
ATOM 2485 C CA . LYS A 1 317 ? -2.564 11.619 -23.923 1.00 95.06 317 LYS A CA 1
ATOM 2486 C C . LYS A 1 317 ? -1.585 10.801 -24.781 1.00 95.06 317 LYS A C 1
ATOM 2488 O O . LYS A 1 317 ? -1.939 10.443 -25.900 1.00 95.06 317 LYS A O 1
ATOM 2493 N N . ILE A 1 318 ? -0.394 10.469 -24.267 1.00 96.75 318 ILE A N 1
ATOM 2494 C CA . ILE A 1 318 ? 0.539 9.542 -24.940 1.00 96.75 318 ILE A CA 1
ATOM 2495 C C . ILE A 1 318 ? -0.118 8.162 -25.127 1.00 96.75 318 ILE A C 1
ATOM 2497 O O . ILE A 1 318 ? 0.088 7.504 -26.142 1.00 96.75 318 ILE A O 1
ATOM 2501 N N . PHE A 1 319 ? -0.954 7.751 -24.168 1.00 98.12 319 PHE A N 1
ATOM 2502 C CA . PHE A 1 319 ? -1.698 6.492 -24.197 1.00 98.12 319 PHE A CA 1
ATOM 2503 C C . PHE A 1 319 ? -3.206 6.733 -24.124 1.00 98.12 319 PHE A C 1
ATOM 2505 O O . PHE A 1 319 ? -3.673 7.676 -23.481 1.00 98.12 319 PHE A O 1
ATOM 2512 N N . GLU A 1 320 ? -3.971 5.833 -24.737 1.00 97.44 320 GLU A N 1
ATOM 2513 C CA . GLU A 1 320 ? -5.436 5.836 -24.720 1.00 97.44 320 GLU A CA 1
ATOM 2514 C C . GLU A 1 320 ? -5.989 5.333 -23.379 1.00 97.44 320 GLU A C 1
ATOM 2516 O O . GLU A 1 320 ? -6.998 5.843 -22.893 1.00 97.44 320 GLU A O 1
ATOM 2521 N N . LYS A 1 321 ? -5.327 4.332 -22.778 1.00 97.56 321 LYS A N 1
ATOM 2522 C CA . LYS A 1 321 ? -5.684 3.760 -21.470 1.00 97.56 321 LYS A CA 1
ATOM 2523 C C . LYS A 1 321 ? -4.452 3.501 -20.621 1.00 97.56 321 LYS A C 1
ATOM 2525 O O . LYS A 1 321 ? -3.424 3.063 -21.138 1.00 97.56 321 LYS A O 1
ATOM 2530 N N . ILE A 1 322 ? -4.585 3.717 -19.317 1.00 98.19 322 ILE A N 1
ATOM 2531 C CA . ILE A 1 322 ? -3.533 3.439 -18.336 1.00 98.19 322 ILE A CA 1
ATOM 2532 C C . ILE A 1 322 ? -4.084 2.525 -17.246 1.00 98.19 322 ILE A C 1
ATOM 2534 O O . ILE A 1 322 ? -5.186 2.739 -16.742 1.00 98.19 322 ILE A O 1
ATOM 2538 N N . PHE A 1 323 ? -3.293 1.531 -16.858 1.00 97.81 323 PHE A N 1
ATOM 2539 C CA . PHE A 1 323 ? -3.550 0.699 -15.695 1.00 97.81 323 PHE A CA 1
ATOM 2540 C C . PHE A 1 323 ? -2.364 0.747 -14.726 1.00 97.81 323 PHE A C 1
ATOM 2542 O O . PHE A 1 323 ? -1.221 0.523 -15.119 1.00 97.81 323 PHE A O 1
ATOM 2549 N N . VAL A 1 324 ? -2.631 1.026 -13.451 1.00 97.69 324 VAL A N 1
ATOM 2550 C CA . VAL A 1 324 ? -1.658 0.930 -12.353 1.00 97.69 324 VAL A CA 1
ATOM 2551 C C . VAL A 1 324 ? -2.181 -0.098 -11.355 1.00 97.69 324 VAL A C 1
ATOM 2553 O O . VAL A 1 324 ? -3.297 0.040 -10.845 1.00 97.69 324 VAL A O 1
ATOM 2556 N N . HIS A 1 325 ? -1.380 -1.115 -11.040 1.00 94.06 325 HIS A N 1
ATOM 2557 C CA . HIS A 1 325 ? -1.760 -2.117 -10.043 1.00 94.06 325 HIS A CA 1
ATOM 2558 C C . HIS A 1 325 ? -1.826 -1.473 -8.637 1.00 94.06 325 HIS A C 1
ATOM 2560 O O . HIS A 1 325 ? -0.912 -0.729 -8.270 1.00 94.06 325 HIS A O 1
ATOM 2566 N N . PRO A 1 326 ? -2.856 -1.715 -7.801 1.00 92.75 326 PRO A N 1
ATOM 2567 C CA . PRO A 1 326 ? -2.987 -1.016 -6.512 1.00 92.75 326 PRO A CA 1
ATOM 2568 C C . PRO A 1 326 ? -1.893 -1.395 -5.507 1.00 92.75 326 PRO A C 1
ATOM 2570 O O . PRO A 1 326 ? -1.491 -0.564 -4.692 1.00 92.75 326 PRO A O 1
ATOM 2573 N N . SER A 1 327 ? -1.377 -2.621 -5.601 1.00 95.00 327 SER A N 1
ATOM 2574 C CA . SER A 1 327 ? -0.171 -3.076 -4.903 1.00 95.00 327 SER A CA 1
ATOM 2575 C C . SER A 1 327 ? 1.000 -3.030 -5.877 1.00 95.00 327 SER A C 1
ATOM 2577 O O . SER A 1 327 ? 1.419 -4.070 -6.365 1.00 95.00 327 SER A O 1
ATOM 2579 N N . SER A 1 328 ? 1.442 -1.838 -6.281 1.00 95.38 328 SER A N 1
ATOM 2580 C CA . SER A 1 328 ? 2.598 -1.707 -7.188 1.00 95.38 328 SER A CA 1
ATOM 2581 C C . SER A 1 328 ? 3.950 -1.864 -6.476 1.00 95.38 328 SER A C 1
ATOM 2583 O O . SER A 1 328 ? 4.961 -1.998 -7.147 1.00 95.38 328 SER A O 1
ATOM 2585 N N . HIS A 1 329 ? 3.984 -1.845 -5.136 1.00 94.62 329 HIS A N 1
ATOM 2586 C CA . HIS A 1 329 ? 5.191 -2.171 -4.358 1.00 94.62 329 HIS A CA 1
ATOM 2587 C C . HIS A 1 329 ? 5.439 -3.681 -4.319 1.00 94.62 329 HIS A C 1
ATOM 2589 O O . HIS A 1 329 ? 4.628 -4.463 -4.814 1.00 94.62 329 HIS A O 1
ATOM 2595 N N . ASP A 1 330 ? 6.539 -4.090 -3.694 1.00 95.38 330 ASP A N 1
ATOM 2596 C CA . ASP A 1 330 ? 7.066 -5.459 -3.726 1.00 95.38 330 ASP A CA 1
ATOM 2597 C C . ASP A 1 330 ? 6.115 -6.536 -3.206 1.00 95.38 330 ASP A C 1
ATOM 2599 O O . ASP A 1 330 ? 6.181 -7.677 -3.663 1.00 95.38 330 ASP A O 1
ATOM 2603 N N . ALA A 1 331 ? 5.154 -6.197 -2.343 1.00 95.81 331 ALA A N 1
ATOM 2604 C CA . ALA A 1 331 ? 4.095 -7.143 -1.999 1.00 95.81 331 ALA A CA 1
ATOM 2605 C C . ALA A 1 331 ? 3.341 -7.628 -3.250 1.00 95.81 331 ALA A C 1
ATOM 2607 O O . ALA A 1 331 ? 3.030 -8.811 -3.381 1.00 95.81 331 ALA A O 1
ATOM 2608 N N . GLY A 1 332 ? 3.073 -6.734 -4.207 1.00 96.44 332 GLY A N 1
ATOM 2609 C CA . GLY A 1 332 ? 2.421 -7.063 -5.474 1.00 96.44 332 GLY A CA 1
ATOM 2610 C C . GLY A 1 332 ? 3.187 -8.074 -6.321 1.00 96.44 332 GLY A C 1
ATOM 2611 O O . GLY A 1 332 ? 2.563 -8.855 -7.045 1.00 96.44 332 GLY A O 1
ATOM 2612 N N . ALA A 1 333 ? 4.514 -8.126 -6.182 1.00 96.62 333 ALA A N 1
ATOM 2613 C CA . ALA A 1 333 ? 5.353 -9.085 -6.885 1.00 96.62 333 ALA A CA 1
ATOM 2614 C C . ALA A 1 333 ? 5.077 -10.533 -6.439 1.00 96.62 333 ALA A C 1
ATOM 2616 O O . ALA A 1 333 ? 5.218 -11.444 -7.250 1.00 96.62 333 ALA A O 1
ATOM 2617 N N . ALA A 1 334 ? 4.570 -10.767 -5.219 1.00 97.62 334 ALA A N 1
ATOM 2618 C CA . ALA A 1 334 ? 4.088 -12.090 -4.808 1.00 97.62 334 ALA A CA 1
ATOM 2619 C C . ALA A 1 334 ? 2.953 -12.586 -5.723 1.00 97.62 334 ALA A C 1
ATOM 2621 O O . ALA A 1 334 ? 2.998 -13.699 -6.248 1.00 97.62 334 ALA A O 1
ATOM 2622 N N . LEU A 1 335 ? 1.951 -11.738 -5.979 1.00 97.25 335 LEU A N 1
ATOM 2623 C CA . LEU A 1 335 ? 0.863 -12.061 -6.906 1.00 97.25 335 LEU A CA 1
ATOM 2624 C C . LEU A 1 335 ? 1.379 -12.199 -8.344 1.00 97.25 335 LEU A C 1
ATOM 2626 O O . LEU A 1 335 ? 1.016 -13.140 -9.054 1.00 97.25 335 LEU A O 1
ATOM 2630 N N . GLY A 1 336 ? 2.263 -11.291 -8.746 1.00 97.00 336 GLY A N 1
ATOM 2631 C CA . GLY A 1 336 ? 2.926 -11.302 -10.042 1.00 97.00 336 GLY A CA 1
ATOM 2632 C C . GLY A 1 336 ? 3.679 -12.596 -10.340 1.00 97.00 336 GLY A C 1
ATOM 2633 O O . GLY A 1 336 ? 3.484 -13.187 -11.401 1.00 97.00 336 GLY A O 1
ATOM 2634 N N . ALA A 1 337 ? 4.471 -13.095 -9.389 1.00 98.00 337 ALA A N 1
ATOM 2635 C CA . ALA A 1 337 ? 5.230 -14.336 -9.517 1.00 98.00 337 ALA A CA 1
ATOM 2636 C C . ALA A 1 337 ? 4.312 -15.555 -9.711 1.00 98.00 337 ALA A C 1
ATOM 2638 O O . ALA A 1 337 ? 4.583 -16.418 -10.555 1.00 98.00 337 ALA A O 1
ATOM 2639 N N . ALA A 1 338 ? 3.185 -15.602 -8.990 1.00 97.06 338 ALA A N 1
ATOM 2640 C CA . ALA A 1 338 ? 2.187 -16.657 -9.148 1.00 97.06 338 ALA A CA 1
ATOM 2641 C C . ALA A 1 338 ? 1.558 -16.645 -10.552 1.00 97.06 338 ALA A C 1
ATOM 2643 O O . ALA A 1 338 ? 1.476 -17.682 -11.216 1.00 97.06 338 ALA A O 1
ATOM 2644 N N . ILE A 1 339 ? 1.142 -15.463 -11.020 1.00 95.06 339 ILE A N 1
ATOM 2645 C CA . ILE A 1 339 ? 0.517 -15.277 -12.335 1.00 95.06 339 ILE A CA 1
ATOM 2646 C C . ILE A 1 339 ? 1.515 -15.557 -13.465 1.00 95.06 339 ILE A C 1
ATOM 2648 O O . ILE A 1 339 ? 1.175 -16.258 -14.418 1.00 95.06 339 ILE A O 1
ATOM 2652 N N . TYR A 1 340 ? 2.748 -15.062 -13.353 1.00 95.12 340 TYR A N 1
ATOM 2653 C CA . TYR A 1 340 ? 3.808 -15.285 -14.336 1.00 95.12 340 TYR A CA 1
ATOM 2654 C C . TYR A 1 340 ? 4.153 -16.773 -14.475 1.00 95.12 340 TYR A C 1
ATOM 2656 O O . TYR A 1 340 ? 4.259 -17.302 -15.582 1.00 95.12 340 TYR A O 1
ATOM 2664 N N . THR A 1 341 ? 4.254 -17.489 -13.353 1.00 95.31 341 THR A N 1
ATOM 2665 C CA . THR A 1 341 ? 4.456 -18.945 -13.368 1.00 95.31 341 THR A CA 1
ATOM 2666 C C . THR A 1 341 ? 3.275 -19.650 -14.039 1.00 95.31 341 THR A C 1
ATOM 2668 O O . THR A 1 341 ? 3.467 -20.529 -14.882 1.00 95.31 341 THR A O 1
ATOM 2671 N N . ALA A 1 342 ? 2.044 -19.221 -13.733 1.00 92.56 342 ALA A N 1
ATOM 2672 C CA . ALA A 1 342 ? 0.840 -19.796 -14.322 1.00 92.56 342 ALA A CA 1
ATOM 2673 C C . ALA A 1 342 ? 0.746 -19.577 -15.840 1.00 92.56 342 ALA A C 1
ATOM 2675 O O . ALA A 1 342 ? 0.280 -20.464 -16.561 1.00 92.56 342 ALA A O 1
ATOM 2676 N N . SER A 1 343 ? 1.174 -18.409 -16.327 1.00 89.38 343 SER A N 1
ATOM 2677 C CA . SER A 1 343 ? 1.115 -18.058 -17.748 1.00 89.38 343 SER A CA 1
ATOM 2678 C C . SER A 1 343 ? 2.136 -18.837 -18.580 1.00 89.38 343 SER A C 1
ATOM 2680 O O . SER A 1 343 ? 1.833 -19.213 -19.710 1.00 89.38 343 SER A O 1
ATOM 2682 N N . ARG A 1 344 ? 3.304 -19.173 -18.014 1.00 87.56 344 ARG A N 1
ATOM 2683 C CA . ARG A 1 344 ? 4.341 -19.978 -18.688 1.00 87.56 344 ARG A CA 1
ATOM 2684 C C . ARG A 1 344 ? 3.992 -21.457 -18.829 1.00 87.56 344 ARG A C 1
ATOM 2686 O O . ARG A 1 344 ? 4.457 -22.101 -19.765 1.00 87.56 344 ARG A O 1
ATOM 2693 N N . GLN A 1 345 ? 3.203 -22.005 -17.906 1.00 79.44 345 GLN A N 1
ATOM 2694 C CA . GLN A 1 345 ? 2.846 -23.430 -17.902 1.00 79.44 345 GLN A CA 1
ATOM 2695 C C . GLN A 1 345 ? 1.693 -23.774 -18.854 1.00 79.44 345 GLN A C 1
ATOM 2697 O O . GLN A 1 345 ? 1.525 -24.936 -19.222 1.00 79.44 345 GLN A O 1
ATOM 2702 N N . LYS A 1 346 ? 0.903 -22.787 -19.291 1.00 69.75 346 LYS A N 1
ATOM 2703 C CA . LYS A 1 346 ? -0.181 -22.999 -20.254 1.00 69.75 346 LYS A CA 1
ATOM 2704 C C . LYS A 1 346 ? 0.283 -22.692 -21.676 1.00 69.75 346 LYS A C 1
ATOM 2706 O O . LYS A 1 346 ? 0.695 -21.577 -21.984 1.00 69.75 346 LYS A O 1
ATOM 2711 N N . SER A 1 347 ? 0.141 -23.662 -22.575 1.00 50.41 347 SER A N 1
ATOM 2712 C CA . SER A 1 347 ? 0.248 -23.436 -24.015 1.00 50.41 347 SER A CA 1
ATOM 2713 C C . SER A 1 347 ? -0.873 -22.494 -24.473 1.00 50.41 347 SER A C 1
ATOM 2715 O O . SER A 1 347 ? -2.038 -22.870 -24.493 1.00 50.41 347 SER A O 1
ATOM 2717 N N . ALA A 1 348 ? -0.502 -21.253 -24.797 1.00 45.84 348 ALA A N 1
ATOM 2718 C CA . ALA A 1 348 ? -1.259 -20.273 -25.583 1.00 45.84 348 ALA A CA 1
ATOM 2719 C C . ALA A 1 348 ? -2.796 -20.307 -25.411 1.00 45.84 348 ALA A C 1
ATOM 2721 O O . ALA A 1 348 ? -3.513 -20.825 -26.265 1.00 45.84 348 ALA A O 1
ATOM 2722 N N . ILE A 1 349 ? -3.314 -19.688 -24.346 1.00 44.59 349 ILE A N 1
ATOM 2723 C CA . ILE A 1 349 ? -4.725 -19.280 -24.301 1.00 44.59 349 ILE A CA 1
ATOM 2724 C C . ILE A 1 349 ? -4.798 -17.789 -24.629 1.00 44.59 349 ILE A C 1
ATOM 2726 O O . ILE A 1 349 ? -4.210 -16.959 -23.939 1.00 44.59 349 ILE A O 1
ATOM 2730 N N . ALA A 1 350 ? -5.523 -17.470 -25.699 1.00 44.44 350 ALA A N 1
ATOM 2731 C CA . ALA A 1 350 ? -5.935 -16.117 -26.033 1.00 44.44 350 ALA A CA 1
ATOM 2732 C C . ALA A 1 350 ? -6.817 -15.543 -24.908 1.00 44.44 350 ALA A C 1
ATOM 2734 O O . ALA A 1 350 ? -7.722 -16.223 -24.433 1.00 44.44 350 ALA A O 1
ATOM 2735 N N . SER A 1 351 ? -6.571 -14.285 -24.525 1.00 52.72 351 SER A N 1
ATOM 2736 C CA . SER A 1 351 ? -7.313 -13.533 -23.498 1.00 52.72 351 SER A CA 1
ATOM 2737 C C . SER A 1 351 ? -7.143 -14.064 -22.065 1.00 52.72 351 SER A C 1
ATOM 2739 O O . SER A 1 351 ? -8.064 -14.575 -21.435 1.00 52.72 351 SER A O 1
ATOM 2741 N N . PHE A 1 352 ? -5.947 -13.887 -21.501 1.00 57.53 352 PHE A N 1
ATOM 2742 C CA . PHE A 1 352 ? -5.743 -13.971 -20.052 1.00 57.53 352 PHE A CA 1
ATOM 2743 C C . PHE A 1 352 ? -6.091 -12.617 -19.411 1.00 57.53 352 PHE A C 1
ATOM 2745 O O . PHE A 1 352 ? -5.234 -11.943 -18.849 1.00 57.53 352 PHE A O 1
ATOM 2752 N N . ALA A 1 353 ? -7.339 -12.172 -19.570 1.00 60.62 353 ALA A N 1
ATOM 2753 C CA . ALA A 1 353 ? -7.857 -11.073 -18.767 1.00 60.62 353 ALA A CA 1
ATOM 2754 C C . ALA A 1 353 ? -8.308 -11.668 -17.434 1.00 60.62 353 ALA A C 1
ATOM 2756 O O . ALA A 1 353 ? -9.266 -12.440 -17.386 1.00 60.62 353 ALA A O 1
ATOM 2757 N N . VAL A 1 354 ? -7.590 -11.347 -16.363 1.00 63.72 354 VAL A N 1
ATOM 2758 C CA . VAL A 1 354 ? -7.969 -11.740 -15.009 1.00 63.72 354 VAL A CA 1
ATOM 2759 C C . VAL A 1 354 ? -8.841 -10.622 -14.449 1.00 63.72 354 VAL A C 1
ATOM 2761 O O . VAL A 1 354 ? -8.331 -9.514 -14.287 1.00 63.72 354 VAL A O 1
ATOM 2764 N N . PRO A 1 355 ? -10.131 -10.857 -14.136 1.00 68.62 355 PRO A N 1
ATOM 2765 C CA . PRO A 1 355 ? -10.929 -9.872 -13.420 1.00 68.62 355 PRO A CA 1
ATOM 2766 C C . PRO A 1 355 ? -10.249 -9.563 -12.088 1.00 68.62 355 PRO A C 1
ATOM 2768 O O . PRO A 1 355 ? -10.209 -10.404 -11.187 1.00 68.62 355 PRO A O 1
ATOM 2771 N N . TYR A 1 356 ? -9.655 -8.379 -11.992 1.00 82.12 356 TYR A N 1
ATOM 2772 C CA . TYR A 1 356 ? -8.904 -7.984 -10.819 1.00 82.12 356 TYR A CA 1
ATOM 2773 C C . TYR A 1 356 ? -9.817 -7.299 -9.803 1.00 82.12 356 TYR A C 1
ATOM 2775 O O . TYR A 1 356 ? -10.675 -6.486 -10.141 1.00 82.12 356 TYR A O 1
ATOM 2783 N N . THR A 1 357 ? -9.610 -7.627 -8.534 1.00 91.62 357 THR A N 1
ATOM 2784 C CA . THR A 1 357 ? -10.174 -6.906 -7.398 1.00 91.62 357 THR A CA 1
ATOM 2785 C C . THR A 1 357 ? -9.074 -6.735 -6.357 1.00 91.62 357 THR A C 1
ATOM 2787 O O . THR A 1 357 ? -8.300 -7.672 -6.156 1.00 91.62 357 THR A O 1
ATOM 2790 N N . PRO A 1 358 ? -8.995 -5.589 -5.661 1.00 94.06 358 PRO A N 1
ATOM 2791 C CA . PRO A 1 358 ? -8.097 -5.453 -4.523 1.00 94.06 358 PRO A CA 1
ATOM 2792 C C . PRO A 1 358 ? -8.601 -6.228 -3.295 1.00 94.06 358 PRO A C 1
ATOM 2794 O O . PRO A 1 358 ? -7.846 -6.407 -2.350 1.00 94.06 358 PRO A O 1
ATOM 2797 N N . LEU A 1 359 ? -9.853 -6.705 -3.269 1.00 96.50 359 LEU A N 1
ATOM 2798 C CA . LEU A 1 359 ? -10.472 -7.366 -2.109 1.00 96.50 359 LEU A CA 1
ATOM 2799 C C . LEU A 1 359 ? -10.080 -8.854 -2.005 1.00 96.50 359 LEU A C 1
ATOM 2801 O O . LEU A 1 359 ? -10.930 -9.747 -2.052 1.00 96.50 359 LEU A O 1
ATOM 2805 N N . LEU A 1 360 ? -8.775 -9.116 -1.897 1.00 96.50 360 LEU A N 1
ATOM 2806 C CA . LEU A 1 360 ? -8.173 -10.455 -1.913 1.00 96.50 360 LEU A CA 1
ATOM 2807 C C . LEU A 1 360 ? -7.765 -10.972 -0.527 1.00 96.50 360 LEU A C 1
ATOM 2809 O O . LEU A 1 360 ? -7.467 -12.161 -0.408 1.00 96.50 360 LEU A O 1
ATOM 2813 N N . GLY A 1 361 ? -7.791 -10.142 0.513 1.00 97.31 361 GLY A N 1
ATOM 2814 C CA . GLY A 1 361 ? -7.380 -10.540 1.858 1.00 97.31 361 GLY A CA 1
ATOM 2815 C C . GLY A 1 361 ? -8.420 -11.385 2.609 1.00 97.31 361 GLY A C 1
ATOM 2816 O O . GLY A 1 361 ? -9.428 -11.819 2.022 1.00 97.31 361 GLY A O 1
ATOM 2817 N N . PRO A 1 362 ? -8.188 -11.651 3.908 1.00 96.62 362 PRO A N 1
ATOM 2818 C CA . PRO A 1 362 ? -9.096 -12.398 4.767 1.00 96.62 362 PRO A CA 1
ATOM 2819 C C . PRO A 1 362 ? -10.491 -11.792 4.844 1.00 96.62 362 PRO A C 1
ATOM 2821 O O . PRO A 1 362 ? -10.688 -10.575 4.880 1.00 96.62 362 PRO A O 1
ATOM 2824 N N . LYS A 1 363 ? -11.489 -12.676 4.874 1.00 96.44 363 LYS A N 1
ATOM 2825 C CA . LYS A 1 363 ? -12.880 -12.304 5.124 1.00 96.44 363 LYS A CA 1
ATOM 2826 C C . LYS A 1 363 ? -13.105 -12.229 6.631 1.00 96.44 363 LYS A C 1
ATOM 2828 O O . LYS A 1 363 ? -12.720 -13.153 7.339 1.00 96.44 363 LYS A O 1
ATOM 2833 N N . LEU A 1 364 ? -13.784 -11.177 7.089 1.00 97.12 364 LEU A N 1
ATOM 2834 C CA . LEU A 1 364 ? -14.272 -11.115 8.468 1.00 97.12 364 LEU A CA 1
ATOM 2835 C C . LEU A 1 364 ? -15.162 -12.329 8.817 1.00 97.12 364 LEU A C 1
ATOM 2837 O O . LEU A 1 364 ? -15.817 -12.880 7.917 1.00 97.12 364 LEU A O 1
ATOM 2841 N N . PRO A 1 365 ? -15.209 -12.728 10.102 1.00 96.62 365 PRO A N 1
ATOM 2842 C CA . PRO A 1 365 ? -16.070 -13.810 10.573 1.00 96.62 365 PRO A CA 1
ATOM 2843 C C . PRO A 1 365 ? -17.561 -13.438 10.489 1.00 96.62 365 PRO A C 1
ATOM 2845 O O . PRO A 1 365 ? -17.935 -12.381 9.972 1.00 96.62 365 PRO A O 1
ATOM 2848 N N . GLN A 1 366 ? -18.442 -14.339 10.934 1.00 96.62 366 GLN A N 1
ATOM 2849 C CA . GLN A 1 366 ? -19.884 -14.088 10.903 1.00 96.62 366 GLN A CA 1
ATOM 2850 C C . GLN A 1 366 ? -20.275 -12.990 11.904 1.00 96.62 366 GLN A C 1
ATOM 2852 O O . GLN A 1 366 ? -19.598 -12.786 12.910 1.00 96.62 366 GLN A O 1
ATOM 2857 N N . ASN A 1 367 ? -21.388 -12.292 11.653 1.00 96.12 367 ASN A N 1
ATOM 2858 C CA . ASN A 1 367 ? -21.832 -11.179 12.503 1.00 96.12 367 ASN A CA 1
ATOM 2859 C C . ASN A 1 367 ? -22.019 -11.574 13.975 1.00 96.12 367 ASN A C 1
ATOM 2861 O O . ASN A 1 367 ? -21.712 -10.759 14.839 1.00 96.12 367 ASN A O 1
ATOM 2865 N N . ASP A 1 368 ? -22.444 -12.805 14.266 1.00 96.31 368 ASP A N 1
ATOM 2866 C CA . ASP A 1 368 ? -22.610 -13.289 15.644 1.00 96.31 368 ASP A CA 1
ATOM 2867 C C . ASP A 1 368 ? -21.269 -13.522 16.357 1.00 96.31 368 ASP A C 1
ATOM 2869 O O . ASP A 1 368 ? -21.174 -13.344 17.571 1.00 96.31 368 ASP A O 1
ATOM 2873 N N . ASP A 1 369 ? -20.221 -13.919 15.624 1.00 96.00 369 ASP A N 1
ATOM 2874 C CA . ASP A 1 369 ? -18.858 -14.000 16.166 1.00 96.00 369 ASP A CA 1
ATOM 2875 C C . ASP A 1 369 ? -18.323 -12.593 16.456 1.00 96.00 369 ASP A C 1
ATOM 2877 O O . ASP A 1 369 ? -17.814 -12.335 17.544 1.00 96.00 369 ASP A O 1
ATOM 2881 N N . ILE A 1 370 ? -18.512 -11.665 15.507 1.00 96.25 370 ILE A N 1
ATOM 2882 C CA . ILE A 1 370 ? -18.117 -10.256 15.651 1.00 96.25 370 ILE A CA 1
ATOM 2883 C C . ILE A 1 370 ? -18.808 -9.633 16.870 1.00 96.25 370 ILE A C 1
ATOM 2885 O O . ILE A 1 370 ? -18.162 -8.969 17.680 1.00 96.25 370 ILE A O 1
ATOM 2889 N N . ARG A 1 371 ? -20.119 -9.859 17.015 1.00 95.75 371 ARG A N 1
ATOM 2890 C CA . ARG A 1 371 ? -20.909 -9.350 18.138 1.00 95.75 371 ARG A CA 1
ATOM 2891 C C . ARG A 1 371 ? -20.379 -9.875 19.467 1.00 95.75 371 ARG A C 1
ATOM 2893 O O . ARG A 1 371 ? -20.143 -9.077 20.368 1.00 95.75 371 ARG A O 1
ATOM 2900 N N . ARG A 1 372 ? -20.135 -11.187 19.570 1.00 94.69 372 ARG A N 1
ATOM 2901 C CA . ARG A 1 372 ? -19.569 -11.808 20.779 1.00 94.69 372 ARG A CA 1
ATOM 2902 C C . ARG A 1 372 ? -18.204 -11.237 21.142 1.00 94.69 372 ARG A C 1
ATOM 2904 O O . ARG A 1 372 ? -17.928 -11.034 22.321 1.00 94.69 372 ARG A O 1
ATOM 2911 N N . GLU A 1 373 ? -17.356 -10.969 20.152 1.00 94.81 373 GLU A N 1
ATOM 2912 C CA . GLU A 1 373 ? -16.047 -10.366 20.398 1.00 94.81 373 GLU A CA 1
ATOM 2913 C C . GLU A 1 373 ? -16.169 -8.930 20.917 1.00 94.81 373 GLU A C 1
ATOM 2915 O O . GLU A 1 373 ? -15.469 -8.569 21.858 1.00 94.81 373 GLU A O 1
ATOM 2920 N N . ILE A 1 374 ? -17.097 -8.134 20.375 1.00 94.38 374 ILE A N 1
ATOM 2921 C CA . ILE A 1 374 ? -17.397 -6.787 20.884 1.00 94.38 374 ILE A CA 1
ATOM 2922 C C . ILE A 1 374 ? -17.950 -6.849 22.316 1.00 94.38 374 ILE A C 1
ATOM 2924 O O . ILE A 1 374 ? -17.468 -6.130 23.189 1.00 94.38 374 ILE A O 1
ATOM 2928 N N . GLU A 1 375 ? -18.931 -7.715 22.575 1.00 93.12 375 GLU A N 1
ATOM 2929 C CA . GLU A 1 375 ? -19.566 -7.881 23.892 1.00 93.12 375 GLU A CA 1
ATOM 2930 C C . GLU A 1 375 ? -18.581 -8.377 24.967 1.00 93.12 375 GLU A C 1
ATOM 2932 O O . GLU A 1 375 ? -18.778 -8.116 26.154 1.00 93.12 375 GLU A O 1
ATOM 2937 N N . ALA A 1 376 ? -17.486 -9.040 24.578 1.00 92.56 376 ALA A N 1
ATOM 2938 C CA . ALA A 1 376 ? -16.426 -9.434 25.504 1.00 92.56 376 ALA A CA 1
ATOM 2939 C C . ALA A 1 376 ? -15.679 -8.234 26.120 1.00 92.56 376 ALA A C 1
ATOM 2941 O O . ALA A 1 376 ? -15.080 -8.381 27.186 1.00 92.56 376 ALA A O 1
ATOM 2942 N N . TRP A 1 377 ? -15.743 -7.048 25.505 1.00 92.31 377 TRP A N 1
ATOM 2943 C CA . TRP A 1 377 ? -15.221 -5.788 26.055 1.00 92.31 377 TRP A CA 1
ATOM 2944 C C . TRP A 1 377 ? -16.244 -5.095 26.968 1.00 92.31 377 TRP A C 1
ATOM 2946 O O . TRP A 1 377 ? -16.461 -3.883 26.886 1.00 92.31 377 TRP A O 1
ATOM 2956 N N . GLU A 1 378 ? -16.873 -5.884 27.844 1.00 83.75 378 GLU A N 1
ATOM 2957 C CA . GLU A 1 378 ? -17.933 -5.466 28.762 1.00 83.75 378 GLU A CA 1
ATOM 2958 C C . GLU A 1 378 ? -17.540 -4.194 29.535 1.00 83.75 378 GLU A C 1
ATOM 2960 O O . GLU A 1 378 ? -16.438 -4.078 30.078 1.00 83.75 378 GLU A O 1
ATOM 2965 N N . GLY A 1 379 ? -18.433 -3.201 29.532 1.00 83.44 379 GLY A N 1
ATOM 2966 C CA . GLY A 1 379 ? -18.224 -1.890 30.150 1.00 83.44 379 GLY A CA 1
ATOM 2967 C C . GLY A 1 379 ? -17.411 -0.903 29.307 1.00 83.44 379 GLY A C 1
ATOM 2968 O O . GLY A 1 379 ? -17.653 0.294 29.413 1.00 83.44 379 GLY A O 1
ATOM 2969 N N . GLY A 1 380 ? -16.490 -1.367 28.456 1.00 86.25 380 GLY A N 1
ATOM 2970 C CA . GLY A 1 380 ? -15.664 -0.509 27.596 1.00 86.25 380 GLY A CA 1
ATOM 2971 C C . GLY A 1 380 ? -16.369 -0.101 26.304 1.00 86.25 380 GLY A C 1
ATOM 2972 O O . GLY A 1 380 ? -16.205 1.024 25.826 1.00 86.25 380 GLY A O 1
ATOM 2973 N N . MET A 1 381 ? -17.183 -1.004 25.760 1.00 92.00 381 MET A N 1
ATOM 2974 C CA . MET A 1 381 ? -17.968 -0.800 24.545 1.00 92.00 381 MET A CA 1
ATOM 2975 C C . MET A 1 381 ? -19.395 -1.315 24.716 1.00 92.00 381 MET A C 1
ATOM 2977 O O . MET A 1 381 ? -19.642 -2.283 25.433 1.00 92.00 381 MET A O 1
ATOM 2981 N N . SER A 1 382 ? -20.319 -0.702 23.985 1.00 91.12 382 SER A N 1
ATOM 2982 C CA . SER A 1 382 ? -21.711 -1.131 23.876 1.00 91.12 382 SER A CA 1
ATOM 2983 C C . SER A 1 382 ? -22.110 -1.250 22.415 1.00 91.12 382 SER A C 1
ATOM 2985 O O . SER A 1 382 ? -21.809 -0.360 21.614 1.00 91.12 382 SER A O 1
ATOM 2987 N N . ILE A 1 383 ? -22.823 -2.328 22.085 1.00 94.44 383 ILE A N 1
ATOM 2988 C CA . ILE A 1 383 ? -23.479 -2.480 20.787 1.00 94.44 383 ILE A CA 1
ATOM 2989 C C . ILE A 1 383 ? -24.568 -1.414 20.645 1.00 94.44 383 ILE A C 1
ATOM 2991 O O . ILE A 1 383 ? -25.334 -1.156 21.574 1.00 94.44 383 ILE A O 1
ATOM 2995 N N . VAL A 1 384 ? -24.628 -0.808 19.465 1.00 94.31 384 VAL A N 1
ATOM 2996 C CA . VAL A 1 384 ? -25.701 0.090 19.048 1.00 94.31 384 VAL A CA 1
ATOM 2997 C C . VAL A 1 384 ? -26.589 -0.673 18.075 1.00 94.31 384 VAL A C 1
ATOM 2999 O O . VAL A 1 384 ? -26.152 -1.038 16.984 1.00 94.31 384 VAL A O 1
ATOM 3002 N N . GLU A 1 385 ? -27.837 -0.914 18.470 1.00 93.50 385 GLU A N 1
ATOM 3003 C CA . GLU A 1 385 ? -28.821 -1.542 17.587 1.00 93.50 385 GLU A CA 1
ATOM 3004 C C . GLU A 1 385 ? -29.146 -0.609 16.415 1.00 93.50 385 GLU A C 1
ATOM 3006 O O . GLU A 1 385 ? -29.435 0.577 16.604 1.00 93.50 385 GLU A O 1
ATOM 3011 N N . CYS A 1 386 ? -29.101 -1.142 15.196 1.00 92.75 386 CYS A N 1
ATOM 3012 C CA . CYS A 1 386 ? -29.489 -0.422 13.990 1.00 92.75 386 CYS A CA 1
ATOM 3013 C C . CYS A 1 386 ? -30.116 -1.374 12.964 1.00 92.75 386 CYS A C 1
ATOM 3015 O O . CYS A 1 386 ? -29.641 -2.490 12.775 1.00 92.75 386 CYS A O 1
ATOM 3017 N N . ASP A 1 387 ? -31.178 -0.920 12.292 1.00 92.00 387 ASP A N 1
ATOM 3018 C CA . ASP A 1 387 ? -31.878 -1.723 11.277 1.00 92.00 387 ASP A CA 1
ATOM 3019 C C . ASP A 1 387 ? -31.066 -1.842 9.975 1.00 92.00 387 ASP A C 1
ATOM 3021 O O . ASP A 1 387 ? -31.041 -2.890 9.330 1.00 92.00 387 ASP A O 1
ATOM 3025 N N . ASP A 1 388 ? -30.394 -0.755 9.579 1.00 96.88 388 ASP A N 1
ATOM 3026 C CA . ASP A 1 388 ? -29.481 -0.713 8.437 1.00 96.88 388 ASP A CA 1
ATOM 3027 C C . ASP A 1 388 ? -28.192 0.021 8.841 1.00 96.88 388 ASP A C 1
ATOM 3029 O O . ASP A 1 388 ? -28.168 1.240 9.046 1.00 96.88 388 ASP A O 1
ATOM 3033 N N . ILE A 1 389 ? -27.101 -0.742 8.931 1.00 97.06 389 ILE A N 1
ATOM 3034 C CA . ILE A 1 389 ? -25.765 -0.256 9.292 1.00 97.06 389 ILE A CA 1
ATOM 3035 C C . ILE A 1 389 ? -25.248 0.834 8.343 1.00 97.06 389 ILE A C 1
ATOM 3037 O O . ILE A 1 389 ? -24.521 1.725 8.777 1.00 97.06 389 ILE A O 1
ATOM 3041 N N . PHE A 1 390 ? -25.624 0.805 7.059 1.00 98.31 390 PHE A N 1
ATOM 3042 C CA . PHE A 1 390 ? -25.197 1.794 6.070 1.00 98.31 390 PHE A CA 1
ATOM 3043 C C . PHE A 1 390 ? -25.883 3.138 6.308 1.00 98.31 390 PHE A C 1
ATOM 3045 O O . PHE A 1 390 ? -25.226 4.176 6.262 1.00 98.31 390 PHE A O 1
ATOM 3052 N N . GLU A 1 391 ? -27.187 3.124 6.593 1.00 98.31 391 GLU A N 1
ATOM 3053 C CA . GLU A 1 391 ? -27.939 4.336 6.930 1.00 98.31 391 GLU A CA 1
ATOM 3054 C C . GLU A 1 391 ? -27.467 4.912 8.274 1.00 98.31 391 GLU A C 1
ATOM 3056 O O . GLU A 1 391 ? -27.179 6.107 8.352 1.00 98.31 391 GLU A O 1
ATOM 3061 N N . ALA A 1 392 ? -27.274 4.065 9.292 1.00 98.12 392 ALA A N 1
ATOM 3062 C CA . ALA A 1 392 ? -26.789 4.491 10.605 1.00 98.12 392 ALA A CA 1
ATOM 3063 C C . ALA A 1 392 ? -25.361 5.066 10.547 1.00 98.12 392 ALA A C 1
ATOM 3065 O O . ALA A 1 392 ? -25.089 6.130 11.106 1.00 98.12 392 ALA A O 1
ATOM 3066 N N . ALA A 1 393 ? -24.441 4.406 9.837 1.00 98.25 393 ALA A N 1
ATOM 3067 C CA . ALA A 1 393 ? -23.085 4.913 9.640 1.00 98.25 393 ALA A CA 1
ATOM 3068 C C . ALA A 1 393 ? -23.085 6.232 8.850 1.00 98.25 393 ALA A C 1
ATOM 3070 O O . ALA A 1 393 ? -22.378 7.171 9.222 1.00 98.25 393 ALA A O 1
ATOM 3071 N N . ALA A 1 394 ? -23.911 6.345 7.804 1.00 98.56 394 ALA A N 1
ATOM 3072 C CA . ALA A 1 394 ? -24.072 7.585 7.050 1.00 98.56 394 ALA A CA 1
ATOM 3073 C C . ALA A 1 394 ? -24.628 8.732 7.913 1.00 98.56 394 ALA A C 1
ATOM 3075 O O . ALA A 1 394 ? -24.155 9.861 7.779 1.00 98.56 394 ALA A O 1
ATOM 3076 N N . ASP A 1 395 ? -25.573 8.458 8.821 1.00 98.00 395 ASP A N 1
ATOM 3077 C CA . ASP A 1 395 ? -26.078 9.441 9.790 1.00 98.00 395 ASP A CA 1
ATOM 3078 C C . ASP A 1 395 ? -24.971 9.932 10.726 1.00 98.00 395 ASP A C 1
ATOM 3080 O O . ASP A 1 395 ? -24.789 11.140 10.892 1.00 98.00 395 ASP A O 1
ATOM 3084 N N . LYS A 1 396 ? -24.184 9.013 11.299 1.00 97.75 396 LYS A N 1
ATOM 3085 C CA . LYS A 1 396 ? -23.054 9.366 12.171 1.00 97.75 396 LYS A CA 1
ATOM 3086 C C . LYS A 1 396 ? -22.041 10.230 11.419 1.00 97.75 396 LYS A C 1
ATOM 3088 O O . LYS A 1 396 ? -21.655 11.288 11.919 1.00 97.75 396 LYS A O 1
ATOM 3093 N N . ILE A 1 397 ? -21.656 9.840 10.203 1.00 97.94 397 ILE A N 1
ATOM 3094 C CA . ILE A 1 397 ? -20.725 10.632 9.390 1.00 97.94 397 ILE A CA 1
ATOM 3095 C C . ILE A 1 397 ? -21.309 12.021 9.092 1.00 97.94 397 ILE A C 1
ATOM 3097 O O . ILE A 1 397 ? -20.611 13.016 9.270 1.00 97.94 397 ILE A O 1
ATOM 3101 N N . ALA A 1 398 ? -22.586 12.122 8.707 1.00 97.62 398 ALA A N 1
ATOM 3102 C CA . ALA A 1 398 ? -23.245 13.402 8.429 1.00 97.62 398 ALA A CA 1
ATOM 3103 C C . ALA A 1 398 ? -23.323 14.328 9.656 1.00 97.62 398 ALA A C 1
ATOM 3105 O O . ALA A 1 398 ? -23.331 15.549 9.502 1.00 97.62 398 ALA A O 1
ATOM 3106 N N . GLN A 1 399 ? -23.324 13.762 10.866 1.00 96.44 399 GLN A N 1
ATOM 3107 C CA . GLN A 1 399 ? -23.212 14.479 12.143 1.00 96.44 399 GLN A CA 1
ATOM 3108 C C . GLN A 1 399 ? -21.759 14.846 12.505 1.00 96.44 399 GLN A C 1
ATOM 3110 O O . GLN A 1 399 ? -21.481 15.312 13.611 1.00 96.44 399 GLN A O 1
ATOM 3115 N N . GLY A 1 400 ? -20.810 14.629 11.593 1.00 94.00 400 GLY A N 1
ATOM 3116 C CA . GLY A 1 400 ? -19.396 14.930 11.781 1.00 94.00 400 GLY A CA 1
ATOM 3117 C C . GLY A 1 400 ? -18.654 13.911 12.644 1.00 94.00 400 GLY A C 1
ATOM 3118 O O . GLY A 1 400 ? -17.594 14.251 13.174 1.00 94.00 400 GLY A O 1
ATOM 3119 N N . LYS A 1 401 ? -19.185 12.696 12.825 1.00 95.38 401 LYS A N 1
ATOM 3120 C CA . LYS A 1 401 ? -18.497 11.601 13.525 1.00 95.38 401 LYS A CA 1
ATOM 3121 C C . LYS A 1 401 ? -17.474 10.922 12.615 1.00 95.38 401 LYS A C 1
ATOM 3123 O O . LYS A 1 401 ? -17.675 10.827 11.405 1.00 95.38 401 LYS A O 1
ATOM 3128 N N . ILE A 1 402 ? -16.377 10.451 13.203 1.00 95.25 402 ILE A N 1
ATOM 3129 C CA . ILE A 1 402 ? -15.333 9.688 12.516 1.00 95.25 402 ILE A CA 1
ATOM 3130 C C . ILE A 1 402 ? -15.521 8.214 12.863 1.00 95.25 402 ILE A C 1
ATOM 3132 O O . ILE A 1 402 ? -15.464 7.837 14.036 1.00 95.25 402 ILE A O 1
ATOM 3136 N N . ILE A 1 403 ? -15.733 7.383 11.846 1.00 96.44 403 ILE A N 1
ATOM 3137 C CA . ILE A 1 403 ? -16.063 5.971 12.043 1.00 96.44 403 ILE A CA 1
ATOM 3138 C C . ILE A 1 403 ? -14.908 5.065 11.619 1.00 96.44 403 ILE A C 1
ATOM 3140 O O . ILE A 1 403 ? -14.285 5.275 10.577 1.00 96.44 403 ILE A O 1
ATOM 3144 N N . GLY A 1 404 ? -14.628 4.046 12.425 1.00 98.06 404 GLY A N 1
ATOM 3145 C CA . GLY A 1 404 ? -13.851 2.890 11.998 1.00 98.06 404 GLY A CA 1
ATOM 3146 C C . GLY A 1 404 ? -14.770 1.930 11.250 1.00 98.06 404 GLY A C 1
ATOM 3147 O O . GLY A 1 404 ? -15.815 1.562 11.773 1.00 98.06 404 GLY A O 1
ATOM 3148 N N . TRP A 1 405 ? -14.404 1.539 10.035 1.00 98.50 405 TRP A N 1
ATOM 3149 C CA . TRP A 1 405 ? -15.226 0.730 9.140 1.00 98.50 405 TRP A CA 1
ATOM 3150 C C . TRP A 1 405 ? -14.461 -0.507 8.666 1.00 98.50 405 TRP A C 1
ATOM 3152 O O . TRP A 1 405 ? -13.468 -0.397 7.940 1.00 98.50 405 TRP A O 1
ATOM 3162 N N . ALA A 1 406 ? -14.936 -1.688 9.063 1.00 98.56 406 ALA A N 1
ATOM 3163 C CA . ALA A 1 406 ? -14.396 -2.972 8.639 1.00 98.56 406 ALA A CA 1
ATOM 3164 C C . ALA A 1 406 ? -15.500 -3.874 8.069 1.00 98.56 406 ALA A C 1
ATOM 3166 O O . ALA A 1 406 ? -16.480 -4.190 8.743 1.00 98.56 406 ALA A O 1
ATOM 3167 N N . ARG A 1 407 ? -15.353 -4.320 6.817 1.00 96.56 407 ARG A N 1
ATOM 3168 C CA . ARG A 1 407 ? -16.357 -5.167 6.158 1.00 96.56 407 ARG A CA 1
ATOM 3169 C C . ARG A 1 407 ? -15.734 -6.129 5.155 1.00 96.56 407 ARG A C 1
ATOM 3171 O O . ARG A 1 407 ? -14.698 -5.836 4.566 1.00 96.56 407 ARG A O 1
ATOM 3178 N N . GLY A 1 408 ? -16.372 -7.281 4.955 1.00 96.31 408 GLY A N 1
ATOM 3179 C CA . GLY A 1 408 ? -16.008 -8.235 3.907 1.00 96.31 408 GLY A CA 1
ATOM 3180 C C . GLY A 1 408 ? -14.538 -8.673 3.936 1.00 96.31 408 GLY A C 1
ATOM 3181 O O . GLY A 1 408 ? -13.944 -8.846 5.004 1.00 96.31 408 GLY A O 1
ATOM 3182 N N . ARG A 1 409 ? -13.970 -8.883 2.743 1.00 97.31 409 ARG A N 1
ATOM 3183 C CA . ARG A 1 409 ? -12.545 -9.195 2.559 1.00 97.31 409 ARG A CA 1
ATOM 3184 C C . ARG A 1 409 ? -11.700 -7.933 2.669 1.00 97.31 409 ARG A C 1
ATOM 3186 O O . ARG A 1 409 ? -12.110 -6.912 2.123 1.00 97.31 409 ARG A O 1
ATOM 3193 N N . SER A 1 410 ? -10.560 -7.988 3.345 1.00 97.62 410 SER A N 1
ATOM 3194 C CA . SER A 1 410 ? -9.622 -6.862 3.360 1.00 97.62 410 SER A CA 1
ATOM 3195 C C . SER A 1 410 ? -8.991 -6.620 1.985 1.00 97.62 410 SER A C 1
ATOM 3197 O O . SER A 1 410 ? -8.936 -7.497 1.114 1.00 97.62 410 SER A O 1
ATOM 3199 N N . GLU A 1 411 ? -8.557 -5.383 1.784 1.00 97.69 411 GLU A N 1
ATOM 3200 C CA . GLU A 1 411 ? -7.794 -4.937 0.632 1.00 97.69 411 GLU A CA 1
ATOM 3201 C C . GLU A 1 411 ? -6.365 -5.502 0.670 1.00 97.69 411 GLU A C 1
ATOM 3203 O O . GLU A 1 411 ? -5.694 -5.460 1.701 1.00 97.69 411 GLU A O 1
ATOM 3208 N N . PHE A 1 412 ? -5.868 -5.963 -0.475 1.00 97.31 412 PHE A N 1
ATOM 3209 C CA . PHE A 1 412 ? -4.454 -6.218 -0.702 1.00 97.31 412 PHE A CA 1
ATOM 3210 C C . PHE A 1 412 ? -3.792 -4.939 -1.220 1.00 97.31 412 PHE A C 1
ATOM 3212 O O . PHE A 1 412 ? -4.240 -4.372 -2.218 1.00 97.31 412 PHE A O 1
ATOM 3219 N N . GLY A 1 413 ? -2.732 -4.494 -0.543 1.00 95.50 413 GLY A N 1
ATOM 3220 C CA . GLY A 1 413 ? -2.005 -3.275 -0.871 1.00 95.50 413 GLY A CA 1
ATOM 3221 C C . GLY A 1 413 ? -2.045 -2.206 0.224 1.00 95.50 413 GLY A C 1
ATOM 3222 O O . GLY A 1 413 ? -2.685 -2.362 1.270 1.00 95.50 413 GLY A O 1
ATOM 3223 N N . PRO A 1 414 ? -1.386 -1.059 -0.014 1.00 93.44 414 PRO A N 1
ATOM 3224 C CA . PRO A 1 414 ? -1.123 -0.063 1.023 1.00 93.44 414 PRO A CA 1
ATOM 3225 C C . PRO A 1 414 ? -2.288 0.915 1.234 1.00 93.44 414 PRO A C 1
ATOM 3227 O O . PRO A 1 414 ? -2.183 1.854 2.032 1.00 93.44 414 PRO A O 1
ATOM 3230 N N . ARG A 1 415 ? -3.381 0.786 0.469 1.00 95.50 415 ARG A N 1
ATOM 3231 C CA . ARG A 1 415 ? -4.521 1.713 0.485 1.00 95.50 415 ARG A CA 1
ATOM 3232 C C . ARG A 1 415 ? -5.755 1.007 1.032 1.00 95.50 415 ARG A C 1
ATOM 3234 O O . ARG A 1 415 ? -6.088 -0.081 0.585 1.00 95.50 415 ARG A O 1
ATOM 3241 N N . ALA A 1 416 ? -6.460 1.672 1.942 1.00 97.00 416 ALA A N 1
ATOM 3242 C CA . ALA A 1 416 ? -7.822 1.282 2.277 1.00 97.00 416 ALA A CA 1
ATOM 3243 C C . ALA A 1 416 ? -8.779 1.792 1.200 1.00 97.00 416 ALA A C 1
ATOM 3245 O O . ALA A 1 416 ? -8.751 2.970 0.841 1.00 97.00 416 ALA A O 1
ATOM 3246 N N . LEU A 1 417 ? -9.615 0.896 0.695 1.00 97.38 417 LEU A N 1
ATOM 3247 C CA . LEU A 1 417 ? -10.508 1.086 -0.444 1.00 97.38 417 LEU A CA 1
ATOM 3248 C C . LEU A 1 417 ? -11.961 0.755 -0.061 1.00 97.38 417 LEU A C 1
ATOM 3250 O O . LEU A 1 417 ? -12.749 0.323 -0.903 1.00 97.38 417 LEU A O 1
ATOM 3254 N N . GLY A 1 418 ? -12.330 0.990 1.201 1.00 97.25 418 GLY A N 1
ATOM 3255 C CA . GLY A 1 418 ? -13.705 0.878 1.690 1.00 97.25 418 GLY A CA 1
ATOM 3256 C C . GLY A 1 418 ? -14.015 -0.368 2.520 1.00 97.25 418 GLY A C 1
ATOM 3257 O O . GLY A 1 418 ? -15.154 -0.506 2.958 1.00 97.25 418 GLY A O 1
ATOM 3258 N N . ASN A 1 419 ? -13.042 -1.248 2.784 1.00 97.94 419 ASN A N 1
ATOM 3259 C CA . ASN A 1 419 ? -13.238 -2.462 3.587 1.00 97.94 419 ASN A CA 1
ATOM 3260 C C . ASN A 1 419 ? -12.425 -2.485 4.886 1.00 97.94 419 ASN A C 1
ATOM 3262 O O . ASN A 1 419 ? -12.836 -3.184 5.810 1.00 97.94 419 ASN A O 1
ATOM 3266 N N . ARG A 1 420 ? -11.325 -1.730 4.992 1.00 98.25 420 ARG A N 1
ATOM 3267 C CA . ARG A 1 420 ? -10.582 -1.473 6.245 1.00 98.25 420 ARG A CA 1
ATOM 3268 C C . ARG A 1 420 ? -10.243 0.010 6.372 1.00 98.25 420 ARG A C 1
ATOM 3270 O O . ARG A 1 420 ? -9.091 0.432 6.263 1.00 98.25 420 ARG A O 1
ATOM 3277 N N . SER A 1 421 ? -11.280 0.825 6.542 1.00 98.31 421 SER A N 1
ATOM 3278 C CA . SER A 1 421 ? -11.217 2.282 6.370 1.00 98.31 421 SER A CA 1
ATOM 3279 C C . SER A 1 421 ? -11.590 3.050 7.636 1.00 98.31 421 SER A C 1
ATOM 3281 O O . SER A 1 421 ? -12.444 2.626 8.404 1.00 98.31 421 SER A O 1
ATOM 3283 N N . ILE A 1 422 ? -10.971 4.207 7.843 1.00 97.56 422 ILE A N 1
ATOM 3284 C CA . ILE A 1 422 ? -11.519 5.263 8.693 1.00 97.56 422 ILE A CA 1
ATOM 3285 C C . ILE A 1 422 ? -12.241 6.235 7.770 1.00 97.56 422 ILE A C 1
ATOM 3287 O O . ILE A 1 422 ? -11.644 6.747 6.818 1.00 97.56 422 ILE A O 1
ATOM 3291 N N . LEU A 1 423 ? -13.518 6.472 8.054 1.00 97.81 423 LEU A N 1
ATOM 3292 C CA . LEU A 1 423 ? -14.398 7.275 7.218 1.00 97.81 423 LEU A CA 1
ATOM 3293 C C . LEU A 1 423 ? -14.847 8.538 7.951 1.00 97.81 423 LEU A C 1
ATOM 3295 O O . LEU A 1 423 ? -15.027 8.543 9.171 1.00 97.81 423 LEU A O 1
ATOM 3299 N N . GLY A 1 424 ? -15.031 9.614 7.192 1.00 96.31 424 GLY A N 1
ATOM 3300 C CA . GLY A 1 424 ? -15.492 10.893 7.717 1.00 96.31 424 GLY A CA 1
ATOM 3301 C C . GLY A 1 424 ? -16.169 11.758 6.661 1.00 96.31 424 GLY A C 1
ATOM 3302 O O . GLY A 1 424 ? -16.180 11.441 5.469 1.00 96.31 424 GLY A O 1
ATOM 3303 N N . ASP A 1 425 ? -16.733 12.871 7.115 1.00 97.06 425 ASP A N 1
ATOM 3304 C CA . ASP A 1 425 ? -17.407 13.835 6.250 1.00 97.06 425 ASP A CA 1
ATOM 3305 C C . ASP A 1 425 ? -16.362 14.689 5.509 1.00 97.06 425 ASP A C 1
ATOM 3307 O O . ASP A 1 425 ? -15.536 15.337 6.169 1.00 97.06 425 ASP A O 1
ATOM 3311 N N . PRO A 1 426 ? -16.360 14.704 4.162 1.00 96.00 426 PRO A N 1
ATOM 3312 C CA . PRO A 1 426 ? -15.362 15.435 3.391 1.00 96.00 426 PRO A CA 1
ATOM 3313 C C . PRO A 1 426 ? -15.609 16.949 3.348 1.00 96.00 426 PRO A C 1
ATOM 3315 O O . PRO A 1 426 ? -14.744 17.671 2.839 1.00 96.00 426 PRO A O 1
ATOM 3318 N N . ARG A 1 427 ? -16.773 17.430 3.820 1.00 95.06 427 ARG A N 1
ATOM 3319 C CA . ARG A 1 427 ? -17.223 18.796 3.541 1.00 95.06 427 ARG A CA 1
ATOM 3320 C C . ARG A 1 427 ? -16.588 19.863 4.426 1.00 95.06 427 ARG A C 1
ATOM 3322 O O . ARG A 1 427 ? -15.957 20.772 3.881 1.00 95.06 427 ARG A O 1
ATOM 3329 N N . PRO A 1 428 ? -16.679 19.776 5.767 1.00 90.88 428 PRO A N 1
ATOM 3330 C CA . PRO A 1 428 ? -16.027 20.744 6.640 1.00 90.88 428 PRO A CA 1
ATOM 3331 C C . PRO A 1 428 ? -14.511 20.652 6.481 1.00 90.88 428 PRO A C 1
ATOM 3333 O O . PRO A 1 428 ? -13.923 19.589 6.697 1.00 90.88 428 PRO A O 1
ATOM 3336 N N . ARG A 1 429 ? -13.856 21.763 6.134 1.00 86.50 429 ARG A N 1
ATOM 3337 C CA . ARG A 1 429 ? -12.402 21.795 5.930 1.00 86.50 429 ARG A CA 1
ATOM 3338 C C . ARG A 1 429 ? -11.649 21.356 7.183 1.00 86.50 429 ARG A C 1
ATOM 3340 O O . ARG A 1 429 ? -10.587 20.770 7.079 1.00 86.50 429 ARG A O 1
ATOM 3347 N N . GLU A 1 430 ? -12.186 21.579 8.366 1.00 85.12 430 GLU A N 1
ATOM 3348 C CA . GLU A 1 430 ? -11.545 21.276 9.644 1.00 85.12 430 GLU A CA 1
ATOM 3349 C C . GLU A 1 430 ? -11.492 19.762 9.932 1.00 85.12 430 GLU A C 1
ATOM 3351 O O . GLU A 1 430 ? -10.701 19.308 10.762 1.00 85.12 430 GLU A O 1
ATOM 3356 N N . ASN A 1 431 ? -12.278 18.941 9.223 1.00 84.25 431 ASN A N 1
ATOM 3357 C CA . ASN A 1 431 ? -12.341 17.501 9.485 1.00 84.25 431 ASN A CA 1
ATOM 3358 C C . ASN A 1 431 ? -11.025 16.770 9.195 1.00 84.25 431 ASN A C 1
ATOM 3360 O O . ASN A 1 431 ? -10.706 15.805 9.896 1.00 84.25 431 ASN A O 1
ATOM 3364 N N . TRP A 1 432 ? -10.215 17.231 8.233 1.00 80.69 432 TRP A N 1
ATOM 3365 C CA . TRP A 1 432 ? -8.898 16.617 8.018 1.00 80.69 432 TRP A CA 1
ATOM 3366 C C . TRP A 1 432 ? -7.961 16.868 9.210 1.00 80.69 432 TRP A C 1
ATOM 3368 O O . TRP A 1 432 ? -7.184 15.985 9.572 1.00 80.69 432 TRP A O 1
ATOM 3378 N N . GLN A 1 433 ? -8.074 18.018 9.887 1.00 79.56 433 GLN A N 1
ATOM 3379 C CA . GLN A 1 433 ? -7.304 18.300 11.103 1.00 79.56 433 GLN A CA 1
ATOM 3380 C C . GLN A 1 433 ? -7.767 17.428 12.264 1.00 79.56 433 GLN A C 1
ATOM 3382 O O . GLN A 1 433 ? -6.926 16.857 12.955 1.00 79.56 433 GLN A O 1
ATOM 3387 N N . ARG A 1 434 ? -9.087 17.259 12.438 1.00 80.62 434 ARG A N 1
ATOM 3388 C CA . ARG A 1 434 ? -9.637 16.354 13.459 1.00 80.62 434 ARG A CA 1
ATOM 3389 C C . ARG A 1 434 ? -9.092 14.943 13.297 1.00 80.62 434 ARG A C 1
ATOM 3391 O O . ARG A 1 434 ? -8.501 14.440 14.237 1.00 80.62 434 ARG A O 1
ATOM 3398 N N . ILE A 1 435 ? -9.203 14.329 12.118 1.00 80.50 435 ILE A N 1
ATOM 3399 C CA . ILE A 1 435 ? -8.712 12.954 11.898 1.00 80.50 435 ILE A CA 1
ATOM 3400 C C . ILE A 1 435 ? -7.185 12.869 12.084 1.00 80.50 435 ILE A C 1
ATOM 3402 O O . ILE A 1 435 ? -6.676 11.889 12.641 1.00 80.50 435 ILE A O 1
ATOM 3406 N N . ASN A 1 436 ? -6.437 13.891 11.652 1.00 80.06 436 ASN A N 1
ATOM 3407 C CA . ASN A 1 436 ? -4.994 13.938 11.874 1.00 80.06 436 ASN A CA 1
ATOM 3408 C C . ASN A 1 436 ? -4.638 13.998 13.366 1.00 80.06 436 ASN A C 1
ATOM 3410 O O . ASN A 1 436 ? -3.794 13.218 13.790 1.00 80.06 436 ASN A O 1
ATOM 3414 N N . LEU A 1 437 ? -5.274 14.857 14.164 1.00 74.25 437 LEU A N 1
ATOM 3415 C CA . LEU A 1 437 ? -4.982 15.005 15.597 1.00 74.25 437 LEU A CA 1
ATOM 3416 C C . LEU A 1 437 ? -5.490 13.815 16.425 1.00 74.25 437 LEU A C 1
ATOM 3418 O O . LEU A 1 437 ? -4.753 13.271 17.242 1.00 74.25 437 LEU A O 1
ATOM 3422 N N . ALA A 1 438 ? -6.727 13.393 16.168 1.00 69.25 438 ALA A N 1
ATOM 3423 C CA . ALA A 1 438 ? -7.466 12.388 16.930 1.00 69.25 438 ALA A CA 1
ATOM 3424 C C . ALA A 1 438 ? -6.930 10.956 16.730 1.00 69.25 438 ALA A C 1
ATOM 3426 O O . ALA A 1 438 ? -7.085 10.090 17.590 1.00 69.25 438 ALA A O 1
ATOM 3427 N N . ILE A 1 439 ? -6.340 10.666 15.560 1.00 76.12 439 ILE A N 1
ATOM 3428 C CA . ILE A 1 439 ? -6.051 9.278 15.163 1.00 76.12 439 ILE A CA 1
ATOM 3429 C C . ILE A 1 439 ? -4.671 9.118 14.529 1.00 76.12 439 ILE A C 1
ATOM 3431 O O . ILE A 1 439 ? -3.886 8.263 14.944 1.00 76.12 439 ILE A O 1
ATOM 3435 N N . LYS A 1 440 ? -4.362 9.900 13.487 1.00 79.75 440 LYS A N 1
ATOM 3436 C CA . LYS A 1 440 ? -3.173 9.636 12.658 1.00 79.75 440 LYS A CA 1
ATOM 3437 C C . LYS A 1 440 ? -1.877 10.178 13.237 1.00 79.75 440 LYS A C 1
ATOM 3439 O O . LYS A 1 440 ? -0.830 9.605 12.952 1.00 79.75 440 LYS A O 1
ATOM 3444 N N . GLN A 1 441 ? -1.953 11.260 14.006 1.00 71.44 441 GLN A N 1
ATOM 3445 C CA . GLN A 1 441 ? -0.825 11.997 14.580 1.00 71.44 441 GLN A CA 1
ATOM 3446 C C . GLN A 1 441 ? 0.308 12.181 13.559 1.00 71.44 441 GLN A C 1
ATOM 3448 O O . GLN A 1 441 ? 1.470 11.865 13.822 1.00 71.44 441 GLN A O 1
ATOM 3453 N N . ARG A 1 442 ? -0.082 12.617 12.355 1.00 75.88 442 ARG A N 1
ATOM 3454 C CA . ARG A 1 442 ? 0.795 12.835 11.199 1.00 75.88 442 ARG A CA 1
ATOM 3455 C C . ARG A 1 442 ? 0.871 14.321 10.854 1.00 75.88 442 ARG A C 1
ATOM 3457 O O . ARG A 1 442 ? 0.228 15.146 11.495 1.00 75.88 442 ARG A O 1
ATOM 3464 N N . GLU A 1 443 ? 1.649 14.628 9.829 1.00 74.06 443 GLU A N 1
ATOM 3465 C CA . GLU A 1 443 ? 2.009 15.982 9.428 1.00 74.06 443 GLU A CA 1
ATOM 3466 C C . GLU A 1 443 ? 0.798 16.871 9.106 1.00 74.06 443 GLU A C 1
ATOM 3468 O O . GLU A 1 443 ? -0.238 16.414 8.606 1.00 74.06 443 GLU A O 1
ATOM 3473 N N . SER A 1 444 ? 0.967 18.170 9.352 1.00 73.50 444 SER A N 1
ATOM 3474 C CA . SER A 1 444 ? -0.094 19.181 9.310 1.00 73.50 444 SER A CA 1
ATOM 3475 C C . SER A 1 444 ? -0.535 19.583 7.899 1.00 73.50 444 SER A C 1
ATOM 3477 O O . SER A 1 444 ? -1.452 20.372 7.742 1.00 73.50 444 SER A O 1
ATOM 3479 N N . PHE A 1 445 ? 0.092 19.069 6.849 1.00 77.44 445 PHE A N 1
ATOM 3480 C CA . PHE A 1 445 ? -0.087 19.575 5.486 1.00 77.44 445 PHE A CA 1
ATOM 3481 C C . PHE A 1 445 ? -0.747 18.563 4.541 1.00 77.44 445 PHE A C 1
ATOM 3483 O O . PHE A 1 445 ? -0.765 18.759 3.333 1.00 77.44 445 PHE A O 1
ATOM 3490 N N . ARG A 1 446 ? -1.290 17.448 5.049 1.00 73.94 446 ARG A N 1
ATOM 3491 C CA . ARG A 1 446 ? -1.828 16.383 4.184 1.00 73.94 446 ARG A CA 1
ATOM 3492 C C . ARG A 1 446 ? -3.332 16.176 4.349 1.00 73.94 446 ARG A C 1
ATOM 3494 O O . ARG A 1 446 ? -3.735 15.586 5.363 1.00 73.94 446 ARG A O 1
ATOM 3501 N N . PRO A 1 447 ? -4.153 16.560 3.349 1.00 76.81 447 PRO A N 1
ATOM 3502 C CA . PRO A 1 447 ? -5.551 16.153 3.307 1.00 76.81 447 PRO A CA 1
ATOM 3503 C C . PRO A 1 447 ? -5.672 14.635 3.089 1.00 76.81 447 PRO A C 1
ATOM 3505 O O . PRO A 1 447 ? -4.692 13.918 2.838 1.00 76.81 447 PRO A O 1
ATOM 3508 N N . PHE A 1 448 ? -6.889 14.123 3.237 1.00 89.38 448 PHE A N 1
ATOM 3509 C CA . PHE A 1 448 ? -7.210 12.713 3.011 1.00 89.38 448 PHE A CA 1
ATOM 3510 C C . PHE A 1 448 ? -7.779 12.481 1.607 1.00 89.38 448 PHE A C 1
ATOM 3512 O O . PHE A 1 448 ? -7.985 13.422 0.848 1.00 89.38 448 PHE A O 1
ATOM 3519 N N . ALA A 1 449 ? -7.978 11.217 1.237 1.00 94.12 449 ALA A N 1
ATOM 3520 C CA . ALA A 1 449 ? -8.470 10.853 -0.084 1.00 94.12 449 ALA A CA 1
ATOM 3521 C C . ALA A 1 449 ? -10.011 10.866 -0.120 1.00 94.12 449 ALA A C 1
ATOM 3523 O O . ALA A 1 449 ? -10.635 10.392 0.833 1.00 94.12 449 ALA A O 1
ATOM 3524 N N . PRO A 1 450 ? -10.640 11.375 -1.192 1.00 97.62 450 PRO A N 1
ATOM 3525 C CA . PRO A 1 450 ? -12.069 11.197 -1.414 1.00 97.62 450 PRO A CA 1
ATOM 3526 C C . PRO A 1 450 ? -12.383 9.827 -2.027 1.00 97.62 450 PRO A C 1
ATOM 3528 O O . PRO A 1 450 ? -11.710 9.390 -2.962 1.00 97.62 450 PRO A O 1
ATOM 3531 N N . ALA A 1 451 ? -13.458 9.200 -1.557 1.00 98.56 451 ALA A N 1
ATOM 3532 C CA . ALA A 1 451 ? -14.150 8.109 -2.232 1.00 98.56 451 ALA A CA 1
ATOM 3533 C C . ALA A 1 451 ? -15.492 8.616 -2.772 1.00 98.56 451 ALA A C 1
ATOM 3535 O O . ALA A 1 451 ? -16.295 9.135 -2.001 1.00 98.56 451 ALA A O 1
ATOM 3536 N N . VAL A 1 452 ? -15.723 8.498 -4.079 1.00 98.81 452 VAL A N 1
ATOM 3537 C CA . VAL A 1 452 ? -16.890 9.062 -4.781 1.00 98.81 452 VAL A CA 1
ATOM 3538 C C . VAL A 1 452 ? -17.637 7.985 -5.555 1.00 98.81 452 VAL A C 1
ATOM 3540 O O . VAL A 1 452 ? -17.013 7.077 -6.106 1.00 98.81 452 VAL A O 1
ATOM 3543 N N . LEU A 1 453 ? -18.965 8.082 -5.622 1.00 98.81 453 LEU A N 1
ATOM 3544 C CA . LEU A 1 453 ? -19.767 7.209 -6.484 1.00 98.81 453 LEU A CA 1
ATOM 3545 C C . LEU A 1 453 ? -19.370 7.377 -7.956 1.00 98.81 453 LEU A C 1
ATOM 3547 O O . LEU A 1 453 ? -19.180 8.497 -8.431 1.00 98.81 453 LEU A O 1
ATOM 3551 N N . ALA A 1 454 ? -19.268 6.267 -8.687 1.00 98.44 454 ALA A N 1
ATOM 3552 C CA . ALA A 1 454 ? -18.862 6.284 -10.092 1.00 98.44 454 ALA A CA 1
ATOM 3553 C C . ALA A 1 454 ? -19.768 7.158 -10.969 1.00 98.44 454 ALA A C 1
ATOM 3555 O O . ALA A 1 454 ? -19.272 7.930 -11.784 1.00 98.44 454 ALA A O 1
ATOM 3556 N N . GLU A 1 455 ? -21.080 7.097 -10.749 1.00 98.38 455 GLU A N 1
ATOM 3557 C CA . GLU A 1 455 ? -22.081 7.893 -11.462 1.00 98.38 455 GLU A CA 1
ATOM 3558 C C . GLU A 1 455 ? -22.021 9.405 -11.169 1.00 98.38 455 GLU A C 1
ATOM 3560 O O . GLU A 1 455 ? -22.588 10.191 -11.922 1.00 98.38 455 GLU A O 1
ATOM 3565 N N . ASP A 1 456 ? -21.330 9.823 -10.104 1.00 98.62 456 ASP A N 1
ATOM 3566 C CA . ASP A 1 456 ? -21.202 11.227 -9.696 1.00 98.62 456 ASP A CA 1
ATOM 3567 C C . ASP A 1 456 ? -19.786 11.791 -9.893 1.00 98.62 456 ASP A C 1
ATOM 3569 O O . ASP A 1 456 ? -19.562 12.985 -9.675 1.00 98.62 456 ASP A O 1
ATOM 3573 N N . PHE A 1 457 ? -18.819 10.961 -10.303 1.00 98.38 457 PHE A N 1
ATOM 3574 C CA . PHE A 1 457 ? -17.409 11.344 -10.411 1.00 98.38 457 PHE A CA 1
ATOM 3575 C C . PHE A 1 457 ? -17.219 12.614 -11.249 1.00 98.38 457 PHE A C 1
ATOM 3577 O O . PHE A 1 457 ? -16.603 13.575 -10.783 1.00 98.38 457 PHE A O 1
ATOM 3584 N N . GLU A 1 458 ? -17.805 12.663 -12.448 1.00 98.00 458 GLU A N 1
ATOM 3585 C CA . GLU A 1 458 ? -17.625 13.792 -13.367 1.00 98.00 458 GLU A CA 1
ATOM 3586 C C . GLU A 1 458 ? -18.276 15.089 -12.887 1.00 98.00 458 GLU A C 1
ATOM 3588 O O . GLU A 1 458 ? -17.922 16.152 -13.389 1.00 98.00 458 GLU A O 1
ATOM 3593 N N . ALA A 1 459 ? -19.205 15.040 -11.928 1.00 98.25 459 ALA A N 1
ATOM 3594 C CA . ALA A 1 459 ? -19.818 16.233 -11.344 1.00 98.25 459 ALA A CA 1
ATOM 3595 C C . ALA A 1 459 ? -18.920 16.900 -10.286 1.00 98.25 459 ALA A C 1
ATOM 3597 O O . ALA A 1 459 ? -19.134 18.061 -9.939 1.00 98.25 459 ALA A O 1
ATOM 3598 N N . TYR A 1 460 ? -17.910 16.183 -9.782 1.00 98.44 460 TYR A N 1
ATOM 3599 C CA . TYR A 1 460 ? -17.020 16.646 -8.713 1.00 98.44 460 TYR A CA 1
ATOM 3600 C C . TYR A 1 460 ? -15.554 16.751 -9.131 1.00 98.44 460 TYR A C 1
ATOM 3602 O O . TYR A 1 460 ? -14.827 17.618 -8.639 1.00 98.44 460 TYR A O 1
ATOM 3610 N N . PHE A 1 461 ? -15.124 15.914 -10.069 1.00 98.38 461 PHE A N 1
ATOM 3611 C CA . PHE A 1 461 ? -13.745 15.822 -10.526 1.00 98.38 461 PHE A CA 1
ATOM 3612 C C . PHE A 1 461 ? -13.675 15.947 -12.048 1.00 98.38 461 PHE A C 1
ATOM 3614 O O . PHE A 1 461 ? -14.621 15.624 -12.765 1.00 98.38 461 PHE A O 1
ATOM 3621 N N . ILE A 1 462 ? -12.542 16.438 -12.543 1.00 97.94 462 ILE A N 1
ATOM 3622 C CA . ILE A 1 462 ? -12.249 16.503 -13.975 1.00 97.94 462 ILE A CA 1
ATOM 3623 C C . ILE A 1 462 ? -11.696 15.135 -14.409 1.00 97.94 462 ILE A C 1
ATOM 3625 O O . ILE A 1 462 ? -10.675 14.715 -13.856 1.00 97.94 462 ILE A O 1
ATOM 3629 N N . PRO A 1 463 ? -12.330 14.441 -15.375 1.00 96.62 463 PRO A N 1
ATOM 3630 C CA . PRO A 1 463 ? -11.829 13.171 -15.889 1.00 96.62 463 PRO A CA 1
ATOM 3631 C C . PRO A 1 463 ? -10.438 13.293 -16.503 1.00 96.62 463 PRO A C 1
ATOM 3633 O O . PRO A 1 463 ? -10.125 14.273 -17.183 1.00 96.62 463 PRO A O 1
ATOM 3636 N N . LEU A 1 464 ? -9.610 12.273 -16.283 1.00 96.50 464 LEU A N 1
ATOM 3637 C CA . LEU A 1 464 ? -8.289 12.196 -16.893 1.00 96.50 464 LEU A CA 1
ATOM 3638 C C . LEU A 1 464 ? -8.410 11.659 -18.334 1.00 96.50 464 LEU A C 1
ATOM 3640 O O . LEU A 1 464 ? -9.085 10.647 -18.537 1.00 96.50 464 LEU A O 1
ATOM 3644 N N . PRO A 1 465 ? -7.760 12.290 -19.332 1.00 95.31 465 PRO A N 1
ATOM 3645 C CA . PRO A 1 465 ? -7.899 11.923 -20.742 1.00 95.31 465 PRO A CA 1
ATOM 3646 C C . PRO A 1 465 ? -7.600 10.461 -21.087 1.00 95.31 465 PRO A C 1
ATOM 3648 O O . PRO A 1 465 ? -8.307 9.885 -21.908 1.00 95.31 465 PRO A O 1
ATOM 3651 N N . SER A 1 466 ? -6.585 9.857 -20.465 1.00 94.88 466 SER A N 1
ATOM 3652 C CA . SER A 1 466 ? -6.173 8.470 -20.736 1.00 94.88 466 SER A CA 1
ATOM 3653 C C . SER A 1 466 ? -7.006 7.413 -19.996 1.00 94.88 466 SER A C 1
ATOM 3655 O O . SER A 1 466 ? -6.489 6.338 -19.703 1.00 94.88 466 SER A O 1
ATOM 3657 N N . ASN A 1 467 ? -8.250 7.729 -19.613 1.00 92.50 467 ASN A N 1
ATOM 3658 C CA . ASN A 1 467 ? -9.214 6.831 -18.959 1.00 92.50 467 ASN A CA 1
ATOM 3659 C C . ASN A 1 467 ? -8.589 5.792 -17.987 1.00 92.50 467 ASN A C 1
ATOM 3661 O O . ASN A 1 467 ? -8.705 4.582 -18.223 1.00 92.50 467 ASN A O 1
ATOM 3665 N N . PRO A 1 468 ? -7.867 6.241 -16.942 1.00 95.19 468 PRO A N 1
ATOM 3666 C CA . PRO A 1 468 ? -7.151 5.346 -16.039 1.00 95.19 468 PRO A CA 1
ATOM 3667 C C . PRO A 1 468 ? -8.074 4.593 -15.066 1.00 95.19 468 PRO A C 1
ATOM 3669 O O . PRO A 1 468 ? -9.219 4.991 -14.840 1.00 95.19 468 PRO A O 1
ATOM 3672 N N . ASN A 1 469 ? -7.559 3.543 -14.415 1.00 94.69 469 ASN A N 1
ATOM 3673 C CA . ASN A 1 469 ? -8.256 2.843 -13.327 1.00 94.69 469 ASN A CA 1
ATOM 3674 C C . ASN A 1 469 ? -8.293 3.688 -12.029 1.00 94.69 469 ASN A C 1
ATOM 3676 O O . ASN A 1 469 ? -7.418 3.636 -11.164 1.00 94.69 469 ASN A O 1
ATOM 3680 N N . MET A 1 470 ? -9.325 4.527 -11.911 1.00 95.56 470 MET A N 1
ATOM 3681 C CA . MET A 1 470 ? -9.510 5.506 -10.825 1.00 95.56 470 MET A CA 1
ATOM 3682 C C . MET A 1 470 ? -10.034 4.914 -9.503 1.00 95.56 470 MET A C 1
ATOM 3684 O O . MET A 1 470 ? -10.276 5.635 -8.536 1.00 95.56 470 MET A O 1
ATOM 3688 N N . ASP A 1 471 ? -10.239 3.608 -9.428 1.00 93.94 471 ASP A N 1
ATOM 3689 C CA . ASP A 1 471 ? -10.883 2.891 -8.326 1.00 93.94 471 ASP A CA 1
ATOM 3690 C C . ASP A 1 471 ? -9.940 2.556 -7.157 1.00 93.94 471 ASP A C 1
ATOM 3692 O O . ASP A 1 471 ? -10.355 1.946 -6.171 1.00 93.94 471 ASP A O 1
ATOM 3696 N N . HIS A 1 472 ? -8.663 2.940 -7.248 1.00 94.88 472 HIS A N 1
ATOM 3697 C CA . HIS A 1 472 ? -7.598 2.419 -6.380 1.00 94.88 472 HIS A CA 1
ATOM 3698 C C . HIS A 1 472 ? -6.760 3.485 -5.651 1.00 94.88 472 HIS A C 1
ATOM 3700 O O . HIS A 1 472 ? -5.767 3.155 -5.003 1.00 94.88 472 HIS A O 1
ATOM 3706 N N . MET A 1 473 ? -7.121 4.773 -5.730 1.00 96.62 473 MET A N 1
ATOM 3707 C CA . MET A 1 473 ? -6.332 5.876 -5.147 1.00 96.62 473 MET A CA 1
ATOM 3708 C C . MET A 1 473 ? -4.867 5.936 -5.622 1.00 96.62 473 MET A C 1
ATOM 3710 O O . MET A 1 473 ? -3.982 6.386 -4.878 1.00 96.62 473 MET A O 1
ATOM 3714 N N . VAL A 1 474 ? -4.614 5.485 -6.852 1.00 96.12 474 VAL A N 1
ATOM 3715 C CA . VAL A 1 474 ? -3.300 5.506 -7.519 1.00 96.12 474 VAL A CA 1
ATOM 3716 C C . VAL A 1 474 ? -3.165 6.646 -8.532 1.00 96.12 474 VAL A C 1
ATOM 3718 O O . VAL A 1 474 ? -2.097 6.822 -9.103 1.00 96.12 474 VAL A O 1
ATOM 3721 N N . PHE A 1 475 ? -4.198 7.478 -8.689 1.00 97.38 475 PHE A N 1
ATOM 3722 C CA . PHE A 1 475 ? -4.189 8.685 -9.517 1.00 97.38 475 PHE A CA 1
ATOM 3723 C C . PHE A 1 475 ? -4.663 9.901 -8.723 1.00 97.38 475 PHE A C 1
ATOM 3725 O O . PHE A 1 475 ? -5.465 9.795 -7.788 1.00 97.38 475 PHE A O 1
ATOM 3732 N N . VAL A 1 476 ? -4.174 11.070 -9.125 1.00 96.31 476 VAL A N 1
ATOM 3733 C CA . VAL A 1 476 ? -4.684 12.369 -8.694 1.00 96.31 476 VAL A CA 1
ATOM 3734 C C . VAL A 1 476 ? -5.547 12.959 -9.805 1.00 96.31 476 VAL A C 1
ATOM 3736 O O . VAL A 1 476 ? -5.146 12.963 -10.963 1.00 96.31 476 VAL A O 1
ATOM 3739 N N . ALA A 1 477 ? -6.719 13.480 -9.445 1.00 96.38 477 ALA A N 1
ATOM 3740 C CA . ALA A 1 477 ? -7.598 14.230 -10.337 1.00 96.38 477 ALA A CA 1
ATOM 3741 C C . ALA A 1 477 ? -7.808 15.653 -9.807 1.00 96.38 477 ALA A C 1
ATOM 3743 O O . ALA A 1 477 ? -7.678 15.925 -8.608 1.00 96.38 477 ALA A O 1
ATOM 3744 N N . ARG A 1 478 ? -8.155 16.579 -10.701 1.00 97.69 478 ARG A N 1
ATOM 3745 C CA . ARG A 1 478 ? -8.502 17.953 -10.320 1.00 97.69 478 ARG A CA 1
ATOM 3746 C C . ARG A 1 478 ? -9.934 17.988 -9.802 1.00 97.69 478 ARG A C 1
ATOM 3748 O O . ARG A 1 478 ? -10.846 17.503 -10.468 1.00 97.69 478 ARG A O 1
ATOM 3755 N N . VAL A 1 479 ? -10.131 18.593 -8.636 1.00 98.06 479 VAL A N 1
ATOM 3756 C CA . VAL A 1 479 ? -11.462 18.908 -8.112 1.00 98.06 479 VAL A CA 1
ATOM 3757 C C . VAL A 1 479 ? -12.005 20.092 -8.903 1.00 98.06 479 VAL A C 1
ATOM 3759 O O . VAL A 1 479 ? -11.297 21.097 -9.083 1.00 98.06 479 VAL A O 1
ATOM 3762 N N . ARG A 1 480 ? -13.250 19.978 -9.377 1.00 98.25 480 ARG A N 1
ATOM 3763 C CA . ARG A 1 480 ? -13.934 21.077 -10.065 1.00 98.25 480 ARG A CA 1
ATOM 3764 C C . ARG A 1 480 ? -13.985 22.304 -9.170 1.00 98.25 480 ARG A C 1
ATOM 3766 O O . ARG A 1 480 ? -14.186 22.180 -7.964 1.00 98.25 480 ARG A O 1
ATOM 3773 N N . GLU A 1 481 ? -13.752 23.474 -9.749 1.00 97.38 481 GLU A N 1
ATOM 3774 C CA . GLU A 1 481 ? -13.531 24.711 -9.000 1.00 97.38 481 GLU A CA 1
ATOM 3775 C C . GLU A 1 481 ? -14.694 25.026 -8.050 1.00 97.38 481 GLU A C 1
ATOM 3777 O O . GLU A 1 481 ? -14.475 25.264 -6.863 1.00 97.38 481 GLU A O 1
ATOM 3782 N N . GLU A 1 482 ? -15.923 24.876 -8.538 1.00 97.25 482 GLU A N 1
ATOM 3783 C CA . GLU A 1 482 ? -17.172 25.064 -7.803 1.00 97.25 482 GLU A CA 1
ATOM 3784 C C . GLU A 1 482 ? -17.387 24.054 -6.661 1.00 97.25 482 GLU A C 1
ATOM 3786 O O . GLU A 1 482 ? -18.178 24.305 -5.755 1.00 97.25 482 GLU A O 1
ATOM 3791 N N . LYS A 1 483 ? -16.662 22.929 -6.664 1.00 97.50 483 LYS A N 1
ATOM 3792 C CA . LYS A 1 483 ? -16.734 21.877 -5.637 1.00 97.50 483 LYS A CA 1
ATOM 3793 C C . LYS A 1 483 ? -15.610 21.936 -4.609 1.00 97.50 483 LYS A C 1
ATOM 3795 O O . LYS A 1 483 ? -15.688 21.255 -3.590 1.00 97.50 483 LYS A O 1
ATOM 3800 N N . ARG A 1 484 ? -14.582 22.767 -4.809 1.00 94.94 484 ARG A N 1
ATOM 3801 C CA . ARG A 1 484 ? -13.416 22.837 -3.902 1.00 94.94 484 ARG A CA 1
ATOM 3802 C C . ARG A 1 484 ? -13.779 23.289 -2.491 1.00 94.94 484 ARG A C 1
ATOM 3804 O O . ARG A 1 484 ? -13.231 22.757 -1.530 1.00 94.94 484 ARG A O 1
ATOM 3811 N N . ALA A 1 485 ? -14.694 24.251 -2.369 1.00 92.75 485 ALA A N 1
ATOM 3812 C CA . ALA A 1 485 ? -15.186 24.707 -1.069 1.00 92.75 485 ALA A CA 1
ATOM 3813 C C . ALA A 1 485 ? -16.038 23.629 -0.378 1.00 92.75 485 ALA A C 1
ATOM 3815 O O . ALA A 1 485 ? -15.910 23.431 0.826 1.00 92.75 485 ALA A O 1
ATOM 3816 N N . GLU A 1 486 ? -16.857 22.904 -1.152 1.00 95.44 486 GLU A N 1
ATOM 3817 C CA . GLU A 1 486 ? -17.679 21.793 -0.660 1.00 95.44 486 GLU A CA 1
ATOM 3818 C C . GLU A 1 486 ? -16.832 20.597 -0.221 1.00 95.44 486 GLU A C 1
ATOM 3820 O O . GLU A 1 486 ? -17.257 19.891 0.672 1.00 95.44 486 GLU A O 1
ATOM 3825 N N . LEU A 1 487 ? -15.660 20.349 -0.814 1.00 95.94 487 LEU A N 1
ATOM 3826 C CA . LEU A 1 487 ? -14.792 19.199 -0.513 1.00 95.94 487 LEU A CA 1
ATOM 3827 C C . LEU A 1 487 ? -13.512 19.604 0.237 1.00 95.94 487 LEU A C 1
ATOM 3829 O O . LEU A 1 487 ? -12.408 19.128 -0.061 1.00 95.94 487 LEU A O 1
ATOM 3833 N N . GLY A 1 488 ? -13.641 20.5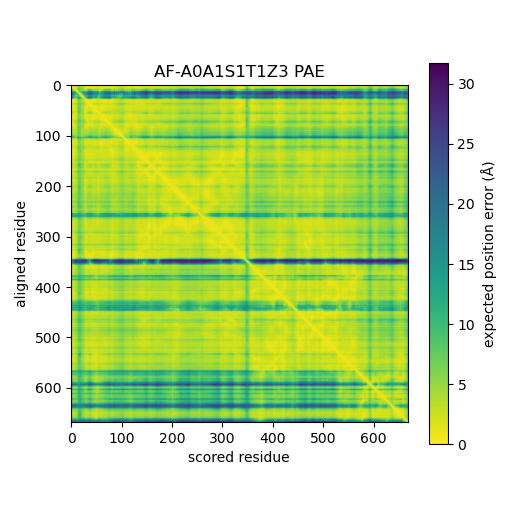04 1.211 1.00 90.88 488 GLY A N 1
ATOM 3834 C CA . GLY A 1 488 ? -12.508 21.142 1.879 1.00 90.88 488 GLY A CA 1
ATOM 3835 C C . GLY A 1 488 ? -11.554 20.188 2.611 1.00 90.88 488 GLY A C 1
ATOM 3836 O O . GLY A 1 488 ? -10.370 20.510 2.724 1.00 90.88 488 GLY A O 1
ATOM 3837 N N . ALA A 1 489 ? -12.026 19.029 3.094 1.00 92.19 489 ALA A N 1
ATOM 3838 C CA . ALA A 1 489 ? -11.207 18.078 3.863 1.00 92.19 489 ALA A CA 1
ATOM 3839 C C . ALA A 1 489 ? -10.347 17.132 3.007 1.00 92.19 489 ALA A C 1
ATOM 3841 O O . ALA A 1 489 ? -9.417 16.489 3.502 1.00 92.19 489 ALA A O 1
ATOM 3842 N N . VAL A 1 490 ? -10.675 17.026 1.722 1.00 94.81 490 VAL A N 1
ATOM 3843 C CA . VAL A 1 490 ? -10.095 16.042 0.793 1.00 94.81 490 VAL A CA 1
ATOM 3844 C C . VAL A 1 490 ? -9.435 16.693 -0.425 1.00 94.81 490 VAL A C 1
ATOM 3846 O O . VAL A 1 490 ? -8.828 16.007 -1.243 1.00 94.81 490 VAL A O 1
ATOM 3849 N N . THR A 1 491 ? -9.522 18.022 -0.530 1.00 94.50 491 THR A N 1
ATOM 3850 C CA . THR A 1 491 ? -8.919 18.816 -1.604 1.00 94.50 491 THR A CA 1
ATOM 3851 C C . THR A 1 491 ? -7.590 19.416 -1.150 1.00 94.50 491 THR A C 1
ATOM 3853 O O . THR A 1 491 ? -7.510 20.107 -0.132 1.00 94.50 491 THR A O 1
ATOM 3856 N N . HIS A 1 492 ? -6.537 19.175 -1.924 1.00 92.69 492 HIS A N 1
ATOM 3857 C CA . HIS A 1 492 ? -5.211 19.740 -1.703 1.00 92.69 492 HIS A CA 1
ATOM 3858 C C . HIS A 1 492 ? -5.151 21.228 -2.063 1.00 92.69 492 HIS A C 1
ATOM 3860 O O . HIS A 1 492 ? -5.998 21.747 -2.788 1.00 92.69 492 HIS A O 1
ATOM 3866 N N . VAL A 1 493 ? -4.115 21.928 -1.588 1.00 92.38 493 VAL A N 1
ATOM 3867 C CA . VAL A 1 493 ? -3.950 23.381 -1.805 1.00 92.38 493 VAL A CA 1
ATOM 3868 C C . VAL A 1 493 ? -3.901 23.804 -3.278 1.00 92.38 493 VAL A C 1
ATOM 3870 O O . VAL A 1 493 ? -4.267 24.928 -3.597 1.00 92.38 493 VAL A O 1
ATOM 3873 N N . ASN A 1 494 ? -3.516 22.902 -4.183 1.00 93.88 494 ASN A N 1
ATOM 3874 C CA . ASN A 1 494 ? -3.491 23.131 -5.630 1.00 93.88 494 ASN A CA 1
ATOM 3875 C C . ASN A 1 494 ? -4.800 22.709 -6.339 1.00 93.88 494 ASN A C 1
ATOM 3877 O O . ASN A 1 494 ? -4.840 22.631 -7.565 1.00 93.88 494 ASN A O 1
ATOM 3881 N N . GLY A 1 495 ? -5.865 22.403 -5.589 1.00 95.69 495 GLY A N 1
ATOM 3882 C CA . GLY A 1 495 ? -7.166 22.010 -6.137 1.00 95.69 495 GLY A CA 1
ATOM 3883 C C . GLY A 1 495 ? -7.239 20.569 -6.646 1.00 95.69 495 GLY A C 1
ATOM 3884 O O . GLY A 1 495 ? -8.162 20.235 -7.388 1.00 95.69 495 GLY A O 1
ATOM 3885 N N . THR A 1 496 ? -6.281 19.719 -6.280 1.00 96.19 496 THR A N 1
ATOM 3886 C CA . THR A 1 496 ? -6.254 18.302 -6.666 1.00 96.19 496 THR A CA 1
ATOM 3887 C C . THR A 1 496 ? -6.643 17.377 -5.516 1.00 96.19 496 THR A C 1
ATOM 3889 O O . THR A 1 496 ? -6.597 17.768 -4.351 1.00 96.19 496 THR A O 1
ATOM 3892 N N . ALA A 1 497 ? -7.035 16.144 -5.830 1.00 95.69 497 ALA A N 1
ATOM 3893 C CA . ALA A 1 497 ? -7.316 15.108 -4.847 1.00 95.69 497 ALA A CA 1
ATOM 3894 C C . ALA A 1 497 ? -6.949 13.720 -5.385 1.00 95.69 497 ALA A C 1
ATOM 3896 O O . ALA A 1 497 ? -7.036 13.456 -6.583 1.00 95.69 497 ALA A O 1
ATOM 3897 N N . ARG A 1 498 ? -6.563 12.813 -4.486 1.00 96.25 498 ARG A N 1
ATOM 3898 C CA . ARG A 1 498 ? -6.231 11.420 -4.810 1.00 96.25 498 ARG A CA 1
ATOM 3899 C C . ARG A 1 498 ? -7.473 10.547 -4.681 1.00 96.25 498 ARG A C 1
ATOM 3901 O O . ARG A 1 498 ? -7.818 10.154 -3.571 1.00 96.25 498 ARG A O 1
ATOM 3908 N N . VAL A 1 499 ? -8.159 10.304 -5.790 1.00 96.44 499 VAL A N 1
ATOM 3909 C CA . VAL A 1 499 ? -9.556 9.841 -5.786 1.00 96.44 499 VAL A CA 1
ATOM 3910 C C . VAL A 1 499 ? -9.661 8.316 -5.790 1.00 96.44 499 VAL A C 1
ATOM 3912 O O . VAL A 1 499 ? -8.872 7.632 -6.439 1.00 96.44 499 VAL A O 1
ATOM 3915 N N . GLN A 1 500 ? -10.666 7.798 -5.086 1.00 98.25 500 GLN A N 1
ATOM 3916 C CA . GLN A 1 500 ? -11.216 6.461 -5.280 1.00 98.25 500 GLN A CA 1
ATOM 3917 C C . GLN A 1 500 ? -12.596 6.567 -5.934 1.00 98.25 500 GLN A C 1
ATOM 3919 O O . GLN A 1 500 ? -13.531 7.094 -5.332 1.00 98.25 500 GLN A O 1
ATOM 3924 N N . VAL A 1 501 ? -12.746 6.035 -7.142 1.00 98.31 501 VAL A N 1
ATOM 3925 C CA . VAL A 1 501 ? -14.050 5.892 -7.798 1.00 98.31 501 VAL A CA 1
ATOM 3926 C C . VAL A 1 501 ? -14.690 4.567 -7.390 1.00 98.31 501 VAL A C 1
ATOM 3928 O O . VAL A 1 501 ? -14.096 3.505 -7.548 1.00 98.31 501 VAL A O 1
ATOM 3931 N N . VAL A 1 502 ? -15.908 4.621 -6.854 1.00 98.38 502 VAL A N 1
ATOM 3932 C CA . VAL A 1 502 ? -16.612 3.465 -6.289 1.00 98.38 502 VAL A CA 1
ATOM 3933 C C . VAL A 1 502 ? -17.792 3.098 -7.179 1.00 98.38 502 VAL A C 1
ATOM 3935 O O . VAL A 1 502 ? -18.858 3.712 -7.125 1.00 98.38 502 VAL A O 1
ATOM 3938 N N . ALA A 1 503 ? -17.605 2.069 -8.002 1.00 97.25 503 ALA A N 1
ATOM 3939 C CA . ALA A 1 503 ? -18.684 1.461 -8.769 1.00 97.25 503 ALA A CA 1
ATOM 3940 C C . ALA A 1 503 ? -19.427 0.412 -7.929 1.00 97.25 503 ALA A C 1
ATOM 3942 O O . ALA A 1 503 ? -18.813 -0.369 -7.197 1.00 97.25 503 ALA A O 1
ATOM 3943 N N . LYS A 1 504 ? -20.751 0.319 -8.105 1.00 97.31 504 LYS A N 1
ATOM 3944 C CA . LYS A 1 504 ? -21.585 -0.687 -7.425 1.00 97.31 504 LYS A CA 1
ATOM 3945 C C . LYS A 1 504 ? -21.134 -2.128 -7.696 1.00 97.31 504 LYS A C 1
ATOM 3947 O O . LYS A 1 504 ? -21.252 -2.974 -6.817 1.00 97.31 504 LYS A O 1
ATOM 3952 N N . SER A 1 505 ? -20.623 -2.403 -8.898 1.00 94.69 505 SER A N 1
ATOM 3953 C CA . SER A 1 505 ? -20.088 -3.715 -9.291 1.00 94.69 505 SER A CA 1
ATOM 3954 C C . SER A 1 505 ? -18.749 -4.052 -8.632 1.00 94.69 505 SER A C 1
ATOM 3956 O O . SER A 1 505 ? -18.444 -5.230 -8.482 1.00 94.69 505 SER A O 1
ATOM 3958 N N . ALA A 1 506 ? -17.963 -3.043 -8.245 1.00 92.38 506 ALA A N 1
ATOM 3959 C CA . ALA A 1 506 ? -16.648 -3.229 -7.637 1.00 92.38 506 ALA A CA 1
ATOM 3960 C C . ALA A 1 506 ? -16.742 -3.411 -6.114 1.00 92.38 506 ALA A C 1
ATOM 3962 O O . ALA A 1 506 ? -16.089 -4.289 -5.554 1.00 92.38 506 ALA A O 1
ATOM 3963 N N . ASN A 1 507 ? -17.569 -2.603 -5.441 1.00 96.44 507 ASN A N 1
ATOM 3964 C CA . ASN A 1 507 ? -17.811 -2.711 -4.002 1.00 96.44 507 ASN A CA 1
ATOM 3965 C C . ASN A 1 507 ? -19.226 -2.219 -3.655 1.00 96.44 507 ASN A C 1
ATOM 3967 O O . ASN A 1 507 ? -19.444 -1.035 -3.391 1.00 96.44 507 ASN A O 1
ATOM 3971 N N . SER A 1 508 ? -20.201 -3.132 -3.664 1.00 97.31 508 SER A N 1
ATOM 3972 C CA . SER A 1 508 ? -21.614 -2.800 -3.441 1.00 97.31 508 SER A CA 1
ATOM 3973 C C . SER A 1 508 ? -21.893 -2.240 -2.050 1.00 97.31 508 SER A C 1
ATOM 3975 O O . SER A 1 508 ? -22.752 -1.373 -1.907 1.00 97.31 508 SER A O 1
ATOM 3977 N N . ASP A 1 509 ? -21.182 -2.724 -1.035 1.00 97.44 509 ASP A N 1
ATOM 3978 C CA . ASP A 1 509 ? -21.387 -2.314 0.352 1.00 97.44 509 ASP A CA 1
ATOM 3979 C C . ASP A 1 509 ? -20.861 -0.896 0.578 1.00 97.44 509 ASP A C 1
ATOM 3981 O O . ASP A 1 509 ? -21.568 -0.047 1.123 1.00 97.44 509 ASP A O 1
ATOM 3985 N N . PHE A 1 510 ? -19.663 -0.589 0.075 1.00 98.50 510 PHE A N 1
ATOM 3986 C CA . PHE A 1 510 ? -19.136 0.769 0.167 1.00 98.50 510 PHE A CA 1
ATOM 3987 C C . PHE A 1 510 ? -19.934 1.754 -0.701 1.00 98.50 510 PHE A C 1
ATOM 3989 O O . PHE A 1 510 ? -20.225 2.867 -0.265 1.00 98.50 510 PHE A O 1
ATOM 3996 N N . TRP A 1 511 ? -20.395 1.317 -1.881 1.00 98.69 511 TRP A N 1
ATOM 3997 C CA . TRP A 1 511 ? -21.335 2.083 -2.704 1.00 98.69 511 TRP A CA 1
ATOM 3998 C C . TRP A 1 511 ? -22.633 2.396 -1.940 1.00 98.69 511 TRP A C 1
ATOM 4000 O O . TRP A 1 511 ? -23.095 3.536 -1.970 1.00 98.69 511 TRP A O 1
ATOM 4010 N N . ARG A 1 512 ? -23.208 1.429 -1.201 1.00 98.56 512 ARG A N 1
ATOM 4011 C CA . ARG A 1 512 ? -24.417 1.646 -0.380 1.00 98.56 512 ARG A CA 1
ATOM 4012 C C . ARG A 1 512 ? -24.191 2.692 0.706 1.00 98.56 512 ARG A C 1
ATOM 4014 O O . ARG A 1 512 ? -25.049 3.556 0.869 1.00 98.56 512 ARG A O 1
ATOM 4021 N N . LEU A 1 513 ? -23.052 2.647 1.398 1.00 98.81 513 LEU A N 1
ATOM 4022 C CA . LEU A 1 513 ? -22.710 3.632 2.428 1.00 98.81 513 LEU A CA 1
ATOM 4023 C C . LEU A 1 513 ? -22.621 5.051 1.852 1.00 98.81 513 LEU A C 1
ATOM 4025 O O . LEU A 1 513 ? -23.257 5.972 2.365 1.00 98.81 513 LEU A O 1
ATOM 4029 N N . ILE A 1 514 ? -21.870 5.231 0.760 1.00 98.81 514 ILE A N 1
ATOM 4030 C CA . ILE A 1 514 ? -21.726 6.545 0.118 1.00 98.81 514 ILE A CA 1
ATOM 4031 C C . ILE A 1 514 ? -23.081 7.015 -0.441 1.00 98.81 514 ILE A C 1
ATOM 4033 O O . ILE A 1 514 ? -23.425 8.189 -0.324 1.00 98.81 514 ILE A O 1
ATOM 4037 N N . SER A 1 515 ? -23.895 6.108 -0.990 1.00 98.81 515 SER A N 1
ATOM 4038 C CA . SER A 1 515 ? -25.249 6.412 -1.469 1.00 98.81 515 SER A CA 1
ATOM 4039 C C . SER A 1 515 ? -26.180 6.869 -0.339 1.00 98.81 515 SER A C 1
ATOM 4041 O O . SER A 1 515 ? -26.891 7.863 -0.494 1.00 98.81 515 SER A O 1
ATOM 4043 N N . ALA A 1 516 ? -26.150 6.207 0.821 1.00 98.75 516 ALA A N 1
ATOM 4044 C CA . ALA A 1 516 ? -26.895 6.630 2.008 1.00 98.75 516 ALA A CA 1
ATOM 4045 C C . ALA A 1 516 ? -26.442 8.021 2.485 1.00 98.75 516 ALA A C 1
ATOM 4047 O O . ALA A 1 516 ? -27.270 8.900 2.731 1.00 98.75 516 ALA A O 1
ATOM 4048 N N . PHE A 1 517 ? -25.130 8.275 2.511 1.00 98.81 517 PHE A N 1
ATOM 4049 C CA . PHE A 1 517 ? -24.582 9.593 2.836 1.00 98.81 517 PHE A CA 1
ATOM 4050 C C . PHE A 1 517 ? -25.027 10.673 1.837 1.00 98.81 517 PHE A C 1
ATOM 4052 O O . PHE A 1 517 ? -25.459 11.753 2.253 1.00 98.81 517 PHE A O 1
ATOM 4059 N N . LYS A 1 518 ? -25.029 10.367 0.531 1.00 98.75 518 LYS A N 1
ATOM 4060 C CA . LYS A 1 518 ? -25.533 11.255 -0.528 1.00 98.75 518 LYS A CA 1
ATOM 4061 C C . LYS A 1 518 ? -26.989 11.641 -0.299 1.00 98.75 518 LYS A C 1
ATOM 4063 O O . LYS A 1 518 ? -27.318 12.819 -0.398 1.00 98.75 518 LYS A O 1
ATOM 4068 N N . LYS A 1 519 ? -27.864 10.685 0.030 1.00 98.62 519 LYS A N 1
ATOM 4069 C CA . LYS A 1 519 ? -29.288 10.968 0.292 1.00 98.62 519 LYS A CA 1
ATOM 4070 C C . LYS A 1 519 ? -29.480 11.958 1.443 1.00 98.62 519 LYS A C 1
ATOM 4072 O O . LYS A 1 519 ? -30.384 12.782 1.385 1.00 98.62 519 LYS A O 1
ATOM 4077 N N . LYS A 1 520 ? -28.632 11.876 2.471 1.00 98.25 520 LYS A N 1
ATOM 4078 C CA . LYS A 1 520 ? -28.717 12.711 3.678 1.00 98.25 520 LYS A CA 1
ATOM 4079 C C . LYS A 1 520 ? -28.099 14.097 3.494 1.00 98.25 520 LYS A C 1
ATOM 4081 O O . LYS A 1 520 ? -28.545 15.054 4.116 1.00 98.25 520 LYS A O 1
ATOM 4086 N N . THR A 1 521 ? -27.060 14.208 2.669 1.00 98.19 521 THR A N 1
ATOM 4087 C CA . THR A 1 521 ? -26.208 15.409 2.613 1.00 98.19 521 THR A CA 1
ATOM 4088 C C . THR A 1 521 ? -26.174 16.115 1.263 1.00 98.19 521 THR A C 1
ATOM 4090 O O . THR A 1 521 ? -25.672 17.234 1.182 1.00 98.19 521 THR A O 1
ATOM 4093 N N . GLY A 1 522 ? -26.650 15.461 0.202 1.00 98.19 522 GLY A N 1
ATOM 4094 C CA . GLY A 1 522 ? -26.454 15.872 -1.188 1.00 98.19 522 GLY A CA 1
ATOM 4095 C C . GLY A 1 522 ? -25.053 15.580 -1.744 1.00 98.19 522 GLY A C 1
ATOM 4096 O O . GLY A 1 522 ? -24.851 15.717 -2.947 1.00 98.19 522 GLY A O 1
ATOM 4097 N N . CYS A 1 523 ? -24.097 15.152 -0.912 1.00 98.31 523 CYS A N 1
ATOM 4098 C CA . CYS A 1 523 ? -22.700 14.943 -1.287 1.00 98.31 523 CYS A CA 1
ATOM 4099 C C . CYS A 1 523 ? -22.418 13.443 -1.527 1.00 98.31 523 CYS A C 1
ATOM 4101 O O . CYS A 1 523 ? -22.540 12.650 -0.596 1.00 98.31 523 CYS A O 1
ATOM 4103 N N . PRO A 1 524 ? -22.026 13.014 -2.742 1.00 98.50 524 PRO A N 1
ATOM 4104 C CA . PRO A 1 524 ? -21.733 11.618 -3.080 1.00 98.50 524 PRO A CA 1
ATOM 4105 C C . PRO A 1 524 ? -20.275 11.233 -2.793 1.00 98.50 524 PRO A C 1
ATOM 4107 O O . PRO A 1 524 ? -19.714 10.376 -3.475 1.00 98.50 524 PRO A O 1
ATOM 4110 N N . VAL A 1 525 ? -19.641 11.904 -1.829 1.00 98.69 525 VAL A N 1
ATOM 4111 C CA . VAL A 1 525 ? -18.226 11.738 -1.493 1.00 98.69 525 VAL A CA 1
ATOM 4112 C C . VAL A 1 525 ? -18.097 11.426 -0.009 1.00 98.69 525 VAL A C 1
ATOM 4114 O O . VAL A 1 525 ? -18.749 12.056 0.817 1.00 98.69 525 VAL A O 1
ATOM 4117 N N . LEU A 1 526 ? -17.213 10.494 0.335 1.00 98.44 526 LEU A N 1
ATOM 4118 C CA . LEU A 1 526 ? -16.728 10.289 1.696 1.00 98.44 526 LEU A CA 1
ATOM 4119 C C . LEU A 1 526 ? -15.231 10.563 1.769 1.00 98.44 526 LEU A C 1
ATOM 4121 O O . LEU A 1 526 ? -14.483 10.273 0.835 1.00 98.44 526 LEU A O 1
ATOM 4125 N N . LEU A 1 527 ? -14.775 11.083 2.904 1.00 97.56 527 LEU A N 1
ATOM 4126 C CA . LEU A 1 527 ? -13.362 11.038 3.246 1.00 97.56 527 LEU A CA 1
ATOM 4127 C C . LEU A 1 527 ? -13.011 9.594 3.606 1.00 97.56 527 LEU A C 1
ATOM 4129 O O . LEU A 1 527 ? -13.642 9.015 4.488 1.00 97.56 527 LEU A O 1
ATOM 4133 N N . ASN A 1 528 ? -11.996 9.036 2.951 1.00 97.56 528 ASN A N 1
ATOM 4134 C CA . ASN A 1 528 ? -11.488 7.694 3.208 1.00 97.56 528 ASN A CA 1
ATOM 4135 C C . ASN A 1 528 ? -9.979 7.734 3.527 1.00 97.56 528 ASN A C 1
ATOM 4137 O O . ASN A 1 528 ? -9.169 8.344 2.819 1.00 97.56 528 ASN A O 1
ATOM 4141 N N . THR A 1 529 ? -9.588 7.080 4.620 1.00 95.12 529 THR A N 1
ATOM 4142 C CA . THR A 1 529 ? -8.192 6.852 4.996 1.00 95.12 529 THR A CA 1
ATOM 4143 C C . THR A 1 529 ? -8.010 5.461 5.593 1.00 95.12 529 THR A C 1
ATOM 4145 O O . THR A 1 529 ? -8.972 4.815 5.992 1.00 95.12 529 THR A O 1
ATOM 4148 N N . SER A 1 530 ? -6.768 4.984 5.676 1.00 94.94 530 SER A N 1
ATOM 4149 C CA . SER A 1 530 ? -6.473 3.648 6.203 1.00 94.94 530 SER A CA 1
ATOM 4150 C C . SER A 1 530 ? -6.997 3.455 7.623 1.00 94.94 530 SER A C 1
ATOM 4152 O O . SER A 1 530 ? -6.878 4.364 8.439 1.00 94.94 530 SER A O 1
ATOM 4154 N N . PHE A 1 531 ? -7.538 2.291 7.968 1.00 96.94 531 PHE A N 1
ATOM 4155 C CA . PHE A 1 531 ? -7.890 1.997 9.357 1.00 96.94 531 PHE A CA 1
ATOM 4156 C C . PHE A 1 531 ? -6.658 1.492 10.106 1.00 96.94 531 PHE A C 1
ATOM 4158 O O . PHE A 1 531 ? -6.337 0.314 10.078 1.00 96.94 531 PHE A O 1
ATOM 4165 N N . ASN A 1 532 ? -5.928 2.429 10.711 1.00 93.88 532 ASN A N 1
ATOM 4166 C CA . ASN A 1 532 ? -4.779 2.209 11.594 1.00 93.88 532 ASN A CA 1
ATOM 4167 C C . ASN A 1 532 ? -4.384 3.514 12.300 1.00 93.88 532 ASN A C 1
ATOM 4169 O O . ASN A 1 532 ? -4.791 4.605 11.884 1.00 93.88 532 ASN A O 1
ATOM 4173 N N . ASN A 1 533 ? -3.531 3.418 13.316 1.00 89.00 533 ASN A N 1
ATOM 4174 C CA . ASN A 1 533 ? -2.761 4.557 13.814 1.00 89.00 533 ASN A CA 1
ATOM 4175 C C . ASN A 1 533 ? -1.342 4.561 13.199 1.00 89.00 533 ASN A C 1
ATOM 4177 O O . ASN A 1 533 ? -1.036 3.784 12.295 1.00 89.00 533 ASN A O 1
ATOM 4181 N N . ARG A 1 534 ? -0.455 5.450 13.661 1.00 85.44 534 ARG A N 1
ATOM 4182 C CA . ARG A 1 534 ? 0.922 5.547 13.136 1.00 85.44 534 ARG A CA 1
ATOM 4183 C C . ARG A 1 534 ? 1.839 4.371 13.498 1.00 85.44 534 ARG A C 1
ATOM 4185 O O . ARG A 1 534 ? 2.928 4.284 12.938 1.00 85.44 534 ARG A O 1
ATOM 4192 N N . TYR A 1 535 ? 1.436 3.523 14.442 1.00 87.62 535 TYR A N 1
ATOM 4193 C CA . TYR A 1 535 ? 2.247 2.452 15.017 1.00 87.62 535 TYR A CA 1
ATOM 4194 C C . TYR A 1 535 ? 1.962 1.087 14.385 1.00 87.62 535 TYR A C 1
ATOM 4196 O O . TYR A 1 535 ? 2.702 0.147 14.649 1.00 87.62 535 TYR A O 1
ATOM 4204 N N . GLU A 1 536 ? 0.943 0.935 13.545 1.00 89.88 536 GLU A N 1
ATOM 4205 C CA . GLU A 1 536 ? 0.561 -0.381 13.026 1.00 89.88 536 GLU A CA 1
ATOM 4206 C C . GLU A 1 536 ? 0.192 -0.363 11.533 1.00 89.88 536 GLU A C 1
ATOM 4208 O O . GLU A 1 536 ? -0.124 0.698 10.975 1.00 89.88 536 GLU A O 1
ATOM 4213 N N . PRO A 1 537 ? 0.241 -1.526 10.863 1.00 93.69 537 PRO A N 1
ATOM 4214 C CA . PRO A 1 537 ? -0.319 -1.686 9.523 1.00 93.69 537 PRO A CA 1
ATOM 4215 C C . PRO A 1 537 ? -1.850 -1.557 9.539 1.00 93.69 537 PRO A C 1
ATOM 4217 O O . PRO A 1 537 ? -2.463 -1.466 10.597 1.00 93.69 537 PRO A O 1
ATOM 4220 N N . ILE A 1 538 ? -2.501 -1.530 8.374 1.00 97.00 538 ILE A N 1
ATOM 4221 C CA . ILE A 1 538 ? -3.975 -1.516 8.302 1.00 97.00 538 ILE A CA 1
ATOM 4222 C C . ILE A 1 538 ? -4.538 -2.703 9.105 1.00 97.00 538 ILE A C 1
ATOM 4224 O O . ILE A 1 538 ? -3.953 -3.789 9.087 1.00 97.00 538 ILE A O 1
ATOM 4228 N N . VAL A 1 539 ? -5.606 -2.482 9.873 1.00 96.94 539 VAL A N 1
ATOM 4229 C CA . VAL A 1 539 ? -6.305 -3.551 10.609 1.00 96.94 539 VAL A CA 1
ATOM 4230 C C . VAL A 1 539 ? -6.789 -4.625 9.639 1.00 96.94 539 VAL A C 1
ATOM 4232 O O . VAL A 1 539 ? -7.246 -4.285 8.545 1.00 96.94 539 VAL A O 1
ATOM 4235 N N . ASP A 1 540 ? -6.691 -5.897 10.018 1.00 95.88 540 ASP A N 1
ATOM 4236 C CA . ASP A 1 540 ? -7.145 -6.995 9.158 1.00 95.88 540 ASP A CA 1
ATOM 4237 C C . ASP A 1 540 ? -8.334 -7.755 9.756 1.00 95.88 540 ASP A C 1
ATOM 4239 O O . ASP A 1 540 ? -9.362 -7.900 9.081 1.00 95.88 540 ASP A O 1
ATOM 4243 N N . ASP A 1 541 ? -8.245 -8.143 11.029 1.00 95.81 541 ASP A N 1
ATOM 4244 C CA . ASP A 1 541 ? -9.292 -8.867 11.753 1.00 95.81 541 ASP A CA 1
ATOM 4245 C C . ASP A 1 541 ? -10.133 -7.965 12.688 1.00 95.81 541 ASP A C 1
ATOM 4247 O O . ASP A 1 541 ? -10.023 -6.732 12.699 1.00 95.81 541 ASP A O 1
ATOM 4251 N N . VAL A 1 542 ? -11.048 -8.590 13.435 1.00 97.19 542 VAL A N 1
ATOM 4252 C CA . VAL A 1 542 ? -11.947 -7.909 14.382 1.00 97.19 542 VAL A CA 1
ATOM 4253 C C . VAL A 1 542 ? -11.162 -7.363 15.579 1.00 97.19 542 VAL A C 1
ATOM 4255 O O . VAL A 1 542 ? -11.369 -6.208 15.965 1.00 97.19 542 VAL A O 1
ATOM 4258 N N . ALA A 1 543 ? -10.215 -8.138 16.109 1.00 95.06 543 ALA A N 1
ATOM 4259 C CA . ALA A 1 543 ? -9.396 -7.764 17.256 1.00 95.06 543 ALA A CA 1
ATOM 4260 C C . ALA A 1 543 ? -8.538 -6.525 16.962 1.00 95.06 543 ALA A C 1
ATOM 4262 O O . ALA A 1 543 ? -8.443 -5.613 17.789 1.00 95.06 543 ALA A O 1
ATOM 4263 N N . ASP A 1 544 ? -7.955 -6.447 15.766 1.00 95.94 544 ASP A N 1
ATOM 4264 C CA . ASP A 1 544 ? -7.213 -5.294 15.273 1.00 95.94 544 ASP A CA 1
ATOM 4265 C C . ASP A 1 544 ? -8.101 -4.042 15.199 1.00 95.94 544 ASP A C 1
ATOM 4267 O O . ASP A 1 544 ? -7.689 -2.951 15.621 1.00 95.94 544 ASP A O 1
ATOM 4271 N N . ALA A 1 545 ? -9.326 -4.187 14.678 1.00 97.56 545 ALA A N 1
ATOM 4272 C CA . ALA A 1 545 ? -10.292 -3.098 14.560 1.00 97.56 545 ALA A CA 1
ATOM 4273 C C . ALA A 1 545 ? -10.733 -2.580 15.939 1.00 97.56 545 ALA A C 1
ATOM 4275 O O . ALA A 1 545 ? -10.714 -1.366 16.165 1.00 97.56 545 ALA A O 1
ATOM 4276 N N . ILE A 1 546 ? -11.041 -3.479 16.883 1.00 96.75 546 ILE A N 1
ATOM 4277 C CA . ILE A 1 546 ? -11.397 -3.130 18.266 1.00 96.75 546 ILE A CA 1
ATOM 4278 C C . ILE A 1 546 ? -10.219 -2.463 18.980 1.00 96.75 546 ILE A C 1
ATOM 4280 O O . ILE A 1 546 ? -10.374 -1.378 19.544 1.00 96.75 546 ILE A O 1
ATOM 4284 N N . ARG A 1 547 ? -9.016 -3.048 18.908 1.00 94.56 547 ARG A N 1
ATOM 4285 C CA . ARG A 1 547 ? -7.798 -2.465 19.493 1.00 94.56 547 ARG A CA 1
ATOM 4286 C C . ARG A 1 547 ? -7.574 -1.047 18.984 1.00 94.56 547 ARG A C 1
ATOM 4288 O O . ARG A 1 547 ? -7.290 -0.136 19.767 1.00 94.56 547 ARG A O 1
ATOM 4295 N N . THR A 1 548 ? -7.693 -0.837 17.675 1.00 95.44 548 THR A N 1
ATOM 4296 C CA . THR A 1 548 ? -7.513 0.491 17.078 1.00 95.44 548 THR A CA 1
ATOM 4297 C C . THR A 1 548 ? -8.600 1.453 17.535 1.00 95.44 548 THR A C 1
ATOM 4299 O O . THR A 1 548 ? -8.284 2.576 17.923 1.00 95.44 548 THR A O 1
ATOM 4302 N N . TYR A 1 549 ? -9.857 1.017 17.559 1.00 95.69 549 TYR A N 1
ATOM 4303 C CA . TYR A 1 549 ? -10.983 1.814 18.038 1.00 95.69 549 TYR A CA 1
ATOM 4304 C C . TYR A 1 549 ? -10.814 2.279 19.490 1.00 95.69 549 TYR A C 1
ATOM 4306 O O . TYR A 1 549 ? -10.939 3.470 19.782 1.00 95.69 549 TYR A O 1
ATOM 4314 N N . LEU A 1 550 ? -10.464 1.361 20.392 1.00 94.56 550 LEU A N 1
ATOM 4315 C CA . LEU A 1 550 ? -10.307 1.636 21.820 1.00 94.56 550 LEU A CA 1
ATOM 4316 C C . LEU A 1 550 ? -9.099 2.523 22.142 1.00 94.56 550 LEU A C 1
ATOM 4318 O O . LEU A 1 550 ? -9.126 3.260 23.124 1.00 94.56 550 LEU A O 1
ATOM 4322 N N . THR A 1 551 ? -8.052 2.488 21.315 1.00 92.56 551 THR A N 1
ATOM 4323 C CA . THR A 1 551 ? -6.800 3.235 21.554 1.00 92.56 551 THR A CA 1
ATOM 4324 C C . THR A 1 551 ? -6.676 4.536 20.754 1.00 92.56 551 THR A C 1
ATOM 4326 O O . THR A 1 551 ? -5.624 5.178 20.779 1.00 92.56 551 THR A O 1
ATOM 4329 N N . THR A 1 552 ? -7.726 4.939 20.038 1.00 92.00 552 THR A N 1
ATOM 4330 C CA . THR A 1 552 ? -7.786 6.182 19.246 1.00 92.00 552 THR A CA 1
ATOM 4331 C C . THR A 1 552 ? -9.069 6.942 19.552 1.00 92.00 552 THR A C 1
ATOM 4333 O O . THR A 1 552 ? -9.968 6.385 20.169 1.00 92.00 552 THR A O 1
ATOM 4336 N N . ASP A 1 553 ? -9.210 8.181 19.088 1.00 91.00 553 ASP A N 1
ATOM 4337 C CA . ASP A 1 553 ? -10.410 8.997 19.330 1.00 91.00 553 ASP A CA 1
ATOM 4338 C C . ASP A 1 553 ? -11.499 8.796 18.255 1.00 91.00 553 ASP A C 1
ATOM 4340 O O . ASP A 1 553 ? -12.231 9.719 17.901 1.00 91.00 553 ASP A O 1
ATOM 4344 N N . LEU A 1 554 ? -11.606 7.581 17.703 1.00 94.00 554 LEU A N 1
ATOM 4345 C CA . LEU A 1 554 ? -12.732 7.206 16.847 1.00 94.00 554 LEU A CA 1
ATOM 4346 C C . LEU A 1 554 ? -14.046 7.291 17.632 1.00 94.00 554 LEU A C 1
ATOM 4348 O O . LEU A 1 554 ? -14.122 6.835 18.779 1.00 94.00 554 LEU A O 1
ATOM 4352 N N . ASP A 1 555 ? -15.076 7.848 16.992 1.00 94.38 555 ASP A N 1
ATOM 4353 C CA . ASP A 1 555 ? -16.391 8.042 17.602 1.00 94.38 555 ASP A CA 1
ATOM 4354 C C . ASP A 1 555 ? -17.181 6.726 17.635 1.00 94.38 555 ASP A C 1
ATOM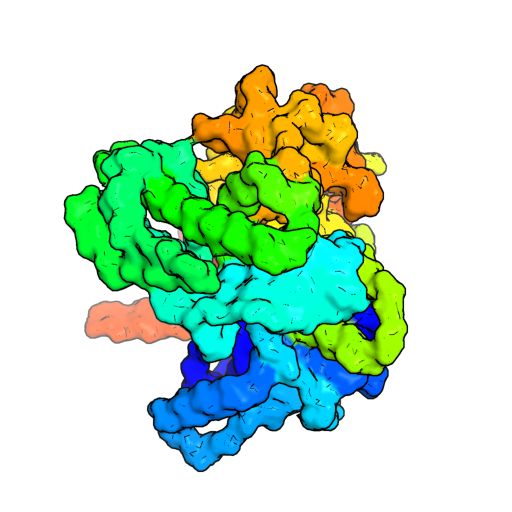 4356 O O . ASP A 1 555 ? -17.802 6.388 18.638 1.00 94.38 555 ASP A O 1
ATOM 4360 N N . CYS A 1 556 ? -17.127 5.952 16.550 1.00 95.44 556 CYS A N 1
ATOM 4361 C CA . CYS A 1 556 ? -17.895 4.720 16.394 1.00 95.44 556 CYS A CA 1
ATOM 4362 C C . CYS A 1 556 ? -17.094 3.656 15.634 1.00 95.44 556 CYS A C 1
ATOM 4364 O O . CYS A 1 556 ? -16.250 3.981 14.793 1.00 95.44 556 CYS A O 1
ATOM 4366 N N . LEU A 1 557 ? -17.369 2.388 15.931 1.00 98.00 557 LEU A N 1
ATOM 4367 C CA . LEU A 1 557 ? -16.825 1.231 15.234 1.00 98.00 557 LEU A CA 1
ATOM 4368 C C . LEU A 1 557 ? -17.952 0.476 14.523 1.00 98.00 557 LEU A C 1
ATOM 4370 O O . LEU A 1 557 ? -18.935 0.100 15.148 1.00 98.00 557 LEU A O 1
ATOM 4374 N N . CYS A 1 558 ? -17.791 0.230 13.228 1.00 98.44 558 CYS A N 1
ATOM 4375 C CA . CYS A 1 558 ? -18.671 -0.599 12.411 1.00 98.44 558 CYS A CA 1
ATOM 4376 C C . CYS A 1 558 ? -17.871 -1.800 11.893 1.00 98.44 558 CYS A C 1
ATOM 4378 O O . CYS A 1 558 ? -16.933 -1.617 11.112 1.00 98.44 558 CYS A O 1
ATOM 4380 N N . VAL A 1 559 ? -18.228 -3.015 12.318 1.00 98.12 559 VAL A N 1
ATOM 4381 C CA . VAL A 1 559 ? -17.589 -4.266 11.872 1.00 98.12 559 VAL A CA 1
ATOM 4382 C C . VAL A 1 559 ? -18.668 -5.245 11.423 1.00 98.12 559 VAL A C 1
ATOM 4384 O O . VAL A 1 559 ? -19.510 -5.665 12.216 1.00 98.12 559 VAL A O 1
ATOM 4387 N N . GLY A 1 560 ? -18.665 -5.601 10.137 1.00 96.56 560 GLY A N 1
ATOM 4388 C CA . GLY A 1 560 ? -19.790 -6.335 9.551 1.00 96.56 560 GLY A CA 1
ATOM 4389 C C . GLY A 1 560 ? -21.079 -5.516 9.667 1.00 96.56 560 GLY A C 1
ATOM 4390 O O . GLY A 1 560 ? -21.094 -4.350 9.273 1.00 96.56 560 GLY A O 1
ATOM 4391 N N . ASP A 1 561 ? -22.135 -6.117 10.209 1.00 96.31 561 ASP A N 1
ATOM 4392 C CA . ASP A 1 561 ? -23.413 -5.449 10.505 1.00 96.31 561 ASP A CA 1
ATOM 4393 C C . ASP A 1 561 ? -23.539 -5.004 11.975 1.00 96.31 561 ASP A C 1
ATOM 4395 O O . ASP A 1 561 ? -24.620 -4.631 12.417 1.00 96.31 561 ASP A O 1
ATOM 4399 N N . ASN A 1 562 ? -22.441 -5.022 12.738 1.00 97.56 562 ASN A N 1
ATOM 4400 C CA . ASN A 1 562 ? -22.428 -4.581 14.130 1.00 97.56 562 ASN A CA 1
ATOM 4401 C C . ASN A 1 562 ? -21.869 -3.161 14.246 1.00 97.56 562 ASN A C 1
ATOM 4403 O O . ASN A 1 562 ? -20.778 -2.869 13.746 1.00 97.56 562 ASN A O 1
ATOM 4407 N N . MET A 1 563 ? -22.595 -2.302 14.960 1.00 97.75 563 MET A N 1
ATOM 4408 C CA . MET A 1 563 ? -22.141 -0.975 15.367 1.00 97.75 563 MET A CA 1
ATOM 4409 C C . MET A 1 563 ? -21.822 -0.977 16.861 1.00 97.75 563 MET A C 1
ATOM 4411 O O . MET A 1 563 ? -22.570 -1.547 17.652 1.00 97.75 563 MET A O 1
ATOM 4415 N N . ALA A 1 564 ? -20.740 -0.312 17.258 1.00 96.75 564 ALA A N 1
ATOM 4416 C CA . ALA A 1 564 ? -20.368 -0.147 18.654 1.00 96.75 564 ALA A CA 1
ATOM 4417 C C . ALA A 1 564 ? -19.924 1.285 18.975 1.00 96.75 564 ALA A C 1
ATOM 4419 O O . ALA A 1 564 ? -19.323 1.980 18.147 1.00 96.75 564 ALA A O 1
ATOM 4420 N N . GLU A 1 565 ? -20.202 1.695 20.209 1.00 95.25 565 GLU A N 1
ATOM 4421 C CA . GLU A 1 565 ? -19.770 2.961 20.802 1.00 95.25 565 GLU A CA 1
ATOM 4422 C C . GLU A 1 565 ? -19.043 2.710 22.130 1.00 95.25 565 GLU A C 1
ATOM 4424 O O . GLU A 1 565 ? -19.327 1.740 22.833 1.00 95.25 565 GLU A O 1
ATOM 4429 N N . LYS A 1 566 ? -18.091 3.580 22.482 1.00 93.00 566 LYS A N 1
ATOM 4430 C CA . LYS A 1 566 ? -17.417 3.550 23.788 1.00 93.00 566 LYS A CA 1
ATOM 4431 C C . LYS A 1 566 ? -18.410 3.921 24.879 1.00 93.00 566 LYS A C 1
ATOM 4433 O O . LYS A 1 566 ? -19.034 4.978 24.801 1.00 93.00 566 LYS A O 1
ATOM 4438 N N . SER A 1 567 ? -18.514 3.086 25.906 1.00 87.25 567 SER A N 1
ATOM 4439 C CA . SER A 1 567 ? -19.448 3.316 27.015 1.00 87.25 567 SER A CA 1
ATOM 4440 C C . SER A 1 567 ? -18.788 4.060 28.177 1.00 87.25 567 SER A C 1
ATOM 4442 O O . SER A 1 567 ? -19.400 4.943 28.773 1.00 87.25 567 SER A O 1
ATOM 4444 N N . VAL A 1 568 ? -17.528 3.736 28.480 1.00 84.50 568 VAL A N 1
ATOM 4445 C CA . VAL A 1 568 ? -16.711 4.409 29.501 1.00 84.50 568 VAL A CA 1
ATOM 4446 C C . VAL A 1 568 ? -15.276 4.586 29.011 1.00 84.50 568 VAL A C 1
ATOM 4448 O O . VAL A 1 568 ? -14.871 4.050 27.978 1.00 84.50 568 VAL A O 1
ATOM 4451 N N . ASP A 1 569 ? -14.483 5.338 29.769 1.00 83.75 569 ASP A N 1
ATOM 4452 C CA . ASP A 1 569 ? -13.050 5.438 29.524 1.00 83.75 569 ASP A CA 1
ATOM 4453 C C . ASP A 1 569 ? -12.367 4.087 29.767 1.00 83.75 569 ASP A C 1
ATOM 4455 O O . ASP A 1 569 ? -12.288 3.615 30.906 1.00 83.75 569 ASP A O 1
ATOM 4459 N N . ILE A 1 570 ? -11.834 3.485 28.701 1.00 85.25 570 ILE A N 1
ATOM 4460 C CA . ILE A 1 570 ? -11.191 2.167 28.741 1.00 85.25 570 ILE A CA 1
ATOM 4461 C C . ILE A 1 570 ? -10.033 2.105 29.747 1.00 85.25 570 ILE A C 1
ATOM 4463 O O . ILE A 1 570 ? -9.761 1.042 30.296 1.00 85.25 570 ILE A O 1
ATOM 4467 N N . ARG A 1 571 ? -9.391 3.241 30.065 1.00 84.69 571 ARG A N 1
ATOM 4468 C CA . ARG A 1 571 ? -8.305 3.323 31.058 1.00 84.69 571 ARG A CA 1
ATOM 4469 C C . ARG A 1 571 ? -8.739 2.871 32.450 1.00 84.69 571 ARG A C 1
ATOM 4471 O O . ARG A 1 571 ? -7.940 2.289 33.175 1.00 84.69 571 ARG A O 1
ATOM 4478 N N . SER A 1 572 ? -10.012 3.078 32.788 1.00 84.88 572 SER A N 1
ATOM 4479 C CA . SER A 1 572 ? -10.595 2.628 34.058 1.00 84.88 572 SER A CA 1
ATOM 4480 C C . SER A 1 572 ? -10.816 1.114 34.126 1.00 84.88 572 SER A C 1
ATOM 4482 O O . SER A 1 572 ? -10.959 0.567 35.216 1.00 84.88 572 SER A O 1
ATOM 4484 N N . LEU A 1 573 ? -10.808 0.432 32.975 1.00 87.00 573 LEU A N 1
ATOM 4485 C CA . LEU A 1 573 ? -11.077 -1.000 32.856 1.00 87.00 573 LEU A CA 1
ATOM 4486 C C . LEU A 1 573 ? -9.822 -1.827 32.577 1.00 87.00 573 LEU A C 1
ATOM 4488 O O . LEU A 1 573 ? -9.844 -3.029 32.786 1.00 87.00 573 LEU A O 1
ATOM 4492 N N . ILE A 1 574 ? -8.705 -1.217 32.166 1.00 86.25 574 ILE A N 1
ATOM 4493 C CA . ILE A 1 574 ? -7.465 -1.947 31.833 1.00 86.25 574 ILE A CA 1
ATOM 4494 C C . ILE A 1 574 ? -7.017 -2.905 32.944 1.00 86.25 574 ILE A C 1
ATOM 4496 O O . ILE A 1 574 ? -6.509 -3.983 32.646 1.00 86.25 574 ILE A O 1
ATOM 4500 N N . GLY A 1 575 ? -7.239 -2.546 34.212 1.00 85.12 575 GLY A N 1
ATOM 4501 C CA . GLY A 1 575 ? -6.904 -3.394 35.357 1.00 85.12 575 GLY A CA 1
ATOM 4502 C C . GLY A 1 575 ? -7.641 -4.741 35.404 1.00 85.12 575 GLY A C 1
ATOM 4503 O O . GLY A 1 575 ? -7.170 -5.649 36.083 1.00 85.12 575 GLY A O 1
ATOM 4504 N N . THR A 1 576 ? -8.765 -4.887 34.694 1.00 87.19 576 THR A N 1
ATOM 4505 C CA . THR A 1 576 ? -9.577 -6.118 34.641 1.00 87.19 576 THR A CA 1
ATOM 4506 C C . THR A 1 576 ? -9.260 -6.992 33.427 1.00 87.19 576 THR A C 1
ATOM 4508 O O . THR A 1 576 ? -9.833 -8.069 33.272 1.00 87.19 576 THR A O 1
ATOM 4511 N N . TYR A 1 577 ? -8.360 -6.540 32.556 1.00 90.81 577 TYR A N 1
ATOM 4512 C CA . TYR A 1 577 ? -7.967 -7.255 31.348 1.00 90.81 577 TYR A CA 1
ATOM 4513 C C . TYR A 1 577 ? -6.669 -8.031 31.546 1.00 90.81 577 TYR A C 1
ATOM 4515 O O . TYR A 1 577 ? -6.021 -7.956 32.592 1.00 90.81 577 TYR A O 1
ATOM 4523 N N . SER A 1 578 ? -6.289 -8.777 30.514 1.00 91.31 578 SER A N 1
ATOM 4524 C CA . SER A 1 578 ? -4.987 -9.418 30.408 1.00 91.31 578 SER A CA 1
ATOM 4525 C C . SER A 1 578 ? -4.113 -8.666 29.413 1.00 91.31 578 SER A C 1
ATOM 4527 O O . SER A 1 578 ? -4.610 -8.152 28.406 1.00 91.31 578 SER A O 1
ATOM 4529 N N . LEU A 1 579 ? -2.806 -8.622 29.664 1.00 93.12 579 LEU A N 1
ATOM 4530 C CA . LEU A 1 579 ? -1.826 -8.070 28.736 1.00 93.12 579 LEU A CA 1
ATOM 4531 C C . LEU A 1 579 ? -0.702 -9.066 28.446 1.00 93.12 579 LEU A C 1
ATOM 4533 O O . LEU A 1 579 ? -0.379 -9.900 29.289 1.00 93.12 579 LEU A O 1
ATOM 4537 N N . LYS A 1 580 ? -0.099 -8.945 27.263 1.00 91.69 580 LYS A N 1
ATOM 4538 C CA . LYS A 1 580 ? 1.171 -9.586 26.893 1.00 91.69 580 LYS A CA 1
ATOM 4539 C C . LYS A 1 580 ? 2.080 -8.594 26.177 1.00 91.69 580 LYS A C 1
ATOM 4541 O O . LYS A 1 580 ? 1.608 -7.573 25.669 1.00 91.69 580 LYS A O 1
ATOM 4546 N N . LEU A 1 581 ? 3.371 -8.897 26.088 1.00 90.25 581 LEU A N 1
ATOM 4547 C CA . LEU A 1 581 ? 4.253 -8.177 25.177 1.00 90.25 581 LEU A CA 1
ATOM 4548 C C . LEU A 1 581 ? 3.824 -8.477 23.734 1.00 90.25 581 LEU A C 1
ATOM 4550 O O . LEU A 1 581 ? 3.475 -9.611 23.412 1.00 90.25 581 LEU A O 1
ATOM 4554 N N . SER A 1 582 ? 3.812 -7.461 22.873 1.00 87.94 582 SER A N 1
ATOM 4555 C CA . SER A 1 582 ? 3.490 -7.687 21.464 1.00 87.94 582 SER A CA 1
ATOM 4556 C C . SER A 1 582 ? 4.564 -8.560 20.819 1.00 87.94 582 SER A C 1
ATOM 4558 O O . SER A 1 582 ? 5.747 -8.386 21.103 1.00 87.94 582 SER A O 1
ATOM 4560 N N . ASP A 1 583 ? 4.183 -9.423 19.878 1.00 80.69 583 ASP A N 1
ATOM 4561 C CA . ASP A 1 583 ? 5.116 -10.323 19.178 1.00 80.69 583 ASP A CA 1
ATOM 4562 C C . ASP A 1 583 ? 6.168 -9.550 18.342 1.00 80.69 583 ASP A C 1
ATOM 4564 O O . ASP A 1 583 ? 7.191 -10.086 17.914 1.00 80.69 583 ASP A O 1
ATOM 4568 N N . ALA A 1 584 ? 5.924 -8.256 18.112 1.00 77.88 584 ALA A N 1
ATOM 4569 C CA . ALA A 1 584 ? 6.833 -7.314 17.468 1.00 77.88 584 ALA A CA 1
ATOM 4570 C C . ALA A 1 584 ? 7.801 -6.599 18.423 1.00 77.88 584 ALA A C 1
ATOM 4572 O O . ALA A 1 584 ? 8.660 -5.840 17.955 1.00 77.88 584 ALA A O 1
ATOM 4573 N N . ALA A 1 585 ? 7.623 -6.759 19.734 1.00 85.88 585 ALA A N 1
ATOM 4574 C CA . ALA A 1 585 ? 8.313 -6.004 20.764 1.00 85.88 585 ALA A CA 1
ATOM 4575 C C . ALA A 1 585 ? 9.219 -6.896 21.622 1.00 85.88 585 ALA A C 1
ATOM 4577 O O . ALA A 1 585 ? 8.941 -8.064 21.864 1.00 85.88 585 ALA A O 1
ATOM 4578 N N . TRP A 1 586 ? 10.318 -6.321 22.099 1.00 86.56 586 TRP A N 1
ATOM 4579 C CA . TRP A 1 586 ? 11.227 -6.948 23.056 1.00 86.56 586 TRP A CA 1
ATOM 4580 C C . TRP A 1 586 ? 11.691 -5.914 24.077 1.00 86.56 586 TRP A C 1
ATOM 4582 O O . TRP A 1 586 ? 11.529 -4.707 23.879 1.00 86.56 586 TRP A O 1
ATOM 4592 N N . MET A 1 587 ? 12.259 -6.380 25.185 1.00 88.25 587 MET A N 1
ATOM 4593 C CA . MET A 1 587 ? 12.778 -5.502 26.226 1.00 88.25 587 MET A CA 1
ATOM 4594 C C . MET A 1 587 ? 14.297 -5.585 26.317 1.00 88.25 587 MET A C 1
ATOM 4596 O O . MET A 1 587 ? 14.872 -6.669 26.321 1.00 88.25 587 MET A O 1
ATOM 4600 N N . GLU A 1 588 ? 14.931 -4.425 26.445 1.00 87.19 588 GLU A N 1
ATOM 4601 C CA . GLU A 1 588 ? 16.360 -4.266 26.693 1.00 87.19 588 GLU A CA 1
ATOM 4602 C C . GLU A 1 588 ? 16.578 -3.561 28.032 1.00 87.19 588 GLU A C 1
ATOM 4604 O O . GLU A 1 588 ? 15.891 -2.591 28.367 1.00 87.19 588 GLU A O 1
ATOM 4609 N N . GLU A 1 589 ? 17.568 -4.018 28.794 1.00 81.75 589 GLU A N 1
ATOM 4610 C CA . GLU A 1 589 ? 18.065 -3.281 29.951 1.00 81.75 589 GLU A CA 1
ATOM 4611 C C . GLU A 1 589 ? 19.303 -2.485 29.567 1.00 81.75 589 GLU A C 1
ATOM 4613 O O . GLU A 1 589 ? 20.296 -3.032 29.088 1.00 81.75 589 GLU A O 1
ATOM 4618 N N . ILE A 1 590 ? 19.254 -1.181 29.816 1.00 80.88 590 ILE A N 1
ATOM 4619 C CA . ILE A 1 590 ? 20.394 -0.299 29.608 1.00 80.88 590 ILE A CA 1
ATOM 4620 C C . ILE A 1 590 ? 20.917 0.099 30.982 1.00 80.88 590 ILE A C 1
ATOM 4622 O O . ILE A 1 590 ? 20.323 0.927 31.678 1.00 80.88 590 ILE A O 1
ATOM 4626 N N . THR A 1 591 ? 22.054 -0.483 31.353 1.00 76.06 591 THR A N 1
ATOM 4627 C CA . THR A 1 591 ? 22.771 -0.148 32.584 1.00 76.06 591 THR A CA 1
ATOM 4628 C C . THR A 1 591 ? 23.844 0.886 32.276 1.00 76.06 591 THR A C 1
ATOM 4630 O O . THR A 1 591 ? 24.796 0.628 31.543 1.00 76.06 591 THR A O 1
ATOM 4633 N N . THR A 1 592 ? 23.692 2.079 32.841 1.00 73.31 592 THR A N 1
ATOM 4634 C CA . THR A 1 592 ? 24.725 3.123 32.847 1.00 73.31 592 THR A CA 1
ATOM 4635 C C . THR A 1 592 ? 25.374 3.195 34.227 1.00 73.31 592 THR A C 1
ATOM 4637 O O . THR A 1 592 ? 24.808 2.713 35.204 1.00 73.31 592 THR A O 1
ATOM 4640 N N . VAL A 1 593 ? 26.528 3.861 34.341 1.00 72.19 593 VAL A N 1
ATOM 4641 C CA . VAL A 1 593 ? 27.273 4.013 35.613 1.00 72.19 593 VAL A CA 1
ATOM 4642 C C . VAL A 1 593 ? 26.414 4.600 36.750 1.00 72.19 593 VAL A C 1
ATOM 4644 O O . VAL A 1 593 ? 26.723 4.391 37.917 1.00 72.19 593 VAL A O 1
ATOM 4647 N N . LYS A 1 594 ? 25.336 5.334 36.429 1.00 69.00 594 LYS A N 1
ATOM 4648 C CA . LYS A 1 594 ? 24.470 6.001 37.415 1.00 69.00 594 LYS A CA 1
ATOM 4649 C C . LYS A 1 594 ? 23.045 5.443 37.509 1.00 69.00 594 LYS A C 1
ATOM 4651 O O . LYS A 1 594 ? 22.409 5.663 38.531 1.00 69.00 594 LYS A O 1
ATOM 4656 N N . HIS A 1 595 ? 22.534 4.765 36.477 1.00 72.94 595 HIS A N 1
ATOM 4657 C CA . HIS A 1 595 ? 21.128 4.344 36.410 1.00 72.94 595 HIS A CA 1
ATOM 4658 C C . HIS A 1 595 ? 20.953 3.053 35.606 1.00 72.94 595 HIS A C 1
ATOM 4660 O O . HIS A 1 595 ? 21.576 2.891 34.553 1.00 72.94 595 HIS A O 1
ATOM 4666 N N . GLN A 1 596 ? 20.045 2.194 36.065 1.00 77.56 596 GLN A N 1
ATOM 4667 C CA . GLN A 1 596 ? 19.502 1.066 35.311 1.00 77.56 596 GLN A CA 1
ATOM 4668 C C . GLN A 1 596 ? 18.101 1.450 34.832 1.00 77.56 596 GLN A C 1
ATOM 4670 O O . GLN A 1 596 ? 17.279 1.894 35.633 1.00 77.56 596 GLN A O 1
ATOM 4675 N N . ARG A 1 597 ? 17.840 1.299 33.534 1.00 85.19 597 ARG A N 1
ATOM 4676 C CA . ARG A 1 597 ? 16.526 1.555 32.931 1.00 85.19 597 ARG A CA 1
ATOM 4677 C C . ARG A 1 597 ? 16.131 0.411 32.010 1.00 85.19 597 ARG A C 1
ATOM 4679 O O . ARG A 1 597 ? 16.998 -0.197 31.379 1.00 85.19 597 ARG A O 1
ATOM 4686 N N . ALA A 1 598 ? 14.832 0.158 31.907 1.00 89.00 598 ALA A N 1
ATOM 4687 C CA . ALA A 1 598 ? 14.287 -0.763 30.920 1.00 89.00 598 ALA A CA 1
ATOM 4688 C C . ALA A 1 598 ? 13.673 -0.007 29.751 1.00 89.00 598 ALA A C 1
ATOM 4690 O O . ALA A 1 598 ? 12.933 0.961 29.926 1.00 89.00 598 ALA A O 1
ATOM 4691 N N . VAL A 1 599 ? 13.999 -0.471 28.552 1.00 90.62 599 VAL A N 1
ATOM 4692 C CA . VAL A 1 599 ? 13.551 0.106 27.295 1.00 90.62 599 VAL A CA 1
ATOM 4693 C C . VAL A 1 599 ? 12.855 -0.985 26.502 1.00 90.62 599 VAL A C 1
ATOM 4695 O O . VAL A 1 599 ? 13.449 -2.012 26.189 1.00 90.62 599 VAL A O 1
ATOM 4698 N N . LEU A 1 600 ? 11.595 -0.754 26.155 1.00 90.62 600 LEU A N 1
ATOM 4699 C CA . LEU A 1 600 ? 10.908 -1.546 25.152 1.00 90.62 600 LEU A CA 1
ATOM 4700 C C . LEU A 1 600 ? 11.355 -1.097 23.766 1.00 90.62 600 LEU A C 1
ATOM 4702 O O . LEU A 1 600 ? 11.470 0.097 23.482 1.00 90.62 600 LEU A O 1
ATOM 4706 N N . LYS A 1 601 ? 11.604 -2.064 22.899 1.00 86.75 601 LYS A N 1
ATOM 4707 C CA . LYS A 1 601 ? 11.941 -1.891 21.490 1.00 86.75 601 LYS A CA 1
ATOM 4708 C C . LYS A 1 601 ? 10.894 -2.601 20.650 1.00 86.75 601 LYS A C 1
ATOM 4710 O O . LYS A 1 601 ? 10.309 -3.581 21.100 1.00 86.75 601 LYS A O 1
ATOM 4715 N N . ARG A 1 602 ? 10.634 -2.096 19.447 1.00 84.12 602 ARG A N 1
ATOM 4716 C CA . ARG A 1 602 ? 9.668 -2.683 18.518 1.00 84.12 602 ARG A CA 1
ATOM 4717 C C . ARG A 1 602 ? 10.029 -2.364 17.075 1.00 84.12 602 ARG A C 1
ATOM 4719 O O . ARG A 1 602 ? 10.404 -1.232 16.760 1.00 84.12 602 ARG A O 1
ATOM 4726 N N . ALA A 1 603 ? 9.871 -3.343 16.193 1.00 70.00 603 ALA A N 1
ATOM 4727 C CA . ALA A 1 603 ? 10.114 -3.162 14.766 1.00 70.00 603 ALA A CA 1
ATOM 4728 C C . ALA A 1 603 ? 9.129 -2.145 14.123 1.00 70.00 603 ALA A C 1
ATOM 4730 O O . ALA A 1 603 ? 7.985 -2.025 14.574 1.00 70.00 603 ALA A O 1
ATOM 4731 N N . PRO A 1 604 ? 9.537 -1.401 13.074 1.00 61.50 604 PRO A N 1
ATOM 4732 C CA . PRO A 1 604 ? 10.893 -1.352 12.527 1.00 61.50 604 PRO A CA 1
ATOM 4733 C C . PRO A 1 604 ? 11.868 -0.492 13.348 1.00 61.50 604 PRO A C 1
ATOM 4735 O O . PRO A 1 604 ? 13.065 -0.727 13.258 1.00 61.50 604 PRO A O 1
ATOM 4738 N N . SER A 1 605 ? 11.423 0.488 14.148 1.00 73.31 605 SER A N 1
ATOM 4739 C CA . SER A 1 605 ? 12.338 1.382 14.899 1.00 73.31 605 SER A CA 1
ATOM 4740 C C . SER A 1 605 ? 11.661 2.182 16.026 1.00 73.31 605 SER A C 1
ATOM 4742 O O . SER A 1 605 ? 11.968 3.354 16.239 1.00 73.31 605 SER A O 1
ATOM 4744 N N . TYR A 1 606 ? 10.715 1.594 16.760 1.00 83.81 606 TYR A N 1
ATOM 4745 C CA . TYR A 1 606 ? 10.118 2.259 17.923 1.00 83.81 606 TYR A CA 1
ATOM 4746 C C . TYR A 1 606 ? 10.844 1.853 19.200 1.00 83.81 606 TYR A C 1
ATOM 4748 O O . TYR A 1 606 ? 11.176 0.686 19.401 1.00 83.81 606 TYR A O 1
ATOM 4756 N N . SER A 1 607 ? 11.071 2.814 20.090 1.00 88.75 607 SER A N 1
ATOM 4757 C CA . SER A 1 607 ? 11.612 2.538 21.415 1.00 88.75 607 SER A CA 1
ATOM 4758 C C . SER A 1 607 ? 10.938 3.382 22.471 1.00 88.75 607 SER A C 1
ATOM 4760 O O . SER A 1 607 ? 10.642 4.551 22.220 1.00 88.75 607 SER A O 1
ATOM 4762 N N . ARG A 1 608 ? 10.766 2.813 23.659 1.00 92.50 608 ARG A N 1
ATOM 4763 C CA . ARG A 1 608 ? 10.153 3.492 24.786 1.00 92.50 608 ARG A CA 1
ATOM 4764 C C . ARG A 1 608 ? 10.796 3.087 26.097 1.00 92.50 608 ARG A C 1
ATOM 4766 O O . ARG A 1 608 ? 10.867 1.909 26.416 1.00 92.50 608 ARG A O 1
ATOM 4773 N N . GLU A 1 609 ? 11.247 4.076 26.853 1.00 92.44 609 GLU A N 1
ATOM 4774 C CA . GLU A 1 609 ? 11.681 3.866 28.230 1.00 92.44 609 GLU A CA 1
ATOM 4775 C C . GLU A 1 609 ? 10.462 3.640 29.130 1.00 92.44 609 GLU A C 1
ATOM 4777 O O . GLU A 1 609 ? 9.454 4.339 29.001 1.00 92.44 609 GLU A O 1
ATOM 4782 N N . LEU A 1 610 ? 10.557 2.638 30.004 1.00 90.75 610 LEU A N 1
ATOM 4783 C CA . LEU A 1 610 ? 9.546 2.344 31.010 1.00 90.75 610 LEU A CA 1
ATOM 4784 C C . LEU A 1 610 ? 9.759 3.229 32.237 1.00 90.75 610 LEU A C 1
ATOM 4786 O O . LEU A 1 610 ? 10.853 3.281 32.796 1.00 90.75 610 LEU A O 1
ATOM 4790 N N . ASN A 1 611 ? 8.692 3.883 32.682 1.00 87.50 611 ASN A N 1
ATOM 4791 C CA . ASN A 1 611 ? 8.661 4.702 33.888 1.00 87.50 611 ASN A CA 1
ATOM 4792 C C . ASN A 1 611 ? 8.510 3.837 35.147 1.00 87.50 611 ASN A C 1
ATOM 4794 O O . ASN A 1 611 ? 9.011 4.199 36.212 1.00 87.50 611 ASN A O 1
ATOM 4798 N N . SER A 1 612 ? 7.821 2.695 35.040 1.00 85.00 612 SER A N 1
ATOM 4799 C CA . SER A 1 612 ? 7.592 1.771 36.152 1.00 85.00 612 SER A CA 1
ATOM 4800 C C . SER A 1 612 ? 8.521 0.562 36.113 1.00 85.00 612 SER A C 1
ATOM 4802 O O . SER A 1 612 ? 8.446 -0.293 35.224 1.00 85.00 612 SER A O 1
ATOM 4804 N N . TRP A 1 613 ? 9.348 0.418 37.155 1.00 84.31 613 TRP A N 1
ATOM 4805 C CA . TRP A 1 613 ? 10.214 -0.757 37.263 1.00 84.31 613 TRP A CA 1
ATOM 4806 C C . TRP A 1 613 ? 9.426 -2.046 37.555 1.00 84.31 613 TRP A C 1
ATOM 4808 O O . TRP A 1 613 ? 9.835 -3.148 37.191 1.00 84.31 613 TRP A O 1
ATOM 4818 N N . GLN A 1 614 ? 8.249 -1.895 38.166 1.00 86.25 614 GLN A N 1
ATOM 4819 C CA . GLN A 1 614 ? 7.309 -2.981 38.415 1.00 86.25 614 GLN A CA 1
ATOM 4820 C C . GLN A 1 614 ? 6.690 -3.506 37.118 1.00 86.25 614 GLN A C 1
ATOM 4822 O O . GLN A 1 614 ? 6.635 -4.719 36.933 1.00 86.25 614 GLN A O 1
ATOM 4827 N N . LEU A 1 615 ? 6.316 -2.616 36.192 1.00 88.62 615 LEU A N 1
ATOM 4828 C CA . LEU A 1 615 ? 5.824 -3.014 34.872 1.00 88.62 615 LEU A CA 1
ATOM 4829 C C . LEU A 1 615 ? 6.874 -3.802 34.095 1.00 88.62 615 LEU A C 1
ATOM 4831 O O . LEU A 1 615 ? 6.562 -4.824 33.498 1.00 88.62 615 LEU A O 1
ATOM 4835 N N . ALA A 1 616 ? 8.136 -3.386 34.145 1.00 87.81 616 ALA A N 1
ATOM 4836 C CA . ALA A 1 616 ? 9.178 -4.131 33.456 1.00 87.81 616 ALA A CA 1
ATOM 4837 C C . ALA A 1 616 ? 9.432 -5.514 34.079 1.00 87.81 616 ALA A C 1
ATOM 4839 O O . ALA A 1 616 ? 9.658 -6.476 33.352 1.00 87.81 616 ALA A O 1
ATOM 4840 N N . ARG A 1 617 ? 9.387 -5.636 35.417 1.00 86.75 617 ARG A N 1
ATOM 4841 C CA . ARG A 1 617 ? 9.460 -6.946 36.090 1.00 86.75 617 ARG A CA 1
ATOM 4842 C C . ARG A 1 617 ? 8.308 -7.843 35.655 1.00 86.75 617 ARG A C 1
ATOM 4844 O O . ARG A 1 617 ? 8.559 -8.980 35.279 1.00 86.75 617 ARG A O 1
ATOM 4851 N N . TYR A 1 618 ? 7.095 -7.300 35.640 1.00 88.00 618 TYR A N 1
ATOM 4852 C CA . TYR A 1 618 ? 5.909 -8.002 35.171 1.00 88.00 618 TYR A CA 1
ATOM 4853 C C . TYR A 1 618 ? 6.063 -8.472 33.721 1.00 88.00 618 TYR A C 1
ATOM 4855 O O . TYR A 1 618 ? 5.875 -9.645 33.434 1.00 88.00 618 TYR A O 1
ATOM 4863 N N . LEU A 1 619 ? 6.485 -7.591 32.807 1.00 89.19 619 LEU A N 1
ATOM 4864 C CA . LEU A 1 619 ? 6.685 -7.947 31.400 1.00 89.19 619 LEU A CA 1
ATOM 4865 C C . LEU A 1 619 ? 7.806 -8.980 31.197 1.00 89.19 619 LEU A C 1
ATOM 4867 O O . LEU A 1 619 ? 7.731 -9.751 30.249 1.00 89.19 619 LEU A O 1
ATOM 4871 N N . ARG A 1 620 ? 8.822 -9.051 32.071 1.00 86.12 620 ARG A N 1
ATOM 4872 C CA . ARG A 1 620 ? 9.809 -10.152 32.028 1.00 86.12 620 ARG A CA 1
ATOM 4873 C C . ARG A 1 620 ? 9.216 -11.487 32.421 1.00 86.12 620 ARG A C 1
ATOM 4875 O O . ARG A 1 620 ? 9.543 -12.495 31.812 1.00 86.12 620 ARG A O 1
ATOM 4882 N N . GLU A 1 621 ? 8.453 -11.482 33.503 1.00 85.62 621 GLU A N 1
ATOM 4883 C CA . GLU A 1 621 ? 7.961 -12.703 34.128 1.00 85.62 621 GLU A CA 1
ATOM 4884 C C . GLU A 1 621 ? 6.771 -13.277 33.358 1.00 85.62 621 GLU A C 1
ATOM 4886 O O . GLU A 1 621 ? 6.687 -14.482 33.157 1.00 85.62 621 GLU A O 1
ATOM 4891 N N . PHE A 1 622 ? 5.902 -12.396 32.862 1.00 84.31 622 PHE A N 1
ATOM 4892 C CA . PHE A 1 622 ? 4.606 -12.748 32.296 1.00 84.31 622 PHE A CA 1
ATOM 4893 C C . PHE A 1 622 ? 4.422 -12.310 30.843 1.00 84.31 622 PHE A C 1
ATOM 4895 O O . PHE A 1 622 ? 3.479 -12.747 30.202 1.00 84.31 622 PHE A O 1
ATOM 4902 N N . GLY A 1 623 ? 5.296 -11.468 30.282 1.00 80.31 623 GLY A N 1
ATOM 4903 C CA . GLY A 1 623 ? 5.069 -10.859 28.964 1.00 80.31 623 GLY A CA 1
ATOM 4904 C C . GLY A 1 623 ? 5.073 -11.827 27.778 1.00 80.31 623 GLY A C 1
ATOM 4905 O O . GLY A 1 623 ? 4.685 -11.410 26.691 1.00 80.31 623 GLY A O 1
ATOM 4906 N N . GLY A 1 624 ? 5.485 -13.084 27.969 1.00 83.19 624 GLY A N 1
ATOM 4907 C CA . GLY A 1 624 ? 5.419 -14.123 26.936 1.00 83.19 624 GLY A CA 1
ATOM 4908 C C . GLY A 1 624 ? 4.002 -14.635 26.651 1.00 83.19 624 GLY A C 1
ATOM 4909 O O . GLY A 1 624 ? 3.755 -15.143 25.562 1.00 83.19 624 GLY A O 1
ATOM 4910 N N . GLU A 1 625 ? 3.066 -14.472 27.589 1.00 87.06 625 GLU A N 1
ATOM 4911 C CA . GLU A 1 625 ? 1.682 -14.943 27.476 1.00 87.06 625 GLU A CA 1
ATOM 4912 C C . GLU A 1 625 ? 0.708 -13.887 28.019 1.00 87.06 625 GLU A C 1
ATOM 4914 O O . GLU A 1 625 ? 1.095 -12.962 28.731 1.00 87.06 625 GLU A O 1
ATOM 4919 N N . PHE A 1 626 ? -0.580 -13.989 27.682 1.00 88.50 626 PHE A N 1
ATOM 4920 C CA . PHE A 1 626 ? -1.575 -13.077 28.247 1.00 88.50 626 PHE A CA 1
ATOM 4921 C C . PHE A 1 626 ? -1.756 -13.344 29.741 1.00 88.50 626 PHE A C 1
ATOM 4923 O O . PHE A 1 626 ? -2.191 -14.420 30.138 1.00 88.50 626 PHE A O 1
ATOM 4930 N N . SER A 1 627 ? -1.477 -12.333 30.560 1.00 89.69 627 SER A N 1
ATOM 4931 C CA . SER A 1 627 ? -1.590 -12.405 32.018 1.00 89.69 627 SER A CA 1
ATOM 4932 C C . SER A 1 627 ? -2.416 -11.246 32.566 1.00 89.69 627 SER A C 1
ATOM 4934 O O . SER A 1 627 ? -2.395 -10.148 32.009 1.00 89.69 627 SER A O 1
ATOM 4936 N N . LEU A 1 628 ? -3.152 -11.479 33.658 1.00 88.75 628 LEU A N 1
ATOM 4937 C CA . LEU A 1 628 ? -4.047 -10.481 34.255 1.00 88.75 628 LEU A CA 1
ATOM 4938 C C . LEU A 1 628 ? -3.284 -9.239 34.727 1.00 88.75 628 LEU A C 1
ATOM 4940 O O . LEU A 1 628 ? -2.305 -9.343 35.475 1.00 88.75 628 LEU A O 1
ATOM 4944 N N . VAL A 1 629 ? -3.778 -8.054 34.356 1.00 84.69 629 VAL A N 1
ATOM 4945 C CA . VAL A 1 629 ? -3.223 -6.767 34.805 1.00 84.69 629 VAL A CA 1
ATOM 4946 C C . VAL A 1 629 ? -3.409 -6.578 36.311 1.00 84.69 629 VAL A C 1
ATOM 4948 O O . VAL A 1 629 ? -2.590 -5.920 36.945 1.00 84.69 629 VAL A O 1
ATOM 4951 N N . ALA A 1 630 ? -4.411 -7.206 36.928 1.00 83.31 630 ALA A N 1
ATOM 4952 C CA . ALA A 1 630 ? -4.594 -7.171 38.379 1.00 83.31 630 ALA A CA 1
ATOM 4953 C C . ALA A 1 630 ? -3.314 -7.573 39.145 1.00 83.31 630 ALA A C 1
ATOM 4955 O O . ALA A 1 630 ? -2.899 -6.842 40.047 1.00 83.31 630 ALA A O 1
ATOM 4956 N N . HIS A 1 631 ? -2.606 -8.617 38.687 1.00 83.06 631 HIS A N 1
ATOM 4957 C CA . HIS A 1 631 ? -1.337 -9.081 39.272 1.00 83.06 631 HIS A CA 1
ATOM 4958 C C . HIS A 1 631 ? -0.227 -8.014 39.240 1.00 83.06 631 HIS A C 1
ATOM 4960 O O . HIS A 1 631 ? 0.661 -7.995 40.092 1.00 83.06 631 HIS A O 1
ATOM 4966 N N . LEU A 1 632 ? -0.269 -7.086 38.275 1.00 82.00 632 LEU A N 1
ATOM 4967 C CA . LEU A 1 632 ? 0.656 -5.954 38.215 1.00 82.00 632 LEU A CA 1
ATOM 4968 C C . LEU A 1 632 ? 0.397 -4.951 39.356 1.00 82.00 632 LEU A C 1
ATOM 4970 O O . LEU A 1 632 ? 1.315 -4.237 39.756 1.00 82.00 632 LEU A O 1
ATOM 4974 N N . THR A 1 633 ? -0.826 -4.885 39.889 1.00 76.19 633 THR A N 1
ATOM 4975 C CA . THR A 1 633 ? -1.275 -3.842 40.831 1.00 76.19 633 THR A CA 1
ATOM 4976 C C . THR A 1 633 ? -1.367 -4.276 42.297 1.00 76.19 633 THR A C 1
ATOM 4978 O O . THR A 1 633 ? -1.525 -3.410 43.165 1.00 76.19 633 THR A O 1
ATOM 4981 N N . ASP A 1 634 ? -1.207 -5.572 42.592 1.00 71.06 634 ASP A N 1
ATOM 4982 C CA . ASP A 1 634 ? -1.421 -6.166 43.925 1.00 71.06 634 ASP A CA 1
ATOM 4983 C C . ASP A 1 634 ? -0.569 -5.535 45.044 1.00 71.06 634 ASP A C 1
ATOM 4985 O O . ASP A 1 634 ? -0.977 -5.504 46.204 1.00 71.06 634 ASP A O 1
ATOM 4989 N N . SER A 1 635 ? 0.583 -4.948 44.704 1.00 64.44 635 SER A N 1
ATOM 4990 C CA . SER A 1 635 ? 1.510 -4.308 45.651 1.00 64.44 635 SER A CA 1
ATOM 4991 C C . SER A 1 635 ? 1.678 -2.792 45.458 1.00 64.44 635 SER A C 1
ATOM 4993 O O . SER A 1 635 ? 2.612 -2.206 46.009 1.00 64.44 635 SER A O 1
ATOM 4995 N N . VAL A 1 636 ? 0.812 -2.142 44.667 1.00 71.19 636 VAL A N 1
ATOM 4996 C CA . VAL A 1 636 ? 0.923 -0.711 44.315 1.00 71.19 636 VAL A CA 1
ATOM 4997 C C . VAL A 1 636 ? -0.040 0.132 45.152 1.00 71.19 636 VAL A C 1
ATOM 4999 O O . VAL A 1 636 ? -1.247 -0.137 45.190 1.00 71.19 636 VAL A O 1
ATOM 5002 N N . ALA A 1 637 ? 0.479 1.186 45.793 1.00 71.50 637 ALA A N 1
ATOM 5003 C CA . ALA A 1 637 ? -0.335 2.176 46.499 1.00 71.50 637 ALA A CA 1
ATOM 5004 C C . ALA A 1 637 ? -1.350 2.823 45.542 1.00 71.50 637 ALA A C 1
ATOM 5006 O O . ALA A 1 637 ? -1.018 3.118 44.398 1.00 71.50 637 ALA A O 1
ATOM 5007 N N . ALA A 1 638 ? -2.573 3.094 46.009 1.00 68.25 638 ALA A N 1
ATOM 5008 C CA . ALA A 1 638 ? -3.674 3.553 45.152 1.00 68.25 638 ALA A CA 1
ATOM 5009 C C . ALA A 1 638 ? -3.307 4.747 44.241 1.00 68.25 638 ALA A C 1
ATOM 5011 O O . ALA A 1 638 ? -3.623 4.728 43.059 1.00 68.25 638 ALA A O 1
ATOM 5012 N N . ARG A 1 639 ? -2.550 5.730 44.755 1.00 67.62 639 ARG A N 1
ATOM 5013 C CA . ARG A 1 639 ? -2.105 6.924 44.003 1.00 67.62 639 ARG A CA 1
ATOM 5014 C C . ARG A 1 639 ? -1.157 6.643 42.827 1.00 67.62 639 ARG A C 1
ATOM 5016 O O . ARG A 1 639 ? -1.011 7.488 41.950 1.00 67.62 639 ARG A O 1
ATOM 5023 N N . ASP A 1 640 ? -0.465 5.505 42.848 1.00 78.50 640 ASP A N 1
ATOM 5024 C CA . ASP A 1 640 ? 0.523 5.121 41.836 1.00 78.50 640 ASP A CA 1
ATOM 5025 C C . ASP A 1 640 ? -0.083 4.152 40.800 1.00 78.50 640 ASP A C 1
ATOM 5027 O O . ASP A 1 640 ? 0.520 3.915 39.753 1.00 78.50 640 ASP A O 1
ATOM 5031 N N . ARG A 1 641 ? -1.305 3.645 41.047 1.00 82.00 641 ARG A N 1
ATOM 5032 C CA . ARG A 1 641 ? -2.042 2.782 40.111 1.00 82.00 641 ARG A CA 1
ATOM 5033 C C . ARG A 1 641 ? -2.488 3.534 38.864 1.00 82.00 641 ARG A C 1
ATOM 5035 O O . ARG A 1 641 ? -2.293 3.013 37.775 1.00 82.00 641 ARG A O 1
ATOM 5042 N N . ASP A 1 642 ? -3.002 4.755 39.000 1.00 83.44 642 ASP A N 1
ATOM 5043 C CA . ASP A 1 642 ? -3.493 5.531 37.850 1.00 83.44 642 ASP A CA 1
ATOM 5044 C C . ASP A 1 642 ? -2.373 5.803 36.839 1.00 83.44 642 ASP A C 1
ATOM 5046 O O . ASP A 1 642 ? -2.522 5.535 35.651 1.00 83.44 642 ASP A O 1
ATOM 5050 N N . LYS A 1 643 ? -1.193 6.219 37.320 1.00 86.56 643 LYS A N 1
ATOM 5051 C CA . LYS A 1 643 ? -0.008 6.432 36.471 1.00 86.56 643 LYS A CA 1
ATOM 5052 C C . LYS A 1 643 ? 0.449 5.152 35.775 1.00 86.56 643 LYS A C 1
ATOM 5054 O O . LYS A 1 643 ? 0.903 5.201 34.635 1.00 86.56 643 LYS A O 1
ATOM 5059 N N . LEU A 1 644 ? 0.353 4.018 36.469 1.00 88.81 644 LEU A N 1
ATOM 5060 C CA . LEU A 1 644 ? 0.701 2.715 35.917 1.00 88.81 644 LEU A CA 1
ATOM 5061 C C . LEU A 1 644 ? -0.294 2.285 34.833 1.00 88.81 644 LEU A C 1
ATOM 5063 O O . LEU A 1 644 ? 0.129 1.809 33.785 1.00 88.81 644 LEU A O 1
ATOM 5067 N N . MET A 1 645 ? -1.597 2.485 35.053 1.00 90.00 645 MET A N 1
ATOM 5068 C CA . MET A 1 645 ? -2.634 2.189 34.058 1.00 90.00 645 MET A CA 1
ATOM 5069 C C . MET A 1 645 ? -2.544 3.118 32.847 1.00 90.00 645 MET A C 1
ATOM 5071 O O . MET A 1 645 ? -2.691 2.655 31.717 1.00 90.00 645 MET A O 1
ATOM 5075 N N . ASP A 1 646 ? -2.224 4.396 33.058 1.00 90.06 646 ASP A N 1
ATOM 5076 C CA . ASP A 1 646 ? -1.925 5.329 31.974 1.00 90.06 646 ASP A CA 1
ATOM 5077 C C . ASP A 1 646 ? -0.732 4.836 31.152 1.00 90.06 646 ASP A C 1
ATOM 5079 O O . ASP A 1 646 ? -0.823 4.763 29.927 1.00 90.06 646 ASP A O 1
ATOM 5083 N N . GLU A 1 647 ? 0.371 4.441 31.799 1.00 92.75 647 GLU A N 1
ATOM 5084 C CA . GLU A 1 647 ? 1.536 3.884 31.110 1.00 92.75 647 GLU A CA 1
ATOM 5085 C C . GLU A 1 647 ? 1.174 2.636 30.292 1.00 92.75 647 GLU A C 1
ATOM 5087 O O . GLU A 1 647 ? 1.505 2.582 29.105 1.00 92.75 647 GLU A O 1
ATOM 5092 N N . VAL A 1 648 ? 0.434 1.686 30.876 1.00 93.81 648 VAL A N 1
ATOM 5093 C CA . VAL A 1 648 ? -0.073 0.490 30.179 1.00 93.81 648 VAL A CA 1
ATOM 5094 C C . VAL A 1 648 ? -0.923 0.883 28.968 1.00 93.81 648 VAL A C 1
ATOM 5096 O O . VAL A 1 648 ? -0.681 0.385 27.868 1.00 93.81 648 VAL A O 1
ATOM 5099 N N . PHE A 1 649 ? -1.861 1.824 29.114 1.00 93.88 649 PHE A N 1
ATOM 5100 C CA . PHE A 1 649 ? -2.662 2.312 27.990 1.00 93.88 649 PHE A CA 1
ATOM 5101 C C . PHE A 1 649 ? -1.787 2.898 26.884 1.00 93.88 649 PHE A C 1
ATOM 5103 O O . PHE A 1 649 ? -2.011 2.617 25.704 1.00 93.88 649 PHE A O 1
ATOM 5110 N N . VAL A 1 650 ? -0.768 3.692 27.231 1.00 93.62 650 VAL A N 1
ATOM 5111 C CA . VAL A 1 650 ? 0.095 4.269 26.201 1.00 93.62 650 VAL A CA 1
ATOM 5112 C C . VAL A 1 650 ? 0.939 3.193 25.512 1.00 93.62 650 VAL A C 1
ATOM 5114 O O . VAL A 1 650 ? 1.098 3.259 24.294 1.00 93.62 650 VAL A O 1
ATOM 5117 N N . LEU A 1 651 ? 1.447 2.193 26.238 1.00 94.38 651 LEU A N 1
ATOM 5118 C CA . LEU A 1 651 ? 2.150 1.061 25.627 1.00 94.38 651 LEU A CA 1
ATOM 5119 C C . LEU A 1 651 ? 1.236 0.266 24.690 1.00 94.38 651 LEU A C 1
ATOM 5121 O O . LEU A 1 651 ? 1.680 -0.150 23.620 1.00 94.38 651 LEU A O 1
ATOM 5125 N N . TRP A 1 652 ? -0.039 0.097 25.048 1.00 94.50 652 TRP A N 1
ATOM 5126 C CA . TRP A 1 652 ? -1.025 -0.564 24.196 1.00 94.50 652 TRP A CA 1
ATOM 5127 C C . TRP A 1 652 ? -1.330 0.263 22.944 1.00 94.50 652 TRP A C 1
ATOM 5129 O O . TRP A 1 652 ? -1.300 -0.256 21.825 1.00 94.50 652 TRP A O 1
ATOM 5139 N N . ARG A 1 653 ? -1.529 1.578 23.097 1.00 92.50 653 ARG A N 1
ATOM 5140 C CA . ARG A 1 653 ? -1.722 2.533 21.992 1.00 92.50 653 ARG A CA 1
ATOM 5141 C C . ARG A 1 653 ? -0.555 2.533 21.005 1.00 92.50 653 ARG A C 1
ATOM 5143 O O . ARG A 1 653 ? -0.768 2.604 19.796 1.00 92.50 653 ARG A O 1
ATOM 5150 N N . GLU A 1 654 ? 0.664 2.430 21.518 1.00 92.38 654 GLU A N 1
ATOM 5151 C CA . GLU A 1 654 ? 1.901 2.373 20.731 1.00 92.38 654 GLU A CA 1
ATOM 5152 C C . GLU A 1 654 ? 2.286 0.951 20.304 1.00 92.38 654 GLU A C 1
ATOM 5154 O O . GLU A 1 654 ? 3.302 0.771 19.630 1.00 92.38 654 GLU A O 1
ATOM 5159 N N . ARG A 1 655 ? 1.441 -0.038 20.641 1.00 92.56 655 ARG A N 1
ATOM 5160 C CA . ARG A 1 655 ? 1.547 -1.451 20.246 1.00 92.56 655 ARG A CA 1
ATOM 5161 C C . ARG A 1 655 ? 2.824 -2.134 20.744 1.00 92.56 655 ARG A C 1
ATOM 5163 O O . ARG A 1 655 ? 3.323 -3.053 20.104 1.00 92.56 655 ARG A O 1
ATOM 5170 N N . PHE A 1 656 ? 3.373 -1.686 21.870 1.00 92.44 656 PHE A N 1
ATOM 5171 C CA . PHE A 1 656 ? 4.423 -2.431 22.569 1.00 92.44 656 PHE A CA 1
ATOM 5172 C C . PHE A 1 656 ? 3.854 -3.640 23.313 1.00 92.44 656 PHE A C 1
ATOM 5174 O O . PHE A 1 656 ? 4.544 -4.641 23.477 1.00 92.44 656 PHE A O 1
ATOM 5181 N N . ILE A 1 657 ? 2.596 -3.549 23.736 1.00 93.31 657 ILE A N 1
ATOM 5182 C CA . ILE A 1 657 ? 1.852 -4.627 24.382 1.00 93.31 657 ILE A CA 1
ATOM 5183 C C . ILE A 1 657 ? 0.522 -4.837 23.663 1.00 93.31 657 ILE A C 1
ATOM 5185 O O . ILE A 1 657 ? -0.005 -3.911 23.037 1.00 93.31 657 ILE A O 1
ATOM 5189 N N . ASP A 1 658 ? -0.034 -6.030 23.812 1.00 92.25 658 ASP A N 1
ATOM 5190 C CA . ASP A 1 658 ? -1.408 -6.342 23.443 1.00 92.25 658 ASP A CA 1
ATOM 5191 C C . ASP A 1 658 ? -2.239 -6.510 24.716 1.00 92.25 658 ASP A C 1
ATOM 5193 O O . ASP A 1 658 ? -1.790 -7.135 25.674 1.00 92.25 658 ASP A O 1
ATOM 5197 N N . VAL A 1 659 ? -3.446 -5.945 24.725 1.00 92.81 659 VAL A N 1
ATOM 5198 C CA . VAL A 1 659 ? -4.413 -6.038 25.829 1.00 92.81 659 VAL A CA 1
ATOM 5199 C C . VAL A 1 659 ? -5.683 -6.685 25.296 1.00 92.81 659 VAL A C 1
ATOM 5201 O O . VAL A 1 659 ? -6.132 -6.329 24.202 1.00 92.81 659 VAL A O 1
ATOM 5204 N N . ARG A 1 660 ? -6.246 -7.635 26.046 1.00 91.19 660 ARG A N 1
ATOM 5205 C CA . ARG A 1 660 ? -7.492 -8.337 25.707 1.00 91.19 660 ARG A CA 1
ATOM 5206 C C . ARG A 1 660 ? -8.299 -8.682 26.968 1.00 91.19 660 ARG A C 1
ATOM 5208 O O . ARG A 1 660 ? -7.696 -8.944 28.010 1.00 91.19 660 ARG A O 1
ATOM 5215 N N . PRO A 1 661 ? -9.639 -8.744 26.888 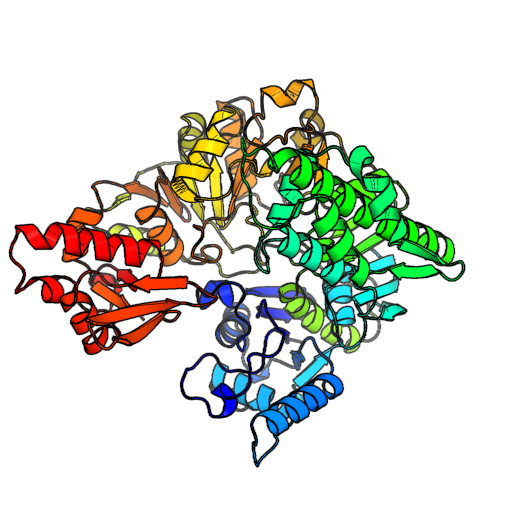1.00 90.19 661 PRO A N 1
ATOM 5216 C CA . PRO A 1 661 ? -10.472 -9.324 27.934 1.00 90.19 661 PRO A CA 1
ATOM 5217 C C . PRO A 1 661 ? -10.064 -10.766 28.251 1.00 90.19 661 PRO A C 1
ATOM 5219 O O . PRO A 1 661 ? -9.731 -11.528 27.344 1.00 90.19 661 PRO A O 1
ATOM 5222 N N . GLU A 1 662 ? -10.159 -11.170 29.519 1.00 78.75 662 GLU A N 1
ATOM 5223 C CA . GLU A 1 662 ? -9.783 -12.519 29.976 1.00 78.75 662 GLU A CA 1
ATOM 5224 C C . GLU A 1 662 ? -10.541 -13.626 29.224 1.00 78.75 662 GLU A C 1
ATOM 5226 O O . GLU A 1 662 ? -9.951 -14.616 28.798 1.00 78.75 662 GLU A O 1
ATOM 5231 N N . ARG A 1 663 ? -11.833 -13.408 28.937 1.00 75.94 663 ARG A N 1
ATOM 5232 C CA . ARG A 1 663 ? -12.661 -14.344 28.152 1.00 75.94 663 ARG A CA 1
ATOM 5233 C C . ARG A 1 663 ? -12.106 -14.619 26.746 1.00 75.94 663 ARG A C 1
ATOM 5235 O O . ARG A 1 663 ? -12.417 -15.659 26.177 1.00 75.94 663 ARG A O 1
ATOM 5242 N N . LEU A 1 664 ? -11.300 -13.707 26.196 1.00 76.94 664 LEU A N 1
ATOM 5243 C CA . LEU A 1 664 ? -10.640 -13.849 24.895 1.00 76.94 664 LEU A CA 1
ATOM 5244 C C . LEU A 1 664 ? -9.162 -14.257 25.015 1.00 76.94 664 LEU A C 1
ATOM 5246 O O . LEU A 1 664 ? -8.545 -14.594 24.008 1.00 76.94 664 LEU A O 1
ATOM 5250 N N . ALA A 1 665 ? -8.578 -14.238 26.217 1.00 60.06 665 ALA A N 1
ATOM 5251 C CA . ALA A 1 665 ? -7.160 -14.532 26.432 1.00 60.06 665 ALA A CA 1
ATOM 5252 C C . ALA A 1 665 ? -6.808 -16.013 26.195 1.00 60.06 665 ALA A C 1
ATOM 5254 O O . ALA A 1 665 ? -5.663 -16.321 25.879 1.00 60.06 665 ALA A O 1
ATOM 5255 N N . HIS A 1 666 ? -7.791 -16.915 26.304 1.00 55.34 666 HIS A N 1
ATOM 5256 C CA . HIS A 1 666 ? -7.625 -18.362 26.111 1.00 55.34 666 HIS A CA 1
ATOM 5257 C C . HIS A 1 666 ? -8.006 -18.860 24.704 1.00 55.34 666 HIS A C 1
ATOM 5259 O O . HIS A 1 666 ? -7.954 -20.060 24.447 1.00 55.34 666 HIS A O 1
ATOM 5265 N N . LEU A 1 667 ? -8.418 -17.960 23.803 1.00 51.25 667 LEU A N 1
ATOM 5266 C CA . LEU A 1 667 ? -8.768 -18.270 22.414 1.00 51.25 667 LEU A CA 1
ATOM 5267 C C . LEU A 1 667 ? -7.570 -17.960 21.502 1.00 51.25 667 LEU A C 1
ATOM 5269 O O . LEU A 1 667 ? -7.571 -16.936 20.818 1.00 51.25 667 LEU A O 1
ATOM 5273 N N . ILE A 1 668 ? -6.527 -18.795 21.529 1.00 38.28 668 ILE A N 1
ATOM 5274 C CA . ILE A 1 668 ? -5.431 -18.782 20.541 1.00 38.28 668 ILE A CA 1
ATOM 5275 C C . ILE A 1 668 ? -5.097 -20.217 20.154 1.00 38.28 668 ILE A C 1
ATOM 5277 O O . ILE A 1 668 ? -4.870 -21.027 21.080 1.00 38.28 668 ILE A O 1
#

Solvent-accessible surface area (backbone atoms only — not comparable to full-atom values): 34048 Å² total; per-residue (Å²): 98,31,24,36,4,27,23,42,21,87,36,64,84,56,92,84,44,88,54,62,72,55,71,82,57,102,46,40,35,5,5,14,14,24,22,50,78,52,40,77,69,27,29,35,48,26,20,50,76,62,48,25,53,64,33,31,34,33,27,42,66,19,46,42,51,27,40,63,74,66,72,54,57,78,83,59,44,62,33,41,18,32,27,44,41,63,71,61,48,35,52,52,51,51,50,52,35,57,77,71,65,53,92,72,86,78,52,52,64,60,52,50,30,50,50,51,17,60,49,67,74,46,93,55,65,59,82,29,56,41,62,27,45,35,60,56,5,27,45,34,38,16,44,36,43,56,50,55,62,49,24,37,29,41,30,32,18,51,62,53,90,65,30,10,32,38,38,30,43,35,50,64,75,40,78,40,88,71,48,73,39,50,42,84,55,14,62,29,49,44,51,49,51,57,27,40,44,37,48,42,60,90,93,36,52,72,54,43,62,49,37,16,68,75,26,52,25,80,81,41,29,72,70,57,49,73,36,52,46,84,45,98,85,66,53,66,51,48,50,62,76,58,49,59,56,53,37,56,76,66,62,31,64,42,70,72,55,87,88,42,88,51,30,59,52,36,15,14,46,35,17,18,53,53,50,46,55,40,50,56,50,50,54,46,50,54,47,50,36,74,73,68,72,42,51,22,37,22,30,12,20,50,49,48,61,40,20,61,50,46,25,53,57,28,66,67,56,80,30,62,33,36,34,63,38,68,34,18,37,60,35,28,16,2,45,1,10,20,37,42,55,42,54,72,74,48,85,84,64,81,75,56,53,36,90,69,70,53,61,25,25,63,63,60,78,56,59,70,57,50,46,51,59,50,58,57,39,65,67,35,37,39,80,49,91,67,97,49,55,40,52,54,51,23,52,42,21,76,72,67,34,38,34,39,38,37,37,62,33,24,50,37,49,93,55,44,79,62,22,29,15,30,37,32,46,21,38,55,50,62,44,36,54,48,51,28,69,45,46,40,71,56,74,94,73,60,58,43,27,35,36,28,38,50,93,49,38,73,83,43,30,51,80,56,75,8,59,53,64,44,57,54,49,43,30,37,40,41,42,35,75,90,39,43,72,57,30,32,13,23,40,39,95,75,41,32,29,38,34,23,42,38,38,58,90,80,40,49,67,49,32,45,27,36,50,38,26,18,75,77,69,75,44,48,52,31,26,40,38,55,27,48,46,78,64,45,35,53,40,61,54,68,68,46,46,50,53,46,43,74,58,35,67,51,56,34,40,36,47,66,77,42,35,35,35,72,67,45,69,51,68,82,48,51,54,74,19,18,35,21,47,20,96,49,31,51,78,46,78,51,74,52,102,88,50,77,46,45,31,40,37,30,63,85,80,47,73,44,76,57,90,48,72,66,57,54,51,45,46,70,76,41,17,91,42,72,36,60,36,47,74,75,47,79,86,52,58,76,88,57,43,60,62,50,40,50,49,51,49,50,36,39,53,57,50,44,27,44,73,42,39,58,92,56,61,76,73,124

Mean predicted aligned error: 5.77 Å